Protein AF-0000000077051814 (afdb_homodimer)

InterPro domains:
  IPR003000 Sirtuin family [PF02146] (54-232)
  IPR026590 Sirtuin family, catalytic core domain [PS50305] (28-279)
  IPR026591 Sirtuin, catalytic core small domain superfamily [G3DSA:3.30.1600.10] (60-204)
  IPR029035 DHS-like NAD/FAD-binding domain superfamily [SSF52467] (36-259)
  IPR050134 NAD-dependent sirtuin protein deacylases [PTHR11085] (36-276)

Structure (mmCIF, N/CA/C/O backbone):
data_AF-0000000077051814-model_v1
#
loop_
_entity.id
_entity.type
_entity.pdbx_description
1 polymer 'Deacetylase sirtuin-type domain-containing protein'
#
loop_
_atom_site.group_PDB
_atom_site.id
_atom_site.type_symbol
_atom_site.label_atom_id
_atom_site.label_alt_id
_atom_site.label_comp_id
_atom_site.label_asym_id
_atom_site.label_entity_id
_atom_site.label_seq_id
_atom_site.pdbx_PDB_ins_code
_atom_site.Cartn_x
_atom_site.Cartn_y
_atom_site.Cartn_z
_atom_site.occupancy
_atom_site.B_iso_or_equiv
_atom_site.auth_seq_id
_atom_site.auth_comp_id
_atom_site.auth_asym_id
_atom_site.auth_atom_id
_atom_site.pdbx_PDB_model_num
ATOM 1 N N . MET A 1 1 ? 1.234 -22.312 17.578 1 19.22 1 MET A N 1
ATOM 2 C CA . MET A 1 1 ? 2.191 -23.297 17.062 1 19.22 1 MET A CA 1
ATOM 3 C C . MET A 1 1 ? 3.002 -22.703 15.906 1 19.22 1 MET A C 1
ATOM 5 O O . MET A 1 1 ? 2.445 -22.375 14.859 1 19.22 1 MET A O 1
ATOM 9 N N . LYS A 1 2 ? 4.176 -22.156 16.172 1 27.3 2 LYS A N 1
ATOM 10 C CA . LYS A 1 2 ? 5.203 -21.328 15.531 1 27.3 2 LYS A CA 1
ATOM 11 C C . LYS A 1 2 ? 5.801 -22.047 14.32 1 27.3 2 LYS A C 1
ATOM 13 O O . LYS A 1 2 ? 6.32 -23.156 14.445 1 27.3 2 LYS A O 1
ATOM 18 N N . ARG A 1 3 ? 5.125 -22.094 13.18 1 32.56 3 ARG A N 1
ATOM 19 C CA . ARG A 1 3 ? 5.773 -22.625 11.992 1 32.56 3 ARG A CA 1
ATOM 20 C C . ARG A 1 3 ? 7.281 -22.406 12.039 1 32.56 3 ARG A C 1
ATOM 22 O O . ARG A 1 3 ? 7.746 -21.281 12.219 1 32.56 3 ARG A O 1
ATOM 29 N N . GLU A 1 4 ? 7.969 -23.234 12.492 1 33.22 4 GLU A N 1
ATOM 30 C CA . GLU A 1 4 ? 9.43 -23.234 12.523 1 33.22 4 GLU A CA 1
ATOM 31 C C . GLU A 1 4 ? 10.016 -22.859 11.164 1 33.22 4 GLU A C 1
ATOM 33 O O . GLU A 1 4 ? 10.25 -23.734 10.328 1 33.22 4 GLU A O 1
ATOM 38 N N . ASP A 1 5 ? 9.516 -21.766 10.523 1 39.41 5 ASP A N 1
ATOM 39 C CA . ASP A 1 5 ? 9.688 -20.859 9.406 1 39.41 5 ASP A CA 1
ATOM 40 C C . ASP A 1 5 ? 11.141 -20.391 9.289 1 39.41 5 ASP A C 1
ATOM 42 O O . ASP A 1 5 ? 11.453 -19.484 8.508 1 39.41 5 ASP A O 1
ATOM 46 N N . GLY A 1 6 ? 12.062 -21 10.148 1 40.84 6 GLY A N 1
ATOM 47 C CA . GLY A 1 6 ? 13.445 -20.578 10.352 1 40.84 6 GLY A CA 1
ATOM 48 C C . GLY A 1 6 ? 14.367 -21.031 9.242 1 40.84 6 GLY A C 1
ATOM 49 O O . GLY A 1 6 ? 15.391 -20.391 8.984 1 40.84 6 GLY A O 1
ATOM 50 N N . GLY A 1 7 ? 14.07 -22.156 8.695 1 42 7 GLY A N 1
ATOM 51 C CA . GLY A 1 7 ? 15.141 -22.734 7.906 1 42 7 GLY A CA 1
ATOM 52 C C . GLY A 1 7 ? 15.352 -22.031 6.578 1 42 7 GLY A C 1
ATOM 53 O O . GLY A 1 7 ? 16.484 -21.75 6.191 1 42 7 GLY A O 1
ATOM 54 N N . ASP A 1 8 ? 14.305 -21.875 5.883 1 46.94 8 ASP A N 1
ATOM 55 C CA . ASP A 1 8 ? 14.461 -21.297 4.551 1 46.94 8 ASP A CA 1
ATOM 56 C C . ASP A 1 8 ? 14.844 -19.812 4.641 1 46.94 8 ASP A C 1
ATOM 58 O O . ASP A 1 8 ? 15.453 -19.266 3.715 1 46.94 8 ASP A O 1
ATOM 62 N N . GLU A 1 9 ? 14.562 -19.188 5.688 1 48.38 9 GLU A N 1
ATOM 63 C CA . GLU A 1 9 ? 15.016 -17.812 5.91 1 48.38 9 GLU A CA 1
ATOM 64 C C . GLU A 1 9 ? 16.531 -17.734 5.969 1 48.38 9 GLU A C 1
ATOM 66 O O . GLU A 1 9 ? 17.141 -16.781 5.469 1 48.38 9 GLU A O 1
ATOM 71 N N . ASN A 1 10 ? 17.078 -18.797 6.512 1 47.78 10 ASN A N 1
ATOM 72 C CA . ASN A 1 10 ? 18.531 -18.828 6.688 1 47.78 10 ASN A CA 1
ATOM 73 C C . ASN A 1 10 ? 19.25 -18.875 5.348 1 47.78 10 ASN A C 1
ATOM 75 O O . ASN A 1 10 ? 20.281 -18.219 5.164 1 47.78 10 ASN A O 1
ATOM 79 N N . GLU A 1 11 ? 18.719 -19.641 4.523 1 46.56 11 GLU A N 1
ATOM 80 C CA . GLU A 1 11 ? 19.422 -19.766 3.252 1 46.56 11 GLU A CA 1
ATOM 81 C C . GLU A 1 11 ? 19.312 -18.484 2.428 1 46.56 11 GLU A C 1
ATOM 83 O O . GLU A 1 11 ? 20.281 -18.062 1.785 1 46.56 11 GLU A O 1
ATOM 88 N N . ILE A 1 12 ? 18.25 -17.875 2.428 1 47.84 12 ILE A N 1
ATOM 89 C CA . ILE A 1 12 ? 18.062 -16.625 1.687 1 47.84 12 ILE A CA 1
ATOM 90 C C . ILE A 1 12 ? 18.922 -15.531 2.299 1 47.84 12 ILE A C 1
ATOM 92 O O . ILE A 1 12 ? 19.547 -14.742 1.576 1 47.84 12 ILE A O 1
ATOM 96 N N . GLU A 1 13 ? 19.062 -15.461 3.539 1 45.59 13 GLU A N 1
ATOM 97 C CA . GLU A 1 13 ? 19.828 -14.422 4.207 1 45.59 13 GLU A CA 1
ATOM 98 C C . GLU A 1 13 ? 21.312 -14.5 3.818 1 45.59 13 GLU A C 1
ATOM 100 O O . GLU A 1 13 ? 21.953 -13.477 3.609 1 45.59 13 GLU A O 1
ATOM 105 N N . LYS A 1 14 ? 21.875 -15.641 3.717 1 44.94 14 LYS A N 1
ATOM 106 C CA . LYS A 1 14 ? 23.312 -15.805 3.443 1 44.94 14 LYS A CA 1
ATOM 107 C C . LYS A 1 14 ? 23.641 -15.414 2.008 1 44.94 14 LYS A C 1
ATOM 109 O O . LYS A 1 14 ? 24.766 -15.023 1.714 1 44.94 14 LYS A O 1
ATOM 114 N N . SER A 1 15 ? 22.734 -15.602 1.089 1 41.94 15 SER A N 1
ATOM 115 C CA . SER A 1 15 ? 23.047 -15.375 -0.319 1 41.94 15 SER A CA 1
ATOM 116 C C . SER A 1 15 ? 22.953 -13.898 -0.677 1 41.94 15 SER A C 1
ATOM 118 O O . SER A 1 15 ? 23.344 -13.5 -1.78 1 41.94 15 SER A O 1
ATOM 120 N N . LEU A 1 16 ? 22.438 -13.07 0.035 1 41 16 LEU A N 1
ATOM 121 C CA . LEU A 1 16 ? 22.188 -11.672 -0.307 1 41 16 LEU A CA 1
ATOM 122 C C . LEU A 1 16 ? 23.484 -10.875 -0.27 1 41 16 LEU A C 1
ATOM 124 O O . LEU A 1 16 ? 23.484 -9.656 -0.493 1 41 16 LEU A O 1
ATOM 128 N N . ILE A 1 17 ? 24.609 -11.453 -0.021 1 34.81 17 ILE A N 1
ATOM 129 C CA . ILE A 1 17 ? 25.828 -10.648 0.088 1 34.81 17 ILE A CA 1
ATOM 130 C C . ILE A 1 17 ? 26.391 -10.383 -1.303 1 34.81 17 ILE A C 1
ATOM 132 O O . ILE A 1 17 ? 27.469 -9.805 -1.438 1 34.81 17 ILE A O 1
ATOM 136 N N . SER A 1 18 ? 25.812 -10.953 -2.41 1 36.97 18 SER A N 1
ATOM 137 C CA . SER A 1 18 ? 26.641 -10.797 -3.602 1 36.97 18 SER A CA 1
ATOM 138 C C . SER A 1 18 ? 26.469 -9.414 -4.219 1 36.97 18 SER A C 1
ATOM 140 O O . SER A 1 18 ? 25.469 -8.742 -3.982 1 36.97 18 SER A O 1
ATOM 142 N N . LYS A 1 19 ? 27.453 -9.023 -5.258 1 41.56 19 LYS A N 1
ATOM 143 C CA . LYS A 1 19 ? 27.75 -7.77 -5.941 1 41.56 19 LYS A CA 1
ATOM 144 C C . LYS A 1 19 ? 26.562 -7.32 -6.797 1 41.56 19 LYS A C 1
ATOM 146 O O . LYS A 1 19 ? 26.078 -8.078 -7.641 1 41.56 19 LYS A O 1
ATOM 151 N N . LYS A 1 20 ? 26.047 -6.184 -6.609 1 43.53 20 LYS A N 1
ATOM 152 C CA . LYS A 1 20 ? 24.906 -5.512 -7.23 1 43.53 20 LYS A CA 1
ATOM 153 C C . LYS A 1 20 ? 25.188 -5.227 -8.703 1 43.53 20 LYS A C 1
ATOM 155 O O . LYS A 1 20 ? 26.156 -4.543 -9.039 1 43.53 20 LYS A O 1
ATOM 160 N N . PRO A 1 21 ? 24.609 -5.918 -9.719 1 38 21 PRO A N 1
ATOM 161 C CA . PRO A 1 21 ? 24.938 -5.586 -11.109 1 38 21 PRO A CA 1
ATOM 162 C C . PRO A 1 21 ? 24.594 -4.145 -11.469 1 38 21 PRO A C 1
ATOM 164 O O . PRO A 1 21 ? 23.641 -3.574 -10.914 1 38 21 PRO A O 1
ATOM 167 N N . LYS A 1 22 ? 25.406 -3.414 -12.289 1 40.12 22 LYS A N 1
ATOM 168 C CA . LYS A 1 22 ? 25.312 -2.051 -12.805 1 40.12 22 LYS A CA 1
ATOM 169 C C . LYS A 1 22 ? 24.188 -1.934 -13.836 1 40.12 22 LYS A C 1
ATOM 171 O O . LYS A 1 22 ? 24.391 -2.205 -15.016 1 40.12 22 LYS A O 1
ATOM 176 N N . LEU A 1 23 ? 22.938 -2.387 -13.641 1 46.12 23 LEU A N 1
ATOM 177 C CA . LEU A 1 23 ? 21.828 -2.146 -14.555 1 46.12 23 LEU A CA 1
ATOM 178 C C . LEU A 1 23 ? 21.781 -0.682 -14.977 1 46.12 23 LEU A C 1
ATOM 180 O O . LEU A 1 23 ? 22.156 0.203 -14.211 1 46.12 23 LEU A O 1
ATOM 184 N N . ASP A 1 24 ? 21.484 -0.407 -16.25 1 45.56 24 ASP A N 1
ATOM 185 C CA . ASP A 1 24 ? 21.422 0.958 -16.75 1 45.56 24 ASP A CA 1
ATOM 186 C C . ASP A 1 24 ? 20.438 1.798 -15.953 1 45.56 24 ASP A C 1
ATOM 188 O O . ASP A 1 24 ? 19.266 1.907 -16.328 1 45.56 24 ASP A O 1
ATOM 192 N N . LEU A 1 25 ? 20.719 2.023 -14.797 1 49.84 25 LEU A N 1
ATOM 193 C CA . LEU A 1 25 ? 20.094 2.77 -13.711 1 49.84 25 LEU A CA 1
ATOM 194 C C . LEU A 1 25 ? 19.562 4.109 -14.219 1 49.84 25 LEU A C 1
ATOM 196 O O . LEU A 1 25 ? 18.578 4.637 -13.68 1 49.84 25 LEU A O 1
ATOM 200 N N . SER A 1 26 ? 20.156 4.527 -15.43 1 51.25 26 SER A N 1
ATOM 201 C CA . SER A 1 26 ? 19.797 5.875 -15.867 1 51.25 26 SER A CA 1
ATOM 202 C C . SER A 1 26 ? 18.422 5.895 -16.516 1 51.25 26 SER A C 1
ATOM 204 O O . SER A 1 26 ? 17.609 6.781 -16.219 1 51.25 26 SER A O 1
ATOM 206 N N . THR A 1 27 ? 18.125 4.918 -17.359 1 53.41 27 THR A N 1
ATOM 207 C CA . THR A 1 27 ? 16.828 4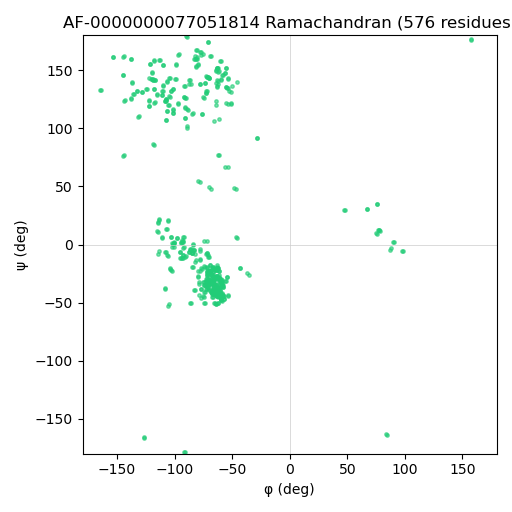.883 -18.047 1 53.41 27 THR A CA 1
ATOM 208 C C . THR A 1 27 ? 15.703 4.566 -17.078 1 53.41 27 THR A C 1
ATOM 210 O O . THR A 1 27 ? 14.617 5.145 -17.172 1 53.41 27 THR A O 1
ATOM 213 N N . ASN A 1 28 ? 16.031 3.762 -16.156 1 60.34 28 ASN A N 1
ATOM 214 C CA . ASN A 1 28 ? 15.031 3.377 -15.172 1 60.34 28 ASN A CA 1
ATOM 215 C C . ASN A 1 28 ? 14.656 4.551 -14.266 1 60.34 28 ASN A C 1
ATOM 217 O O . ASN A 1 28 ? 13.484 4.75 -13.961 1 60.34 28 ASN A O 1
ATOM 221 N N . SER A 1 29 ? 15.672 5.332 -14.109 1 65.31 29 SER A N 1
ATOM 222 C CA . SER A 1 29 ? 15.438 6.5 -13.266 1 65.31 29 SER A CA 1
ATOM 223 C C . SER A 1 29 ? 14.57 7.531 -13.984 1 65.31 29 SER A C 1
ATOM 225 O O . SER A 1 29 ? 13.688 8.133 -13.367 1 65.31 29 SER A O 1
ATOM 227 N N . ARG A 1 30 ? 14.75 7.531 -15.359 1 67.75 30 ARG A N 1
ATOM 228 C CA . ARG A 1 30 ? 13.961 8.484 -16.125 1 67.75 30 ARG A CA 1
ATOM 229 C C . ARG A 1 30 ? 12.5 8.062 -16.188 1 67.75 30 ARG A C 1
ATOM 231 O O . ARG A 1 30 ? 11.602 8.898 -16.031 1 67.75 30 ARG A O 1
ATOM 238 N N . GLN A 1 31 ? 12.289 6.852 -16.312 1 70.12 31 GLN A N 1
ATOM 239 C CA . GLN A 1 31 ? 10.93 6.348 -16.406 1 70.12 31 GLN A CA 1
ATOM 240 C C . GLN A 1 31 ? 10.195 6.465 -15.078 1 70.12 31 GLN A C 1
ATOM 242 O O . GLN A 1 31 ? 9.008 6.801 -15.039 1 70.12 31 GLN A O 1
ATOM 247 N N . SER A 1 32 ? 10.953 6.297 -14.047 1 72.62 32 SER A N 1
ATOM 248 C CA . SER A 1 32 ? 10.359 6.441 -12.719 1 72.62 32 SER A CA 1
ATOM 249 C C . SER A 1 32 ? 9.938 7.883 -12.461 1 72.62 32 SER A C 1
ATOM 251 O O . SER A 1 32 ? 8.875 8.125 -11.875 1 72.62 32 SER A O 1
ATOM 253 N N . LYS A 1 33 ? 10.719 8.734 -13.023 1 74.5 33 LYS A N 1
ATOM 254 C CA . LYS A 1 33 ? 10.398 10.148 -12.883 1 74.5 33 LYS A CA 1
ATOM 255 C C . LYS A 1 33 ? 9.156 10.516 -13.695 1 74.5 33 LYS A C 1
ATOM 257 O O . LYS A 1 33 ? 8.344 11.328 -13.258 1 74.5 33 LYS A O 1
ATOM 262 N N . LEU A 1 34 ? 8.984 9.805 -14.75 1 75.19 34 LEU A N 1
ATOM 263 C CA . LEU A 1 34 ? 7.855 10.094 -15.625 1 75.19 34 LEU A CA 1
ATOM 264 C C . LEU A 1 34 ? 6.547 9.609 -15 1 75.19 34 LEU A C 1
ATOM 266 O O . LEU A 1 34 ? 5.52 10.281 -15.102 1 75.19 34 LEU A O 1
ATOM 270 N N . ILE A 1 35 ? 6.551 8.562 -14.32 1 80.88 35 ILE A N 1
ATOM 271 C CA . ILE A 1 35 ? 5.336 8.039 -13.711 1 80.88 35 ILE A CA 1
ATOM 272 C C . ILE A 1 35 ? 4.914 8.93 -12.547 1 80.88 35 ILE A C 1
ATOM 274 O O . ILE A 1 35 ? 3.723 9.188 -12.352 1 80.88 35 ILE A O 1
ATOM 278 N N . HIS A 1 36 ? 5.902 9.461 -11.82 1 84.12 36 HIS A N 1
ATOM 279 C CA . HIS A 1 36 ? 5.59 10.422 -10.766 1 84.12 36 HIS A CA 1
ATOM 280 C C . HIS A 1 36 ? 4.91 11.664 -11.336 1 84.12 36 HIS A C 1
ATOM 282 O O . HIS A 1 36 ? 3.885 12.109 -10.82 1 84.12 36 HIS A O 1
ATOM 288 N N . LYS A 1 37 ? 5.453 12.078 -12.406 1 82.31 37 LYS A N 1
ATOM 289 C CA . LYS A 1 37 ? 4.91 13.258 -13.062 1 82.31 37 LYS A CA 1
ATOM 290 C C . LYS A 1 37 ? 3.473 13.023 -13.523 1 82.31 37 LYS A C 1
ATOM 292 O O . LYS A 1 37 ? 2.605 13.875 -13.336 1 82.31 37 LYS A O 1
ATOM 297 N N . VAL A 1 38 ? 3.201 11.898 -14.055 1 82.44 38 VAL A N 1
ATOM 298 C CA . VAL A 1 38 ? 1.879 11.562 -14.57 1 82.44 38 VAL A CA 1
ATOM 299 C C . VAL A 1 38 ? 0.879 11.477 -13.422 1 82.44 38 VAL A C 1
ATOM 301 O O . VAL A 1 38 ? -0.247 11.969 -13.531 1 82.44 38 VAL A O 1
ATOM 304 N N . ILE A 1 39 ? 1.286 10.945 -12.383 1 86.5 39 ILE A N 1
ATOM 305 C CA . ILE A 1 39 ? 0.398 10.789 -11.234 1 86.5 39 ILE A CA 1
ATOM 306 C C . ILE A 1 39 ? 0.085 12.164 -10.641 1 86.5 39 ILE A C 1
ATOM 308 O O . ILE A 1 39 ? -1.064 12.453 -10.297 1 86.5 39 ILE A O 1
ATOM 312 N N . LEU A 1 40 ? 1.104 13.023 -10.562 1 86.19 40 LEU A N 1
ATOM 313 C CA . LEU A 1 40 ? 0.889 14.367 -10.055 1 86.19 40 LEU A CA 1
ATOM 314 C C . LEU A 1 40 ? -0.043 15.156 -10.977 1 86.19 40 LEU A C 1
ATOM 316 O O . LEU A 1 40 ? -0.89 15.914 -10.5 1 86.19 40 LEU A O 1
ATOM 320 N N . LYS A 1 41 ? 0.088 14.953 -12.25 1 81.19 41 LYS A N 1
ATOM 321 C CA . LYS A 1 41 ? -0.812 15.586 -13.211 1 81.19 41 LYS A CA 1
ATOM 322 C C . LYS A 1 41 ? -2.234 15.055 -13.07 1 81.19 41 LYS A C 1
ATOM 324 O O . LYS A 1 41 ? -3.201 15.805 -13.195 1 81.19 41 LYS A O 1
ATOM 329 N N . PHE A 1 42 ? -2.322 13.805 -12.852 1 83.75 42 PHE A N 1
ATOM 330 C CA . PHE A 1 42 ? -3.621 13.195 -12.594 1 83.75 42 PHE A CA 1
ATOM 331 C C . PHE A 1 42 ? -4.297 13.852 -11.391 1 83.75 42 PHE A C 1
ATOM 333 O O . PHE A 1 42 ? -5.473 14.211 -11.453 1 83.75 42 PHE A O 1
ATOM 340 N N . ILE A 1 43 ? -3.578 14.039 -10.297 1 89.25 43 ILE A N 1
ATOM 341 C CA . ILE A 1 43 ? -4.113 14.664 -9.094 1 89.25 43 ILE A CA 1
ATOM 342 C C . ILE A 1 43 ? -4.613 16.078 -9.422 1 89.25 43 ILE A C 1
ATOM 344 O O . ILE A 1 43 ? -5.723 16.453 -9.039 1 89.25 43 ILE A O 1
ATOM 348 N N . ARG A 1 44 ? -3.875 16.75 -10.18 1 84 44 ARG A N 1
ATOM 349 C CA . ARG A 1 44 ? -4.18 18.141 -10.516 1 84 44 ARG A CA 1
ATOM 350 C C . ARG A 1 44 ? -5.418 18.219 -11.398 1 84 44 ARG A C 1
ATOM 352 O O . ARG A 1 44 ? -6.062 19.281 -11.469 1 84 44 ARG A O 1
ATOM 359 N N . SER A 1 45 ? -5.762 17.172 -12.094 1 80.56 45 SER A N 1
ATOM 360 C CA . SER A 1 45 ? -6.887 17.172 -13.023 1 80.56 45 SER A CA 1
ATOM 361 C C . SER A 1 45 ? -8.219 17.062 -12.289 1 80.56 45 SER A C 1
ATOM 363 O O . SER A 1 45 ? -9.273 17.312 -12.875 1 80.56 45 SER A O 1
ATOM 365 N N . LYS A 1 46 ? -8.172 16.719 -11.031 1 86.56 46 LYS A N 1
ATOM 366 C CA . LYS A 1 46 ? -9.398 16.594 -10.242 1 86.56 46 LYS A CA 1
ATOM 367 C C . LYS A 1 46 ? -9.891 17.953 -9.758 1 86.56 46 LYS A C 1
ATOM 369 O O . LYS A 1 46 ? -9.133 18.922 -9.727 1 86.56 46 LYS A O 1
ATOM 374 N N . LYS A 1 47 ? -11.188 18.047 -9.352 1 87.62 47 LYS A N 1
ATOM 375 C CA . LYS A 1 47 ? -11.789 19.344 -9.086 1 87.62 47 LYS A CA 1
ATOM 376 C C . LYS A 1 47 ? -12 19.562 -7.59 1 87.62 47 LYS A C 1
ATOM 378 O O . LYS A 1 47 ? -11.906 20.688 -7.098 1 87.62 47 LYS A O 1
ATOM 383 N N . HIS A 1 48 ? -12.367 18.578 -6.855 1 93.56 48 HIS A N 1
ATOM 384 C CA . HIS A 1 48 ? -12.641 18.656 -5.422 1 93.56 48 HIS A CA 1
ATOM 385 C C . HIS A 1 48 ? -11.695 17.766 -4.629 1 93.56 48 HIS A C 1
ATOM 387 O O . HIS A 1 48 ? -12.07 16.672 -4.219 1 93.56 48 HIS A O 1
ATOM 393 N N . ILE A 1 49 ? -10.523 18.391 -4.332 1 95.75 49 ILE A N 1
ATOM 394 C CA . ILE A 1 49 ? -9.445 17.609 -3.736 1 95.75 49 ILE A CA 1
ATOM 395 C C . ILE A 1 49 ? -9.344 17.922 -2.246 1 95.75 49 ILE A C 1
ATOM 397 O O . ILE A 1 49 ? -9.344 19.094 -1.854 1 95.75 49 ILE A O 1
ATOM 401 N N . ILE A 1 50 ? -9.367 16.922 -1.457 1 96.94 50 ILE A N 1
ATOM 402 C CA . ILE A 1 50 ? -9.039 17.062 -0.044 1 96.94 50 ILE A CA 1
ATOM 403 C C . ILE A 1 50 ? -7.707 16.375 0.25 1 96.94 50 ILE A C 1
ATOM 405 O O . ILE A 1 50 ? -7.465 15.258 -0.221 1 96.94 50 ILE A O 1
ATOM 409 N N . VAL A 1 51 ? -6.82 17.031 0.94 1 96.56 51 VAL A N 1
ATOM 410 C CA . VAL A 1 51 ? -5.496 16.516 1.252 1 96.56 51 VAL A CA 1
ATOM 411 C C . VAL A 1 51 ? -5.355 16.328 2.76 1 96.56 51 VAL A C 1
ATOM 413 O O . VAL A 1 51 ? -5.695 17.219 3.539 1 96.56 51 VAL A O 1
ATOM 416 N N . ILE A 1 52 ? -4.93 15.172 3.156 1 95.38 52 ILE A N 1
ATOM 417 C CA . ILE A 1 52 ? -4.566 14.914 4.543 1 95.38 52 ILE A CA 1
ATOM 418 C C . ILE A 1 52 ? -3.047 14.797 4.664 1 95.38 52 ILE A C 1
ATOM 420 O O . ILE A 1 52 ? -2.42 14 3.963 1 95.38 52 ILE A O 1
ATOM 424 N N . ILE A 1 53 ? -2.52 15.625 5.566 1 95.19 53 ILE A N 1
ATOM 425 C CA . ILE A 1 53 ? -1.072 15.734 5.703 1 95.19 53 ILE A CA 1
ATOM 426 C C . ILE A 1 53 ? -0.648 15.273 7.094 1 95.19 53 ILE A C 1
ATOM 428 O O . ILE A 1 53 ? -1.338 15.539 8.078 1 95.19 53 ILE A O 1
ATOM 432 N N . GLY A 1 54 ? 0.509 14.57 7.133 1 93.62 54 GLY A N 1
ATOM 433 C CA . GLY A 1 54 ? 1.12 14.211 8.406 1 93.62 54 GLY A CA 1
ATOM 434 C C . GLY A 1 54 ? 2.572 14.633 8.508 1 93.62 54 GLY A C 1
ATOM 435 O O . GLY A 1 54 ? 3.055 15.422 7.691 1 93.62 54 GLY A O 1
ATOM 436 N N . ALA A 1 55 ? 3.234 14.086 9.516 1 92.5 55 ALA A N 1
ATOM 437 C CA . ALA A 1 55 ? 4.559 14.555 9.914 1 92.5 55 ALA A CA 1
ATOM 438 C C . ALA A 1 55 ? 5.594 14.266 8.828 1 92.5 55 ALA A C 1
ATOM 440 O O . ALA A 1 55 ? 6.617 14.945 8.742 1 92.5 55 ALA A O 1
ATOM 441 N N . GLY A 1 56 ? 5.285 13.352 7.973 1 90.94 56 GLY A N 1
ATOM 442 C CA . GLY A 1 56 ? 6.234 13.016 6.918 1 90.94 56 GLY A CA 1
ATOM 443 C C . GLY A 1 56 ? 6.504 14.18 5.977 1 90.94 56 GLY A C 1
ATOM 444 O O . GLY A 1 56 ? 7.594 14.281 5.414 1 90.94 56 GLY A O 1
ATOM 445 N N . VAL A 1 57 ? 5.613 15 5.855 1 93.31 57 VAL A N 1
ATOM 446 C CA . VAL A 1 57 ? 5.715 16.141 4.938 1 93.31 57 VAL A CA 1
ATOM 447 C C . VAL A 1 57 ? 6.707 17.156 5.488 1 93.31 57 VAL A C 1
ATOM 449 O O . VAL A 1 57 ? 7.348 17.875 4.723 1 93.31 57 VAL A O 1
ATOM 452 N N . SER A 1 58 ? 6.891 17.188 6.785 1 92.94 58 SER A N 1
ATOM 453 C CA . SER A 1 58 ? 7.707 18.219 7.418 1 92.94 58 SER A CA 1
ATOM 454 C C . SER A 1 58 ? 9.141 17.734 7.625 1 92.94 58 SER A C 1
ATOM 456 O O . SER A 1 58 ? 10.008 18.516 8.016 1 92.94 58 SER A O 1
ATOM 458 N N . VAL A 1 59 ? 9.438 16.469 7.348 1 88.62 59 VAL A N 1
ATOM 459 C CA . VAL A 1 59 ? 10.75 15.898 7.629 1 88.62 59 VAL A CA 1
ATOM 460 C C . VAL A 1 59 ? 11.812 16.609 6.805 1 88.62 59 VAL A C 1
ATOM 462 O O . VAL A 1 59 ? 12.891 16.922 7.312 1 88.62 59 VAL A O 1
ATOM 465 N N . ASP A 1 60 ? 11.477 16.938 5.574 1 88.62 60 ASP A N 1
ATOM 466 C CA . ASP A 1 60 ? 12.438 17.594 4.695 1 88.62 60 ASP A CA 1
ATOM 467 C C . ASP A 1 60 ? 12.695 19.031 5.148 1 88.62 60 ASP A C 1
ATOM 469 O O . ASP A 1 60 ? 13.648 19.656 4.688 1 88.62 60 ASP A O 1
ATOM 473 N N . ALA A 1 61 ? 11.922 19.5 6.043 1 90.94 61 ALA A N 1
ATOM 474 C CA . ALA A 1 61 ? 12.133 20.844 6.602 1 90.94 61 ALA A CA 1
ATOM 475 C C . ALA A 1 61 ? 12.992 20.781 7.855 1 90.94 61 ALA A C 1
ATOM 477 O O . ALA A 1 61 ? 13.195 21.797 8.531 1 90.94 61 ALA A O 1
ATOM 478 N N . GLY A 1 62 ? 13.445 19.562 8.195 1 88.25 62 GLY A N 1
ATOM 479 C CA . GLY A 1 62 ? 14.273 19.391 9.375 1 88.25 62 GLY A CA 1
ATOM 480 C C . GLY A 1 62 ? 13.477 19.125 10.633 1 88.25 62 GLY A C 1
ATOM 481 O O . GLY A 1 62 ? 14.023 19.156 11.742 1 88.25 62 GLY A O 1
ATOM 482 N N . ILE A 1 63 ? 12.266 19.031 10.547 1 88.25 63 ILE A N 1
ATOM 483 C CA . ILE A 1 63 ? 11.406 18.703 11.68 1 88.25 63 ILE A CA 1
ATOM 484 C C . ILE A 1 63 ? 11.219 17.188 11.75 1 88.25 63 ILE A C 1
ATOM 486 O O . ILE A 1 63 ? 10.57 16.594 10.883 1 88.25 63 ILE A O 1
ATOM 490 N N . PRO A 1 64 ? 11.805 16.578 12.703 1 82.25 64 PRO A N 1
ATOM 491 C CA . PRO A 1 64 ? 11.625 15.125 12.805 1 82.25 64 PRO A CA 1
ATOM 492 C C . PRO A 1 64 ? 10.18 14.719 13.055 1 82.25 64 PRO A C 1
ATOM 494 O O . PRO A 1 64 ? 9.391 15.516 13.586 1 82.25 64 PRO A O 1
ATOM 497 N N . ASP A 1 65 ? 9.867 13.531 12.594 1 78.38 65 ASP A N 1
ATOM 498 C CA . ASP A 1 65 ? 8.547 13.031 12.969 1 78.38 65 ASP A CA 1
ATOM 499 C C . ASP A 1 65 ? 8.492 12.672 14.453 1 78.38 65 ASP A C 1
ATOM 501 O O . ASP A 1 65 ? 9.461 12.875 15.18 1 78.38 65 ASP A O 1
ATOM 505 N N . PHE A 1 66 ? 7.301 12.312 14.93 1 75 66 PHE A N 1
ATOM 506 C CA . PHE A 1 66 ? 7.113 12.125 16.359 1 75 66 PHE A CA 1
ATOM 507 C C . PHE A 1 66 ? 7.488 10.711 16.781 1 75 66 PHE A C 1
ATOM 509 O O . PHE A 1 66 ? 8.383 10.516 17.609 1 75 66 PHE A O 1
ATOM 516 N N . ARG A 1 67 ? 6.906 9.734 16.031 1 67.94 67 ARG A N 1
ATOM 517 C CA . ARG A 1 67 ? 6.871 8.398 16.625 1 67.94 67 ARG A CA 1
ATOM 518 C C . ARG A 1 67 ? 7.883 7.477 15.961 1 67.94 67 ARG A C 1
ATOM 520 O O . ARG A 1 67 ? 8.156 6.379 16.453 1 67.94 67 ARG A O 1
ATOM 527 N N . SER A 1 68 ? 8.445 7.945 14.891 1 70.5 68 SER A N 1
ATOM 528 C CA . SER A 1 68 ? 9.414 7.07 14.234 1 70.5 68 SER A CA 1
ATOM 529 C C . SER A 1 68 ? 10.672 6.902 15.094 1 70.5 68 SER A C 1
ATOM 531 O O . SER A 1 68 ? 10.898 7.672 16.031 1 70.5 68 SER A O 1
ATOM 533 N N . PRO A 1 69 ? 11.477 5.852 14.797 1 69.88 69 PRO A N 1
ATOM 534 C CA . PRO A 1 69 ? 12.688 5.602 15.578 1 69.88 69 PRO A CA 1
ATOM 535 C C . PRO A 1 69 ? 13.617 6.816 15.641 1 69.88 69 PRO A C 1
ATOM 537 O O . PRO A 1 69 ? 14.383 6.961 16.594 1 69.88 69 PRO A O 1
ATOM 540 N N . LYS A 1 70 ? 13.625 7.676 14.688 1 69.88 70 LYS A N 1
ATOM 541 C CA . LYS A 1 70 ? 14.469 8.867 14.664 1 69.88 70 LYS A CA 1
ATOM 542 C C . LYS A 1 70 ? 13.641 10.125 14.945 1 69.88 70 LYS A C 1
ATOM 544 O O . LYS A 1 70 ? 14.102 11.242 14.695 1 69.88 70 LYS A O 1
ATOM 549 N N . GLY A 1 71 ? 12.469 9.805 15.57 1 75.62 71 GLY A N 1
ATOM 550 C CA . GLY A 1 71 ? 11.539 10.914 15.766 1 75.62 71 GLY A CA 1
ATOM 551 C C . GLY A 1 71 ? 11.758 11.648 17.078 1 75.62 71 GLY A C 1
ATOM 552 O O . GLY A 1 71 ? 12.711 11.375 17.797 1 75.62 71 GLY A O 1
ATOM 553 N N . LEU A 1 72 ? 11 12.664 17.344 1 75.81 72 LEU A N 1
ATOM 554 C CA . LEU A 1 72 ? 11.07 13.555 18.484 1 75.81 72 LEU A CA 1
ATOM 555 C C . LEU A 1 72 ? 10.93 12.773 19.797 1 75.81 72 LEU A C 1
ATOM 557 O O . LEU A 1 72 ? 11.594 13.086 20.781 1 75.81 72 LEU A O 1
ATOM 561 N N . PHE A 1 73 ? 10.102 11.75 19.812 1 75.44 73 PHE A N 1
ATOM 562 C CA . PHE A 1 73 ? 9.867 10.953 21.016 1 75.44 73 PHE A CA 1
ATOM 563 C C . PHE A 1 73 ? 11.148 10.25 21.453 1 75.44 73 PHE A C 1
ATOM 565 O O . PHE A 1 73 ? 11.445 10.18 22.641 1 75.44 73 PHE A O 1
ATOM 572 N N . ALA A 1 74 ? 11.867 9.789 20.438 1 74.81 74 ALA A N 1
ATOM 573 C CA . ALA A 1 74 ? 13.125 9.109 20.75 1 74.81 74 ALA A CA 1
ATOM 574 C C . ALA A 1 74 ? 14.125 10.062 21.391 1 74.81 74 ALA A C 1
ATOM 576 O O . ALA A 1 74 ? 14.82 9.695 22.344 1 74.81 74 ALA A O 1
ATOM 577 N N . SER A 1 75 ? 14.219 11.242 20.938 1 75 75 SER A N 1
ATOM 578 C CA . SER A 1 75 ? 15.156 12.242 21.438 1 75 75 SER A CA 1
ATOM 579 C C . SER A 1 75 ? 14.758 12.719 22.828 1 75 75 SER A C 1
ATOM 581 O O . SER A 1 75 ? 15.617 12.969 23.688 1 75 75 SER A O 1
ATOM 583 N N . MET A 1 76 ? 13.477 12.789 23.109 1 77.25 76 MET A N 1
ATOM 584 C CA . MET A 1 76 ? 12.977 13.328 24.375 1 77.25 76 MET A CA 1
ATOM 585 C C . MET A 1 76 ? 13.086 12.297 25.484 1 77.25 76 MET A C 1
ATOM 587 O O . MET A 1 76 ? 13.188 12.656 26.672 1 77.25 76 MET A O 1
ATOM 591 N N . LYS A 1 77 ? 13.047 11.039 25.062 1 76.56 77 LYS A N 1
ATOM 592 C CA . LYS A 1 77 ? 13.047 9.953 26.047 1 76.56 77 LYS A CA 1
ATOM 593 C C . LYS A 1 77 ? 14.281 10.008 26.938 1 76.56 77 LYS A C 1
ATOM 595 O O . LYS A 1 77 ? 14.203 9.766 28.141 1 76.56 77 LYS A O 1
ATOM 600 N N . SER A 1 78 ? 15.375 10.414 26.344 1 74.31 78 SER A N 1
ATOM 601 C CA . SER A 1 78 ? 16.641 10.398 27.078 1 74.31 78 SER A CA 1
ATOM 602 C C . SER A 1 78 ? 16.672 11.484 28.156 1 74.31 78 SER A C 1
ATOM 604 O O . SER A 1 78 ? 17.359 11.344 29.156 1 74.31 78 SER A O 1
ATOM 606 N N . SER A 1 79 ? 15.953 12.531 28.047 1 74.75 79 SER A N 1
ATOM 607 C CA . SER A 1 79 ? 16.016 13.664 28.953 1 74.75 79 SER A CA 1
ATOM 608 C C . SER A 1 79 ? 14.867 13.633 29.953 1 74.75 79 SER A C 1
ATOM 610 O O . SER A 1 79 ? 14.758 14.508 30.812 1 74.75 79 SER A O 1
ATOM 612 N N . LEU A 1 80 ? 14.055 12.617 29.828 1 80.56 80 LEU A N 1
ATOM 613 C CA . LEU A 1 80 ? 12.859 12.57 30.656 1 80.56 80 LEU A CA 1
ATOM 614 C C . LEU A 1 80 ? 13.164 11.906 32 1 80.56 80 LEU A C 1
ATOM 616 O O . LEU A 1 80 ? 13.938 10.953 32.062 1 80.56 80 LEU A O 1
ATOM 620 N N . PRO A 1 81 ? 12.602 12.516 33 1 79.81 81 PRO A N 1
ATOM 621 C CA . PRO A 1 81 ? 12.695 11.82 34.312 1 79.81 81 PRO A CA 1
ATOM 622 C C . PRO A 1 81 ? 12.141 10.398 34.25 1 79.81 81 PRO A C 1
ATOM 624 O O . PRO A 1 81 ? 11.258 10.102 33.438 1 79.81 81 PRO A O 1
ATOM 627 N N . SER A 1 82 ? 12.625 9.516 35.062 1 78.12 82 SER A N 1
ATOM 628 C CA . SER A 1 82 ? 12.383 8.07 35 1 78.12 82 SER A CA 1
ATOM 629 C C . SER A 1 82 ? 10.906 7.75 35.188 1 78.12 82 SER A C 1
ATOM 631 O O . SER A 1 82 ? 10.43 6.719 34.719 1 78.12 82 SER A O 1
ATOM 633 N N . ASN A 1 83 ? 10.242 8.672 35.75 1 83.94 83 ASN A N 1
ATOM 634 C CA . ASN A 1 83 ? 8.859 8.336 36.094 1 83.94 83 ASN A CA 1
ATOM 635 C C . ASN A 1 83 ? 7.898 8.766 35 1 83.94 83 ASN A C 1
ATOM 637 O O . ASN A 1 83 ? 6.684 8.602 35.125 1 83.94 83 ASN A O 1
ATOM 641 N N . TYR A 1 84 ? 8.477 9.297 34 1 86.88 84 TYR A N 1
ATOM 642 C CA . TYR A 1 84 ? 7.609 9.766 32.906 1 86.88 84 TYR A CA 1
ATOM 643 C C . TYR A 1 84 ? 7.949 9.07 31.594 1 86.88 84 TYR A C 1
ATOM 645 O O . TYR A 1 84 ? 9.117 8.758 31.344 1 86.88 84 TYR A O 1
ATOM 653 N N . SER A 1 85 ? 6.867 8.812 30.875 1 86.25 85 SER A N 1
ATOM 654 C CA . SER A 1 85 ? 7.027 8.391 29.484 1 86.25 85 SER A CA 1
ATOM 655 C C . SER A 1 85 ? 6.891 9.57 28.531 1 86.25 85 SER A C 1
ATOM 657 O O . SER A 1 85 ? 6.449 10.648 28.922 1 86.25 85 SER A O 1
ATOM 659 N N . VAL A 1 86 ? 7.309 9.438 27.328 1 83.81 86 VAL A N 1
ATOM 660 C CA . VAL A 1 86 ? 7.234 10.492 26.328 1 83.81 86 VAL A CA 1
ATOM 661 C C . VAL A 1 86 ? 5.777 10.883 26.094 1 83.81 86 VAL A C 1
ATOM 663 O O . VAL A 1 86 ? 5.469 12.055 25.859 1 83.81 86 VAL A O 1
ATOM 666 N N . GLU A 1 87 ? 4.961 9.898 26.234 1 85.81 87 GLU A N 1
ATOM 667 C CA . GLU A 1 87 ? 3.535 10.164 26.062 1 85.81 87 GLU A CA 1
ATOM 668 C C . GLU A 1 87 ? 3.012 11.094 27.141 1 85.81 87 GLU A C 1
ATOM 670 O O . GLU A 1 87 ? 2.074 11.859 26.922 1 85.81 87 GLU A O 1
ATOM 675 N N . ASP A 1 88 ? 3.65 11.07 28.266 1 90.75 88 ASP A N 1
ATOM 676 C CA . ASP A 1 88 ? 3.232 11.906 29.391 1 90.75 88 ASP A CA 1
ATOM 677 C C . ASP A 1 88 ? 3.469 13.383 29.078 1 90.75 88 ASP A C 1
ATOM 679 O O . ASP A 1 88 ? 2.754 14.25 29.594 1 90.75 88 ASP A O 1
ATOM 683 N N . ILE A 1 89 ? 4.41 13.617 28.312 1 90.5 89 ILE A N 1
ATOM 684 C CA . ILE A 1 89 ? 4.738 14.984 27.938 1 90.5 89 ILE A CA 1
ATOM 685 C C . ILE A 1 89 ? 3.543 15.633 27.25 1 90.5 89 ILE A C 1
ATOM 687 O O . ILE A 1 89 ? 3.291 16.828 27.406 1 90.5 89 ILE A O 1
ATOM 691 N N . PHE A 1 90 ? 2.809 14.75 26.609 1 92.06 90 PHE A N 1
ATOM 692 C CA . PHE A 1 90 ? 1.706 15.266 25.797 1 92.06 90 PHE A CA 1
ATOM 693 C C . PHE A 1 90 ? 0.366 14.836 26.375 1 92.06 90 PHE A C 1
ATOM 695 O O . PHE A 1 90 ? -0.644 14.805 25.672 1 92.06 90 PHE A O 1
ATOM 702 N N . ASP A 1 91 ? 0.345 14.508 27.562 1 94.12 91 ASP A N 1
ATOM 703 C CA . ASP A 1 91 ? -0.897 14.148 28.25 1 94.12 91 ASP A CA 1
ATOM 704 C C . ASP A 1 91 ? -1.531 15.375 28.906 1 94.12 91 ASP A C 1
ATOM 706 O O . ASP A 1 91 ? -0.857 16.125 29.625 1 94.12 91 ASP A O 1
ATOM 710 N N . LEU A 1 92 ? -2.824 15.492 28.75 1 96.06 92 LEU A N 1
ATOM 711 C CA . LEU A 1 92 ? -3.504 16.703 29.219 1 96.06 92 LEU A CA 1
ATOM 712 C C . LEU A 1 92 ? -3.416 16.812 30.734 1 96.06 92 LEU A C 1
ATOM 714 O O . LEU A 1 92 ? -3.031 17.859 31.266 1 96.06 92 LEU A O 1
ATOM 718 N N . GLN A 1 93 ? -3.762 15.773 31.422 1 96.44 93 GLN A N 1
ATOM 719 C CA . GLN A 1 93 ? -3.758 15.82 32.875 1 96.44 93 GLN A CA 1
ATOM 720 C C . GLN A 1 93 ? -2.354 16.078 33.438 1 96.44 93 GLN A C 1
ATOM 722 O O . GLN A 1 93 ? -2.174 16.844 34.375 1 96.44 93 GLN A O 1
ATOM 727 N N . THR A 1 94 ? -1.39 15.43 32.812 1 95.88 94 THR A N 1
ATOM 728 C CA . THR A 1 94 ? -0.005 15.656 33.219 1 95.88 94 THR A CA 1
ATOM 729 C C . THR A 1 94 ? 0.384 17.125 33.031 1 95.88 94 THR A C 1
ATOM 731 O O . THR A 1 94 ? 1.059 17.703 33.875 1 95.88 94 THR A O 1
ATOM 734 N N . PHE A 1 95 ? -0.055 17.672 31.953 1 96.94 95 PHE A N 1
ATOM 735 C CA . PHE A 1 95 ? 0.256 19.078 31.688 1 96.94 95 PHE A CA 1
ATOM 736 C C . PHE A 1 95 ? -0.367 19.984 32.75 1 96.94 95 PHE A C 1
ATOM 738 O O . PHE A 1 95 ? 0.284 20.906 33.219 1 96.94 95 PHE A O 1
ATOM 745 N N . LEU A 1 96 ? -1.558 19.719 33.062 1 96.12 96 LEU A N 1
ATOM 746 C CA . LEU A 1 96 ? -2.26 20.562 34.031 1 96.12 96 LEU A CA 1
ATOM 747 C C . LEU A 1 96 ? -1.628 20.422 35.406 1 96.12 96 LEU A C 1
ATOM 749 O O . LEU A 1 96 ? -1.562 21.406 36.156 1 96.12 96 LEU A O 1
ATOM 753 N N . ASP A 1 97 ? -1.115 19.234 35.688 1 96.06 97 ASP A N 1
ATOM 754 C CA . ASP A 1 97 ? -0.507 18.984 36.969 1 96.06 97 ASP A CA 1
ATOM 755 C C . ASP A 1 97 ? 0.931 19.484 37.031 1 96.06 97 ASP A C 1
ATOM 757 O O . ASP A 1 97 ? 1.377 20.016 38.062 1 96.06 97 ASP A O 1
ATOM 761 N N . ASN A 1 98 ? 1.616 19.297 35.938 1 95.69 98 ASN A N 1
ATOM 762 C CA . ASN A 1 98 ? 3.031 19.641 35.875 1 95.69 98 ASN A CA 1
ATOM 763 C C . ASN A 1 98 ? 3.404 20.172 34.5 1 95.69 98 ASN A C 1
ATOM 765 O O . ASN A 1 98 ? 4.109 19.5 33.719 1 95.69 98 ASN A O 1
ATOM 769 N N . PRO A 1 99 ? 3.031 21.438 34.219 1 97 99 PRO A N 1
ATOM 770 C CA . PRO A 1 99 ? 3.295 22.016 32.906 1 97 99 PRO A CA 1
ATOM 771 C C . PRO A 1 99 ? 4.785 22.125 32.594 1 97 99 PRO A C 1
ATOM 773 O O . PRO A 1 99 ? 5.172 22.266 31.438 1 97 99 PRO A O 1
ATOM 776 N N . ALA A 1 100 ? 5.645 22.047 33.594 1 94.81 100 ALA A N 1
ATOM 777 C CA . ALA A 1 100 ? 7.086 22.188 33.406 1 94.81 100 ALA A CA 1
ATOM 778 C C . ALA A 1 100 ? 7.641 21.016 32.594 1 94.81 100 ALA A C 1
ATOM 780 O O . ALA A 1 100 ? 8.602 21.188 31.844 1 94.81 100 ALA A O 1
ATOM 781 N N . LEU A 1 101 ? 7.008 19.906 32.75 1 93.44 101 LEU A N 1
ATOM 782 C CA . LEU A 1 101 ? 7.445 18.734 32 1 93.44 101 LEU A CA 1
ATOM 783 C C . LEU A 1 101 ? 7.367 18.984 30.5 1 93.44 101 LEU A C 1
ATOM 785 O O . LEU A 1 101 ? 8.32 18.734 29.766 1 93.44 101 LEU A O 1
ATOM 789 N N . PHE A 1 102 ? 6.309 19.484 30.047 1 94.31 102 PHE A N 1
ATOM 790 C CA . PHE A 1 102 ? 6.121 19.812 28.641 1 94.31 102 PHE A CA 1
ATOM 791 C C . PHE A 1 102 ? 7.082 20.906 28.188 1 94.31 102 PHE A C 1
ATOM 793 O O . PHE A 1 102 ? 7.781 20.766 27.188 1 94.31 102 PHE A O 1
ATOM 800 N N . TYR A 1 103 ? 7.094 21.938 28.906 1 94.81 103 TYR A N 1
ATOM 801 C CA . TYR A 1 103 ? 7.855 23.109 28.484 1 94.81 103 TYR A CA 1
ATOM 802 C C . TYR A 1 103 ? 9.352 22.812 28.469 1 94.81 103 TYR A C 1
ATOM 804 O O . TYR A 1 103 ? 10.094 23.328 27.641 1 94.81 103 TYR A O 1
ATOM 812 N N . SER A 1 104 ? 9.812 21.984 29.391 1 91.38 104 SER A N 1
ATOM 813 C CA . SER A 1 104 ? 11.211 21.578 29.375 1 91.38 104 SER A CA 1
ATOM 814 C C . SER A 1 104 ? 11.539 20.797 28.094 1 91.38 104 SER A C 1
ATOM 816 O O . SER A 1 104 ? 12.602 21 27.5 1 91.38 104 SER A O 1
ATOM 818 N N . ALA A 1 105 ? 10.586 20 27.719 1 88.38 105 ALA A N 1
ATOM 819 C CA . ALA A 1 105 ? 10.766 19.203 26.5 1 88.38 105 ALA A CA 1
ATOM 820 C C . ALA A 1 105 ? 10.555 20.047 25.25 1 88.38 105 ALA A C 1
ATOM 822 O O . ALA A 1 105 ? 11.055 19.719 24.188 1 88.38 105 ALA A O 1
ATOM 823 N N . ALA A 1 106 ? 9.883 21.125 25.422 1 88.19 106 ALA A N 1
ATOM 824 C CA . ALA A 1 106 ? 9.453 21.953 24.297 1 88.19 106 ALA A CA 1
ATOM 825 C C . ALA A 1 106 ? 10.641 22.703 23.688 1 88.19 106 ALA A C 1
ATOM 827 O O . ALA A 1 106 ? 10.523 23.281 22.609 1 88.19 106 ALA A O 1
ATOM 828 N N . ARG A 1 107 ? 11.789 22.641 24.312 1 86.56 107 ARG A N 1
ATOM 829 C CA . ARG A 1 107 ? 13.016 23.188 23.734 1 86.56 107 ARG A CA 1
ATOM 830 C C . ARG A 1 107 ? 13.281 22.578 22.359 1 86.56 107 ARG A C 1
ATOM 832 O O . ARG A 1 107 ? 13.789 23.266 21.469 1 86.56 107 ARG A O 1
ATOM 839 N N . SER A 1 108 ? 12.867 21.375 22.234 1 83.56 108 SER A N 1
ATOM 840 C CA . SER A 1 108 ? 13.07 20.641 20.984 1 83.56 108 SER A CA 1
ATOM 841 C C . SER A 1 108 ? 12.219 21.219 19.859 1 83.56 108 SER A C 1
ATOM 843 O O . SER A 1 108 ? 12.484 20.984 18.688 1 83.56 108 SER A O 1
ATOM 845 N N . PHE A 1 109 ? 11.195 22.016 20.234 1 85.62 109 PHE A N 1
ATOM 846 C CA . PHE A 1 109 ? 10.289 22.578 19.25 1 85.62 109 PHE A CA 1
ATOM 847 C C . PHE A 1 109 ? 10.789 23.953 18.781 1 85.62 109 PHE A C 1
ATOM 849 O O . PHE A 1 109 ? 10.297 24.484 17.781 1 85.62 109 PHE A O 1
ATOM 856 N N . ALA A 1 110 ? 11.766 24.469 19.453 1 86.31 110 ALA A N 1
ATOM 857 C CA . ALA A 1 110 ? 12.203 25.828 19.172 1 86.31 110 ALA A CA 1
ATOM 858 C C . ALA A 1 110 ? 12.703 25.938 17.734 1 86.31 110 ALA A C 1
ATOM 860 O O . ALA A 1 110 ? 12.5 26.969 17.078 1 86.31 110 ALA A O 1
ATOM 861 N N . SER A 1 111 ? 13.219 24.891 17.234 1 85.69 111 SER A N 1
ATOM 862 C CA . SER A 1 111 ? 13.781 24.906 15.883 1 85.69 111 SER A CA 1
ATOM 863 C C . SER A 1 111 ? 12.68 24.984 14.828 1 85.69 111 SER A C 1
ATOM 865 O O . SER A 1 111 ? 12.93 25.359 13.68 1 85.69 111 SER A O 1
ATOM 867 N N . ILE A 1 112 ? 11.5 24.625 15.219 1 89.5 112 ILE A N 1
ATOM 868 C CA . ILE A 1 112 ? 10.352 24.625 14.312 1 89.5 112 ILE A CA 1
ATOM 869 C C . ILE A 1 112 ? 10.055 26.062 13.852 1 89.5 112 ILE A C 1
ATOM 871 O O . ILE A 1 112 ? 9.57 26.281 12.742 1 89.5 112 ILE A O 1
ATOM 875 N N . GLU A 1 113 ? 10.391 26.984 14.703 1 88.81 113 GLU A N 1
ATOM 876 C CA . GLU A 1 113 ? 10.117 28.391 14.406 1 88.81 113 GLU A CA 1
ATOM 877 C C . GLU A 1 113 ? 10.805 28.828 13.117 1 88.81 113 GLU A C 1
ATOM 879 O O . GLU A 1 113 ? 10.281 29.656 12.375 1 88.81 113 GLU A O 1
ATOM 884 N N . LYS A 1 114 ? 11.93 28.25 12.844 1 89.19 114 LYS A N 1
ATOM 885 C CA . LYS A 1 114 ? 12.75 28.672 11.711 1 89.19 114 LYS A CA 1
ATOM 886 C C . LYS A 1 114 ? 12.57 27.734 10.523 1 89.19 114 LYS A C 1
ATOM 888 O O . LYS A 1 114 ? 13.172 27.953 9.461 1 89.19 114 LYS A O 1
ATOM 893 N N . ALA A 1 115 ? 11.766 26.781 10.648 1 91.38 115 ALA A N 1
ATOM 894 C CA . ALA A 1 115 ? 11.578 25.797 9.57 1 91.38 115 ALA A CA 1
ATOM 895 C C . ALA A 1 115 ? 10.852 26.438 8.383 1 91.38 115 ALA A C 1
ATOM 897 O O . ALA A 1 115 ? 9.969 27.281 8.562 1 91.38 115 ALA A O 1
ATOM 898 N N . LYS A 1 116 ? 11.258 26.016 7.172 1 91.62 116 LYS A N 1
ATOM 899 C CA . LYS A 1 116 ? 10.672 26.531 5.938 1 91.62 116 LYS A CA 1
ATOM 900 C C . LYS A 1 116 ? 9.836 25.469 5.234 1 91.62 116 LYS A C 1
ATOM 902 O O . LYS A 1 116 ? 10.086 24.281 5.387 1 91.62 116 LYS A O 1
ATOM 907 N N . PRO A 1 117 ? 8.875 25.953 4.453 1 92.19 117 PRO A N 1
ATOM 908 C CA . PRO A 1 117 ? 8.039 25.016 3.715 1 92.19 117 PRO A CA 1
ATOM 909 C C . PRO A 1 117 ? 8.852 24.094 2.795 1 92.19 117 PRO A C 1
ATOM 911 O O . PRO A 1 117 ? 9.867 24.516 2.238 1 92.19 117 PRO A O 1
ATOM 914 N N . THR A 1 118 ? 8.398 22.875 2.652 1 91.5 118 THR A N 1
ATOM 915 C CA . THR A 1 118 ? 9.047 21.875 1.816 1 91.5 118 THR A CA 1
ATOM 916 C C . THR A 1 118 ? 8.477 21.891 0.401 1 91.5 118 THR A C 1
ATOM 918 O O . THR A 1 118 ? 7.633 22.734 0.08 1 91.5 118 THR A O 1
ATOM 921 N N . ALA A 1 119 ? 9.008 20.938 -0.506 1 87.94 119 ALA A N 1
ATOM 922 C CA . ALA A 1 119 ? 8.508 20.797 -1.874 1 87.94 119 ALA A CA 1
ATOM 923 C C . ALA A 1 119 ? 7.02 20.469 -1.888 1 87.94 119 ALA A C 1
ATOM 925 O O . ALA A 1 119 ? 6.289 20.906 -2.785 1 87.94 119 ALA A O 1
ATOM 926 N N . VAL A 1 120 ? 6.555 19.766 -0.862 1 91.56 120 VAL A N 1
ATOM 927 C CA . VAL A 1 120 ? 5.148 19.391 -0.771 1 91.56 120 VAL A CA 1
ATOM 928 C C . VAL A 1 120 ? 4.293 20.641 -0.556 1 91.56 120 VAL A C 1
ATOM 930 O O . VAL A 1 120 ? 3.27 20.828 -1.221 1 91.56 120 VAL A O 1
ATOM 933 N N . HIS A 1 121 ? 4.73 21.531 0.299 1 91.62 121 HIS A N 1
ATOM 934 C CA . HIS A 1 121 ? 4 22.766 0.578 1 91.62 121 HIS A CA 1
ATOM 935 C C . HIS A 1 121 ? 3.922 23.641 -0.661 1 91.62 121 HIS A C 1
ATOM 937 O O . HIS A 1 121 ? 2.865 24.203 -0.963 1 91.62 121 HIS A O 1
ATOM 943 N N . ARG A 1 122 ? 4.992 23.719 -1.354 1 88.19 122 ARG A N 1
ATOM 944 C CA . ARG A 1 122 ? 5.02 24.5 -2.586 1 88.19 122 ARG A CA 1
ATOM 945 C C . ARG A 1 122 ? 4.07 23.922 -3.627 1 88.19 122 ARG A C 1
ATOM 947 O O . ARG A 1 122 ? 3.361 24.656 -4.312 1 88.19 122 ARG A O 1
ATOM 954 N N . TRP A 1 123 ? 4.094 22.609 -3.727 1 88.69 123 TRP A N 1
ATOM 955 C CA . TRP A 1 123 ? 3.199 21.938 -4.664 1 88.69 123 TRP A CA 1
ATOM 956 C C . TRP A 1 123 ? 1.739 22.188 -4.297 1 88.69 123 TRP A C 1
ATOM 958 O O . TRP A 1 123 ? 0.909 22.438 -5.172 1 88.69 123 TRP A O 1
ATOM 968 N N . LEU A 1 124 ? 1.402 22.156 -3.041 1 91.38 124 LEU A N 1
ATOM 969 C CA . LEU A 1 124 ? 0.045 22.422 -2.576 1 91.38 124 LEU A CA 1
ATOM 970 C C . LEU A 1 124 ? -0.38 23.844 -2.926 1 91.38 124 LEU A C 1
ATOM 972 O O . LEU A 1 124 ? -1.543 24.094 -3.26 1 91.38 124 LEU A O 1
ATOM 976 N N . GLN A 1 125 ? 0.566 24.734 -2.824 1 88.25 125 GLN A N 1
ATOM 977 C CA . GLN A 1 125 ? 0.268 26.125 -3.184 1 88.25 125 GLN A CA 1
ATOM 978 C C . GLN A 1 125 ? -0.14 26.234 -4.648 1 88.25 125 GLN A C 1
ATOM 980 O O . GLN A 1 125 ? -1.042 27 -4.992 1 88.25 125 GLN A O 1
ATOM 985 N N . LEU A 1 126 ? 0.488 25.438 -5.508 1 82.94 126 LEU A N 1
ATOM 986 C CA . LEU A 1 126 ? 0.2 25.453 -6.938 1 82.94 126 LEU A CA 1
ATOM 987 C C . LEU A 1 126 ? -1.168 24.844 -7.223 1 82.94 126 LEU A C 1
ATOM 989 O O . LEU A 1 126 ? -1.831 25.219 -8.188 1 82.94 126 LEU A O 1
ATOM 993 N N . MET A 1 127 ? -1.679 23.984 -6.297 1 85.88 127 MET A N 1
ATOM 994 C CA . MET A 1 127 ? -2.914 23.234 -6.496 1 85.88 127 MET A CA 1
ATOM 995 C C . MET A 1 127 ? -4.105 23.984 -5.902 1 85.88 127 MET A C 1
ATOM 997 O O . MET A 1 127 ? -5.246 23.516 -6.004 1 85.88 127 MET A O 1
ATOM 1001 N N . GLN A 1 128 ? -3.961 25.078 -5.422 1 80.94 128 GLN A N 1
ATOM 1002 C CA . GLN A 1 128 ? -4.93 25.734 -4.551 1 80.94 128 GLN A CA 1
ATOM 1003 C C . GLN A 1 128 ? -6.266 25.922 -5.258 1 80.94 128 GLN A C 1
ATOM 1005 O O . GLN A 1 128 ? -7.324 25.703 -4.664 1 80.94 128 GLN A O 1
ATOM 1010 N N . PRO A 1 129 ? -6.328 26.156 -6.598 1 80.56 129 PRO A N 1
ATOM 1011 C CA . PRO A 1 129 ? -7.648 26.328 -7.211 1 80.56 129 PRO A CA 1
ATOM 1012 C C . PRO A 1 129 ? -8.5 25.062 -7.141 1 80.56 129 PRO A C 1
ATOM 1014 O O . PRO A 1 129 ? -9.734 25.141 -7.105 1 80.56 129 PRO A O 1
ATOM 1017 N N . SER A 1 130 ? -7.906 23.922 -6.984 1 85.94 130 SER A N 1
ATOM 1018 C CA . SER A 1 130 ? -8.625 22.641 -6.969 1 85.94 130 SER A CA 1
ATOM 1019 C C . SER A 1 130 ? -8.664 22.047 -5.562 1 85.94 130 SER A C 1
ATOM 1021 O O . SER A 1 130 ? -9.359 21.062 -5.32 1 85.94 130 SER A O 1
ATOM 1023 N N . LEU A 1 131 ? -7.965 22.672 -4.605 1 92.44 131 LEU A N 1
ATOM 1024 C CA . LEU A 1 131 ? -7.926 22.172 -3.232 1 92.44 131 LEU A CA 1
ATOM 1025 C C . LEU A 1 131 ? -9.133 22.672 -2.441 1 92.44 131 LEU A C 1
ATOM 1027 O O . LEU A 1 131 ? -9.234 23.859 -2.137 1 92.44 131 LEU A O 1
ATOM 1031 N N . GLN A 1 132 ? -9.953 21.781 -2.115 1 94.62 132 GLN A N 1
ATOM 1032 C CA . GLN A 1 132 ? -11.141 22.094 -1.332 1 94.62 132 GLN A CA 1
ATOM 1033 C C . GLN A 1 132 ? -10.797 22.297 0.141 1 94.62 132 GLN A C 1
ATOM 1035 O O . GLN A 1 132 ? -11.383 23.141 0.815 1 94.62 132 GLN A O 1
ATOM 1040 N N . LEU A 1 133 ? -9.914 21.5 0.578 1 96.69 133 LEU A N 1
ATOM 1041 C CA . LEU A 1 133 ? -9.57 21.5 1.996 1 96.69 133 LEU A CA 1
ATOM 1042 C C . LEU A 1 133 ? -8.258 20.766 2.238 1 96.69 133 LEU A C 1
ATOM 1044 O O . LEU A 1 133 ? -8.016 19.703 1.661 1 96.69 133 LEU A O 1
ATOM 1048 N N . VAL A 1 134 ? -7.402 21.344 2.986 1 96.88 134 VAL A N 1
ATOM 1049 C CA . VAL A 1 134 ? -6.227 20.656 3.506 1 96.88 134 VAL A CA 1
ATOM 1050 C C . VAL A 1 134 ? -6.387 20.422 5.004 1 96.88 134 VAL A C 1
ATOM 1052 O O . VAL A 1 134 ? -6.699 21.344 5.758 1 96.88 134 VAL A O 1
ATOM 1055 N N . ILE A 1 135 ? -6.285 19.172 5.395 1 95.94 135 ILE A N 1
ATOM 1056 C CA . ILE A 1 135 ? -6.32 18.766 6.797 1 95.94 135 ILE A CA 1
ATOM 1057 C C . ILE A 1 135 ? -4.918 18.359 7.246 1 95.94 135 ILE A C 1
ATOM 1059 O O . ILE A 1 135 ? -4.371 17.359 6.758 1 95.94 135 ILE A O 1
ATOM 1063 N N . THR A 1 136 ? -4.371 19.109 8.164 1 95.81 136 THR A N 1
ATOM 1064 C CA . THR A 1 136 ? -3.041 18.734 8.633 1 95.81 136 THR A CA 1
ATOM 1065 C C . THR A 1 136 ? -3.098 18.219 10.07 1 95.81 136 THR A C 1
ATOM 1067 O O . THR A 1 136 ? -3.83 18.766 10.898 1 95.81 136 THR A O 1
ATOM 1070 N N . GLN A 1 137 ? -2.348 17.156 10.242 1 93.25 137 GLN A N 1
ATOM 1071 C CA . GLN A 1 137 ? -2.15 16.625 11.586 1 93.25 137 GLN A CA 1
ATOM 1072 C C . GLN A 1 137 ? -0.967 17.297 12.273 1 93.25 137 GLN A C 1
ATOM 1074 O O . GLN A 1 137 ? -0.723 17.078 13.461 1 93.25 137 GLN A O 1
ATOM 1079 N N . ASN A 1 138 ? -0.288 18.094 11.523 1 93.31 138 ASN A N 1
ATOM 1080 C CA . ASN A 1 138 ? 0.928 18.719 12.039 1 93.31 138 ASN A CA 1
ATOM 1081 C C . ASN A 1 138 ? 0.613 19.953 12.891 1 93.31 138 ASN A C 1
ATOM 1083 O O . ASN A 1 138 ? -0.399 20.609 12.672 1 93.31 138 ASN A O 1
ATOM 1087 N N . ILE A 1 139 ? 1.55 20.172 13.781 1 93.5 139 ILE A N 1
ATOM 1088 C CA . ILE A 1 139 ? 1.344 21.297 14.688 1 93.5 139 ILE A CA 1
ATOM 1089 C C . ILE A 1 139 ? 2.41 22.359 14.43 1 93.5 139 ILE A C 1
ATOM 1091 O O . ILE A 1 139 ? 2.521 23.328 15.188 1 93.5 139 ILE A O 1
ATOM 1095 N N . ASP A 1 140 ? 3.205 22.297 13.359 1 93.06 140 ASP A N 1
ATOM 1096 C CA . ASP A 1 140 ? 4.391 23.109 13.125 1 93.06 140 ASP A CA 1
ATOM 1097 C C . ASP A 1 140 ? 4.043 24.359 12.32 1 93.06 140 ASP A C 1
ATOM 1099 O O . ASP A 1 140 ? 4.895 25.234 12.117 1 93.06 140 ASP A O 1
ATOM 1103 N N . SER A 1 141 ? 2.879 24.5 11.789 1 92.94 141 SER A N 1
ATOM 1104 C CA . SER A 1 141 ? 2.342 25.688 11.148 1 92.94 141 SER A CA 1
ATOM 1105 C C . SER A 1 141 ? 2.902 25.875 9.742 1 92.94 141 SER A C 1
ATOM 1107 O O . SER A 1 141 ? 2.725 26.922 9.125 1 92.94 141 SER A O 1
ATOM 1109 N N . LEU A 1 142 ? 3.564 24.859 9.188 1 94.12 142 LEU A N 1
ATOM 1110 C CA . LEU A 1 142 ? 4.164 25.031 7.867 1 94.12 142 LEU A CA 1
ATOM 1111 C C . LEU A 1 142 ? 3.092 25.203 6.801 1 94.12 142 LEU A C 1
ATOM 1113 O O . LEU A 1 142 ? 3.342 25.812 5.754 1 94.12 142 LEU A O 1
ATOM 1117 N N . GLU A 1 143 ? 1.898 24.719 7.059 1 95.12 143 GLU A N 1
ATOM 1118 C CA . GLU A 1 143 ? 0.803 24.797 6.098 1 95.12 143 GLU A CA 1
ATOM 1119 C C . GLU A 1 143 ? 0.097 26.156 6.184 1 95.12 143 GLU A C 1
ATOM 1121 O O . GLU A 1 143 ? -0.809 26.438 5.398 1 95.12 143 GLU A O 1
ATOM 1126 N N . SER A 1 144 ? 0.529 27.062 7.078 1 92.12 144 SER A N 1
ATOM 1127 C CA . SER A 1 144 ? -0.175 28.312 7.367 1 92.12 144 SER A CA 1
ATOM 1128 C C . SER A 1 144 ? -0.196 29.234 6.152 1 92.12 144 SER A C 1
ATOM 1130 O O . SER A 1 144 ? -1.074 30.078 6.027 1 92.12 144 SER A O 1
ATOM 1132 N N . GLU A 1 145 ? 0.694 29.047 5.234 1 86.19 145 GLU A N 1
ATOM 1133 C CA . GLU A 1 145 ? 0.787 29.953 4.094 1 86.19 145 GLU A CA 1
ATOM 1134 C C . GLU A 1 145 ? -0.154 29.531 2.971 1 86.19 145 GLU A C 1
ATOM 1136 O O . GLU A 1 145 ? -0.274 30.219 1.956 1 86.19 145 GLU A O 1
ATOM 1141 N N . LEU A 1 146 ? -0.8 28.391 3.162 1 90.25 146 LEU A N 1
ATOM 1142 C CA . LEU A 1 146 ? -1.744 27.938 2.145 1 90.25 146 LEU A CA 1
ATOM 1143 C C . LEU A 1 146 ? -2.984 28.828 2.125 1 90.25 146 LEU A C 1
ATOM 1145 O O . LEU A 1 146 ? -3.424 29.312 3.17 1 90.25 146 LEU A O 1
ATOM 1149 N N . SER A 1 147 ? -3.543 29.078 0.892 1 88.62 147 SER A N 1
ATOM 1150 C CA . SER A 1 147 ? -4.695 29.969 0.739 1 88.62 147 SER A CA 1
ATOM 1151 C C . SER A 1 147 ? -6 29.172 0.745 1 88.62 147 SER A C 1
ATOM 1153 O O . SER A 1 147 ? -7.082 29.766 0.872 1 88.62 147 SER A O 1
ATOM 1155 N N . CYS A 1 148 ? -5.949 27.938 0.658 1 90.88 148 CYS A N 1
ATOM 1156 C CA . CYS A 1 148 ? -7.141 27.094 0.699 1 90.88 148 CYS A CA 1
ATOM 1157 C C . CYS A 1 148 ? -7.598 26.859 2.135 1 90.88 148 CYS A C 1
ATOM 1159 O O . CYS A 1 148 ? -6.867 27.172 3.078 1 90.88 148 CYS A O 1
ATOM 1161 N N . PRO A 1 149 ? -8.867 26.469 2.309 1 94.69 149 PRO A N 1
ATOM 1162 C CA . PRO A 1 149 ? -9.289 26.141 3.668 1 94.69 149 PRO A CA 1
ATOM 1163 C C . PRO A 1 149 ? -8.367 25.109 4.336 1 94.69 149 PRO A C 1
ATOM 1165 O O . PRO A 1 149 ? -7.969 24.125 3.705 1 94.69 149 PRO A O 1
ATOM 1168 N N . LEU A 1 150 ? -8.023 25.469 5.52 1 96.19 150 LEU A N 1
ATOM 1169 C CA . LEU A 1 150 ? -7.043 24.672 6.254 1 96.19 150 LEU A CA 1
ATOM 1170 C C . LEU A 1 150 ? -7.57 24.312 7.637 1 96.19 150 LEU A C 1
ATOM 1172 O O . LEU A 1 150 ? -8.117 25.156 8.344 1 96.19 150 LEU A O 1
ATOM 1176 N N . ILE A 1 151 ? -7.465 23.031 7.977 1 96.19 151 ILE A N 1
ATOM 1177 C CA . ILE A 1 151 ? -7.824 22.562 9.305 1 96.19 151 ILE A CA 1
ATOM 1178 C C . ILE A 1 151 ? -6.598 21.984 10 1 96.19 151 ILE A C 1
ATOM 1180 O O . ILE A 1 151 ? -5.945 21.078 9.469 1 96.19 151 ILE A O 1
ATOM 1184 N N . TYR A 1 152 ? -6.297 22.531 11.125 1 96.12 152 TYR A N 1
ATOM 1185 C CA . TYR A 1 152 ? -5.297 21.969 12.016 1 96.12 152 TYR A CA 1
ATOM 1186 C C . TYR A 1 152 ? -5.93 20.969 12.984 1 96.12 152 TYR A C 1
ATOM 1188 O O . TYR A 1 152 ? -6.449 21.375 14.031 1 96.12 152 TYR A O 1
ATOM 1196 N N . LEU A 1 153 ? -5.797 19.75 12.703 1 93.44 153 LEU A N 1
ATOM 1197 C CA . LEU A 1 153 ? -6.512 18.719 13.461 1 93.44 153 LEU A CA 1
ATOM 1198 C C . LEU A 1 153 ? -5.992 18.641 14.891 1 93.44 153 LEU A C 1
ATOM 1200 O O . LEU A 1 153 ? -6.77 18.453 15.828 1 93.44 153 LEU A O 1
ATOM 1204 N N . HIS A 1 154 ? -4.66 18.766 15.023 1 92.62 154 HIS A N 1
ATOM 1205 C CA . HIS A 1 154 ? -4.051 18.641 16.344 1 92.62 154 HIS A CA 1
ATOM 1206 C C . HIS A 1 154 ? -3.607 20 16.875 1 92.62 154 HIS A C 1
ATOM 1208 O O . HIS A 1 154 ? -2.807 20.078 17.812 1 92.62 154 HIS A O 1
ATOM 1214 N N . GLY A 1 155 ? -4.039 21.031 16.266 1 94.56 155 GLY A N 1
ATOM 1215 C CA . GLY A 1 155 ? -3.76 22.375 16.75 1 94.56 155 GLY A CA 1
ATOM 1216 C C . GLY A 1 155 ? -2.416 22.906 16.281 1 94.56 155 GLY A C 1
ATOM 1217 O O . GLY A 1 155 ? -1.863 22.438 15.289 1 94.56 155 GLY A O 1
ATOM 1218 N N . LEU A 1 156 ? -1.956 24.031 17.016 1 94.88 156 LEU A N 1
ATOM 1219 C CA . LEU A 1 156 ? -0.747 24.734 16.609 1 94.88 156 LEU A CA 1
ATOM 1220 C C . LEU A 1 156 ? 0.116 25.078 17.828 1 94.88 156 LEU A C 1
ATOM 1222 O O . LEU A 1 156 ? -0.401 25.484 18.859 1 94.88 156 LEU A O 1
ATOM 1226 N N . LEU A 1 157 ? 1.404 24.906 17.578 1 94.69 157 LEU A N 1
ATOM 1227 C CA . LEU A 1 157 ? 2.361 25.297 18.609 1 94.69 157 LEU A CA 1
ATOM 1228 C C . LEU A 1 157 ? 2.496 26.812 18.672 1 94.69 157 LEU A C 1
ATOM 1230 O O . LEU A 1 157 ? 2.926 27.359 19.688 1 94.69 157 LEU A O 1
ATOM 1234 N N . ALA A 1 158 ? 2.098 27.469 17.656 1 95.25 158 ALA A N 1
ATOM 1235 C CA . ALA A 1 158 ? 2.363 28.906 17.469 1 95.25 158 ALA A CA 1
ATOM 1236 C C . ALA A 1 158 ? 1.416 29.75 18.328 1 95.25 158 ALA A C 1
ATOM 1238 O O . ALA A 1 158 ? 1.572 30.969 18.422 1 95.25 158 ALA A O 1
ATOM 1239 N N . SER A 1 159 ? 0.488 29.109 18.984 1 96.69 159 SER A N 1
ATOM 1240 C CA . SER A 1 159 ? -0.436 29.828 19.859 1 96.69 159 SER A CA 1
ATOM 1241 C C . SER A 1 159 ? -0.665 29.078 21.172 1 96.69 159 SER A C 1
ATOM 1243 O O . SER A 1 159 ? -0.351 27.891 21.266 1 96.69 159 SER A O 1
ATOM 1245 N N . GLY A 1 160 ? -1.112 29.812 22.141 1 98 160 GLY A N 1
ATOM 1246 C CA . GLY A 1 160 ? -1.454 29.266 23.438 1 98 160 GLY A CA 1
ATOM 1247 C C . GLY A 1 160 ? -2.633 29.953 24.094 1 98 160 GLY A C 1
ATOM 1248 O O . GLY A 1 160 ? -3.033 31.047 23.672 1 98 160 GLY A O 1
ATOM 1249 N N . THR A 1 161 ? -3.186 29.281 25.031 1 98.38 161 THR A N 1
ATOM 1250 C CA . THR A 1 161 ? -4.348 29.812 25.734 1 98.38 161 THR A CA 1
ATOM 1251 C C . THR A 1 161 ? -4.203 29.609 27.25 1 98.38 161 THR A C 1
ATOM 1253 O O . THR A 1 161 ? -3.855 28.516 27.703 1 98.38 161 THR A O 1
ATOM 1256 N N . CYS A 1 162 ? -4.422 30.703 27.906 1 98.56 162 CYS A N 1
ATOM 1257 C CA . CYS A 1 162 ? -4.391 30.625 29.375 1 98.56 162 CYS A CA 1
ATOM 1258 C C .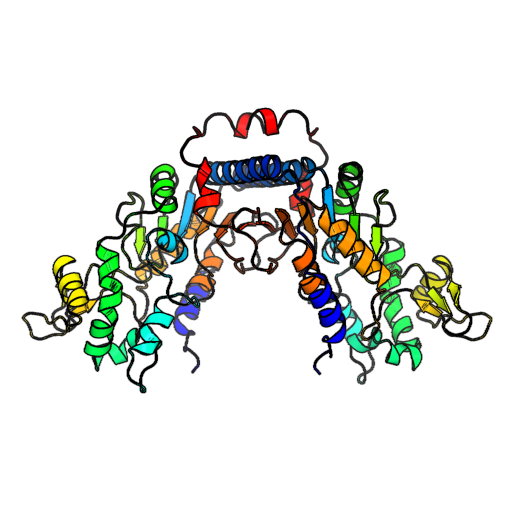 CYS A 1 162 ? -5.492 29.703 29.891 1 98.56 162 CYS A C 1
ATOM 1260 O O . CYS A 1 162 ? -6.645 29.812 29.453 1 98.56 162 CYS A O 1
ATOM 1262 N N . GLN A 1 163 ? -5.168 28.859 30.812 1 97.44 163 GLN A N 1
ATOM 1263 C CA . GLN A 1 163 ? -6.113 27.859 31.297 1 97.44 163 GLN A CA 1
ATOM 1264 C C . GLN A 1 163 ? -7.008 28.438 32.375 1 97.44 163 GLN A C 1
ATOM 1266 O O . GLN A 1 163 ? -7.977 27.797 32.812 1 97.44 163 GLN A O 1
ATOM 1271 N N . ASN A 1 164 ? -6.758 29.672 32.781 1 96.88 164 ASN A N 1
ATOM 1272 C CA . ASN A 1 164 ? -7.555 30.344 33.812 1 96.88 164 ASN A CA 1
ATOM 1273 C C . ASN A 1 164 ? -8.484 31.391 33.219 1 96.88 164 ASN A C 1
ATOM 1275 O O . ASN A 1 164 ? -9.695 31.344 33.406 1 96.88 164 ASN A O 1
ATOM 1279 N N . CYS A 1 165 ? -7.938 32.312 32.375 1 97.94 165 CYS A N 1
ATOM 1280 C CA . CYS A 1 165 ? -8.742 33.438 31.906 1 97.94 165 CYS A CA 1
ATOM 1281 C C . CYS A 1 165 ? -8.977 33.344 30.406 1 97.94 165 CYS A C 1
ATOM 1283 O O . CYS A 1 165 ? -9.617 34.219 29.828 1 97.94 165 CYS A O 1
ATOM 1285 N N . SER A 1 166 ? -8.344 32.438 29.688 1 97.62 166 SER A N 1
ATOM 1286 C CA . SER A 1 166 ? -8.562 32.125 28.266 1 97.62 166 SER A CA 1
ATOM 1287 C C . SER A 1 166 ? -7.895 33.156 27.375 1 97.62 166 SER A C 1
ATOM 1289 O O . SER A 1 166 ? -8.172 33.219 26.172 1 97.62 166 SER A O 1
ATOM 1291 N N . GLN A 1 167 ? -7.094 33.938 28.016 1 97.56 167 GLN A N 1
ATOM 1292 C CA . GLN A 1 167 ? -6.344 34.875 27.188 1 97.56 167 GLN A CA 1
ATOM 1293 C C . GLN A 1 167 ? -5.414 34.125 26.219 1 97.56 167 GLN A C 1
ATOM 1295 O O . GLN A 1 167 ? -4.789 33.156 26.594 1 97.56 167 GLN A O 1
ATOM 1300 N N . LYS A 1 168 ? -5.352 34.688 25.062 1 98.06 168 LYS A N 1
ATOM 1301 C CA . LYS A 1 168 ? -4.516 34.062 24.031 1 98.06 168 LYS A CA 1
ATOM 1302 C C . LYS A 1 168 ? -3.074 34.562 24.141 1 98.06 168 LYS A C 1
ATOM 1304 O O . LYS A 1 168 ? -2.832 35.719 24.469 1 98.06 168 LYS A O 1
ATOM 1309 N N . ALA A 1 169 ? -2.16 33.656 23.922 1 97.75 169 ALA A N 1
ATOM 1310 C CA . ALA A 1 169 ? -0.744 34 23.844 1 97.75 169 ALA A CA 1
ATOM 1311 C C . ALA A 1 169 ? -0.255 34 22.406 1 97.75 169 ALA A C 1
ATOM 1313 O O . ALA A 1 169 ? -0.655 33.156 21.609 1 97.75 169 ALA A O 1
ATOM 1314 N N . SER A 1 170 ? 0.656 34.938 22.062 1 96.44 170 SER A N 1
ATOM 1315 C CA . SER A 1 170 ? 1.172 35.094 20.703 1 96.44 170 SER A CA 1
ATOM 1316 C C . SER A 1 170 ? 2.223 34.031 20.375 1 96.44 170 SER A C 1
ATOM 1318 O O . SER A 1 170 ? 2.73 33.375 21.281 1 96.44 170 SER A O 1
ATOM 1320 N N . LYS A 1 171 ? 2.473 33.969 19.078 1 95.94 171 LYS A N 1
ATOM 1321 C CA . LYS A 1 171 ? 3.527 33.062 18.609 1 95.94 171 LYS A CA 1
ATOM 1322 C C . LYS A 1 171 ? 4.863 33.406 19.266 1 95.94 171 LYS A C 1
ATOM 1324 O O . LYS A 1 171 ? 5.574 32.5 19.719 1 95.94 171 LYS A O 1
ATOM 1329 N N . GLN A 1 172 ? 5.152 34.656 19.328 1 95.75 172 GLN A N 1
ATOM 1330 C CA . GLN A 1 172 ? 6.41 35.094 19.922 1 95.75 172 GLN A CA 1
ATOM 1331 C C . GLN A 1 172 ? 6.516 34.656 21.375 1 95.75 172 GLN A C 1
ATOM 1333 O O . GLN A 1 172 ? 7.547 34.125 21.797 1 95.75 172 GLN A O 1
ATOM 1338 N N . THR A 1 173 ? 5.414 34.875 22.078 1 96.56 173 THR A N 1
ATOM 1339 C CA . THR A 1 173 ? 5.395 34.469 23.484 1 96.56 173 THR A CA 1
ATOM 1340 C C . THR A 1 173 ? 5.637 32.969 23.641 1 96.56 173 THR A C 1
ATOM 1342 O O . THR A 1 173 ? 6.469 32.562 24.438 1 96.56 173 THR A O 1
ATOM 1345 N N . MET A 1 174 ? 4.973 32.25 22.875 1 97.19 174 MET A N 1
ATOM 1346 C CA . MET A 1 174 ? 5.07 30.781 22.984 1 97.19 174 MET A CA 1
ATOM 1347 C C . MET A 1 174 ? 6.492 30.312 22.703 1 97.19 174 MET A C 1
ATOM 1349 O O . MET A 1 174 ? 7.094 29.609 23.516 1 97.19 174 MET A O 1
ATOM 1353 N N . PHE A 1 175 ? 7.094 30.75 21.609 1 96.12 175 PHE A N 1
ATOM 1354 C CA . PHE A 1 175 ? 8.398 30.234 21.203 1 96.12 175 PHE A CA 1
ATOM 1355 C C . PHE A 1 175 ? 9.5 30.766 22.125 1 96.12 175 PHE A C 1
ATOM 1357 O O . PHE A 1 175 ? 10.516 30.094 22.328 1 96.12 175 PHE A O 1
ATOM 1364 N N . ASP A 1 176 ? 9.312 31.938 22.672 1 96.75 176 ASP A N 1
ATOM 1365 C CA . ASP A 1 176 ? 10.242 32.406 23.688 1 96.75 176 ASP A CA 1
ATOM 1366 C C . ASP A 1 176 ? 10.312 31.422 24.859 1 96.75 176 ASP A C 1
ATOM 1368 O O . ASP A 1 176 ? 11.398 31.094 25.344 1 96.75 176 ASP A O 1
ATOM 1372 N N . HIS A 1 177 ? 9.133 30.984 25.266 1 96.88 177 HIS A N 1
ATOM 1373 C CA . HIS A 1 177 ? 9.078 30.062 26.391 1 96.88 177 HIS A CA 1
ATOM 1374 C C . HIS A 1 177 ? 9.57 28.672 26 1 96.88 177 HIS A C 1
ATOM 1376 O O . HIS A 1 177 ? 10.18 27.969 26.797 1 96.88 177 HIS A O 1
ATOM 1382 N N . TYR A 1 178 ? 9.258 28.281 24.75 1 93.94 178 TYR A N 1
ATOM 1383 C CA . TYR A 1 178 ? 9.82 27.016 24.281 1 93.94 178 TYR A CA 1
ATOM 1384 C C . TYR A 1 178 ? 11.344 27.047 24.328 1 93.94 178 TYR A C 1
ATOM 1386 O O . TYR A 1 178 ? 11.969 26.109 24.828 1 93.94 178 TYR A O 1
ATOM 1394 N N . ARG A 1 179 ? 11.977 28.094 23.797 1 94.5 179 ARG A N 1
ATOM 1395 C CA . ARG A 1 179 ? 13.43 28.234 23.734 1 94.5 179 ARG A CA 1
ATOM 1396 C C . ARG A 1 179 ? 14.047 28.188 25.141 1 94.5 179 ARG A C 1
ATOM 1398 O O . ARG A 1 179 ? 15.102 27.578 25.328 1 94.5 179 ARG A O 1
ATOM 1405 N N . LYS A 1 180 ? 13.359 28.734 26.078 1 95.31 180 LYS A N 1
ATOM 1406 C CA . LYS A 1 180 ? 13.867 28.812 27.438 1 95.31 180 LYS A CA 1
ATOM 1407 C C . LYS A 1 180 ? 13.578 27.531 28.203 1 95.31 180 LYS A C 1
ATOM 1409 O O . LYS A 1 180 ? 14.195 27.266 29.234 1 95.31 180 LYS A O 1
ATOM 1414 N N . GLY A 1 181 ? 12.633 26.781 27.703 1 93.44 181 GLY A N 1
ATOM 1415 C CA . GLY A 1 181 ? 12.211 25.578 28.406 1 93.44 181 GLY A CA 1
ATOM 1416 C C . GLY A 1 181 ? 11.516 25.875 29.719 1 93.44 181 GLY A C 1
ATOM 1417 O O . GLY A 1 181 ? 11.672 25.141 30.688 1 93.44 181 GLY A O 1
ATOM 1418 N N . LYS A 1 182 ? 10.844 27.016 29.781 1 96.12 182 LYS A N 1
ATOM 1419 C CA . LYS A 1 182 ? 10.188 27.453 31 1 96.12 182 LYS A CA 1
ATOM 1420 C C . LYS A 1 182 ? 8.688 27.609 30.797 1 96.12 182 LYS A C 1
ATOM 1422 O O . LYS A 1 182 ? 8.242 28.047 29.734 1 96.12 182 LYS A O 1
ATOM 1427 N N . VAL A 1 183 ? 8.031 27.359 31.797 1 97.81 183 VAL A N 1
ATOM 1428 C CA . VAL A 1 183 ? 6.574 27.406 31.75 1 97.81 183 VAL A CA 1
ATOM 1429 C C . VAL A 1 183 ? 6.117 28.828 31.422 1 97.81 183 VAL A C 1
ATOM 1431 O O . VAL A 1 183 ? 6.656 29.797 31.953 1 97.81 183 VAL A O 1
ATOM 1434 N N . ALA A 1 184 ? 5.145 28.953 30.594 1 97.75 184 ALA A N 1
ATOM 1435 C CA . ALA A 1 184 ? 4.516 30.234 30.281 1 97.75 184 ALA A CA 1
ATOM 1436 C C . ALA A 1 184 ? 3.32 30.484 31.203 1 97.75 184 ALA A C 1
ATOM 1438 O O . ALA A 1 184 ? 2.395 29.672 31.266 1 97.75 184 ALA A O 1
ATOM 1439 N N . TYR A 1 185 ? 3.348 31.641 31.828 1 97.69 185 TYR A N 1
ATOM 1440 C CA . TYR A 1 185 ? 2.236 32.031 32.688 1 97.69 185 TYR A CA 1
ATOM 1441 C C . TYR A 1 185 ? 1.587 33.312 32.188 1 97.69 185 TYR A C 1
ATOM 1443 O O . TYR A 1 185 ? 2.275 34.219 31.719 1 97.69 185 TYR A O 1
ATOM 1451 N N . CYS A 1 186 ? 0.348 33.344 32.312 1 97.62 186 CYS A N 1
ATOM 1452 C CA . CYS A 1 186 ? -0.441 34.531 32 1 97.62 186 CYS A CA 1
ATOM 1453 C C . CYS A 1 186 ? -0.317 35.562 33.125 1 97.62 186 CYS A C 1
ATOM 1455 O O . CYS A 1 186 ? 0.11 35.25 34.219 1 97.62 186 CYS A O 1
ATOM 1457 N N . GLN A 1 187 ? -0.695 36.781 32.812 1 96.5 187 GLN A N 1
ATOM 1458 C CA . GLN A 1 187 ? -0.691 37.812 33.812 1 96.5 187 GLN A CA 1
ATOM 1459 C C . GLN A 1 187 ? -1.629 37.5 34.969 1 96.5 187 GLN A C 1
ATOM 1461 O O . GLN A 1 187 ? -1.387 37.906 36.094 1 96.5 187 GLN A O 1
ATOM 1466 N N . CYS A 1 188 ? -2.557 36.688 34.719 1 97.69 188 CYS A N 1
ATOM 1467 C CA . CYS A 1 188 ? -3.539 36.312 35.719 1 97.69 188 CYS A CA 1
ATOM 1468 C C . CYS A 1 188 ? -3.006 35.219 36.625 1 97.69 188 CYS A C 1
ATOM 1470 O O . CYS A 1 188 ? -3.65 34.844 37.625 1 97.69 188 CYS A O 1
ATOM 1472 N N . GLY A 1 189 ? -1.95 34.719 36.312 1 96.69 189 GLY A N 1
ATOM 1473 C CA . GLY A 1 189 ? -1.331 33.656 37.094 1 96.69 189 GLY A CA 1
ATOM 1474 C C . GLY A 1 189 ? -1.604 32.25 36.562 1 96.69 189 GLY A C 1
ATOM 1475 O O . GLY A 1 189 ? -1.027 31.281 37.062 1 96.69 189 GLY A O 1
ATOM 1476 N N . GLY A 1 190 ? -2.41 32.156 35.594 1 97.62 190 GLY A N 1
ATOM 1477 C CA . GLY A 1 190 ? -2.73 30.875 35 1 97.62 190 GLY A CA 1
ATOM 1478 C C . GLY A 1 190 ? -1.665 30.375 34.031 1 97.62 190 GLY A C 1
ATOM 1479 O O . GLY A 1 190 ? -0.945 31.172 33.438 1 97.62 190 GLY A O 1
ATOM 1480 N N . VAL A 1 191 ? -1.606 29.062 33.875 1 98.19 191 VAL A N 1
ATOM 1481 C CA . VAL A 1 191 ? -0.656 28.453 32.969 1 98.19 191 VAL A CA 1
ATOM 1482 C C . VAL A 1 191 ? -1.173 28.594 31.531 1 98.19 191 VAL A C 1
ATOM 1484 O O . VAL A 1 191 ? -2.371 28.438 31.266 1 98.19 191 VAL A O 1
ATOM 1487 N N . ILE A 1 192 ? -0.243 28.922 30.625 1 98.38 192 ILE A N 1
ATOM 1488 C CA . ILE A 1 192 ? -0.593 28.984 29.203 1 98.38 192 ILE A CA 1
ATOM 1489 C C . ILE A 1 192 ? -0.35 27.625 28.562 1 98.38 192 ILE A C 1
ATOM 1491 O O . ILE A 1 192 ? 0.775 27.109 28.562 1 98.38 192 ILE A O 1
ATOM 1495 N N . LYS A 1 193 ? -1.429 27.031 28.062 1 98.25 193 LYS A N 1
ATOM 1496 C CA . LYS A 1 193 ? -1.335 25.781 27.312 1 98.25 193 LYS A CA 1
ATOM 1497 C C . LYS A 1 193 ? -1.161 26.031 25.812 1 98.25 193 LYS A C 1
ATOM 1499 O O . LYS A 1 193 ? -1.91 26.812 25.234 1 98.25 193 LYS A O 1
ATOM 1504 N N . PRO A 1 194 ? -0.097 25.422 25.234 1 97.5 194 PRO A N 1
ATOM 1505 C CA . PRO A 1 194 ? -0.089 25.484 23.781 1 97.5 194 PRO A CA 1
ATOM 1506 C C . PRO A 1 194 ? -1.381 24.969 23.156 1 97.5 194 PRO A C 1
ATOM 1508 O O . PRO A 1 194 ? -1.984 24.031 23.672 1 97.5 194 PRO A O 1
ATOM 1511 N N . ASP A 1 195 ? -1.793 25.625 22.078 1 97 195 ASP A N 1
ATOM 1512 C CA . ASP A 1 195 ? -3.055 25.234 21.453 1 97 195 ASP A CA 1
ATOM 1513 C C . ASP A 1 195 ? -2.881 24 20.578 1 97 195 ASP A C 1
ATOM 1515 O O . ASP A 1 195 ? -3.219 24 19.406 1 97 195 ASP A O 1
ATOM 1519 N N . ILE A 1 196 ? -2.369 22.984 21.156 1 95.75 196 ILE A N 1
ATOM 1520 C CA . ILE A 1 196 ? -2.301 21.656 20.547 1 95.75 196 ILE A CA 1
ATOM 1521 C C . ILE A 1 196 ? -3.203 20.688 21.312 1 95.75 196 ILE A C 1
ATOM 1523 O O . ILE A 1 196 ? -3.598 20.969 22.438 1 95.75 196 ILE A O 1
ATOM 1527 N N . VAL A 1 197 ? -3.551 19.672 20.656 1 94.31 197 VAL A N 1
ATOM 1528 C CA . VAL A 1 197 ? -4.395 18.656 21.281 1 94.31 197 VAL A CA 1
ATOM 1529 C C . VAL A 1 197 ? -3.518 17.625 21.984 1 94.31 197 VAL A C 1
ATOM 1531 O O . VAL A 1 197 ? -2.746 16.922 21.344 1 94.31 197 VAL A O 1
ATOM 1534 N N . PHE A 1 198 ? -3.641 17.547 23.281 1 93.88 198 PHE A N 1
ATOM 1535 C CA . PHE A 1 198 ? -2.902 16.578 24.078 1 93.88 198 PHE A CA 1
ATOM 1536 C C . PHE A 1 198 ? -3.602 15.227 24.078 1 93.88 198 PHE A C 1
ATOM 1538 O O . PHE A 1 198 ? -4.75 15.117 23.641 1 93.88 198 PHE A O 1
ATOM 1545 N N . TYR A 1 199 ? -2.771 14.234 24.406 1 88.75 199 TYR A N 1
ATOM 1546 C CA . TYR A 1 199 ? -3.412 12.945 24.656 1 88.75 199 TYR A CA 1
ATOM 1547 C C . TYR A 1 199 ? -4.496 13.07 25.719 1 88.75 199 TYR A C 1
ATOM 1549 O O . TYR A 1 199 ? -4.316 13.773 26.719 1 88.75 199 TYR A O 1
ATOM 1557 N N . ASN A 1 200 ? -5.68 12.398 25.391 1 89.56 200 ASN A N 1
ATOM 1558 C CA . ASN A 1 200 ? -6.836 12.406 26.266 1 89.56 200 ASN A CA 1
ATOM 1559 C C . ASN A 1 200 ? -7.578 13.742 26.219 1 89.56 200 ASN A C 1
ATOM 1561 O O . ASN A 1 200 ? -8.32 14.086 27.141 1 89.56 200 ASN A O 1
ATOM 1565 N N . GLU A 1 201 ? -7.215 14.508 25.344 1 91.12 201 GLU A N 1
ATOM 1566 C CA . GLU A 1 201 ? -7.969 15.719 25.016 1 91.12 201 GLU A CA 1
ATOM 1567 C C . GLU A 1 201 ? -8.812 15.531 23.766 1 91.12 201 GLU A C 1
ATOM 1569 O O . GLU A 1 201 ? -8.336 15 22.766 1 91.12 201 GLU A O 1
ATOM 1574 N N . SER A 1 202 ? -10.031 15.922 23.797 1 88.94 202 SER A N 1
ATOM 1575 C CA . SER A 1 202 ? -10.93 15.75 22.656 1 88.94 202 SER A CA 1
ATOM 1576 C C . SER A 1 202 ? -10.594 16.734 21.547 1 88.94 202 SER A C 1
ATOM 1578 O O . SER A 1 202 ? -10.281 17.906 21.812 1 88.94 202 SER A O 1
ATOM 1580 N N . ILE A 1 203 ? -10.648 16.234 20.359 1 88.75 203 ILE A N 1
ATOM 1581 C CA . ILE A 1 203 ? -10.547 17.109 19.203 1 88.75 203 ILE A CA 1
ATOM 1582 C C . ILE A 1 203 ? -11.828 17.938 19.078 1 88.75 203 ILE A C 1
ATOM 1584 O O . ILE A 1 203 ? -12.914 17.469 19.406 1 88.75 203 ILE A O 1
ATOM 1588 N N . ASN A 1 204 ? -11.672 19.141 18.656 1 89.94 204 ASN A N 1
ATOM 1589 C CA . ASN A 1 204 ? -12.812 20.016 18.453 1 89.94 204 ASN A CA 1
ATOM 1590 C C . ASN A 1 204 ? -13.844 19.391 17.516 1 89.94 204 ASN A C 1
ATOM 1592 O O . ASN A 1 204 ? -13.555 19.094 16.359 1 89.94 204 ASN A O 1
ATOM 1596 N N . SER A 1 205 ? -15.047 19.219 17.953 1 90.56 205 SER A N 1
ATOM 1597 C CA . SER A 1 205 ? -16.109 18.547 17.219 1 90.56 205 SER A CA 1
ATOM 1598 C C . SER A 1 205 ? -16.5 19.328 15.969 1 90.56 205 SER A C 1
ATOM 1600 O O . SER A 1 205 ? -16.891 18.734 14.961 1 90.56 205 SER A O 1
ATOM 1602 N N . ASP A 1 206 ? -16.344 20.625 16.062 1 93.31 206 ASP A N 1
ATOM 1603 C CA . ASP A 1 206 ? -16.688 21.453 14.906 1 93.31 206 ASP A CA 1
ATOM 1604 C C . ASP A 1 206 ? -15.75 21.188 13.734 1 93.31 206 ASP A C 1
ATOM 1606 O O . ASP A 1 206 ? -16.172 21.203 12.578 1 93.31 206 ASP A O 1
ATOM 1610 N N . LEU A 1 207 ? -14.531 20.969 14.109 1 93.12 207 LEU A N 1
ATOM 1611 C CA . LEU A 1 207 ? -13.555 20.641 13.07 1 93.12 207 LEU A CA 1
ATOM 1612 C C . LEU A 1 207 ? -13.891 19.312 12.406 1 93.12 207 LEU A C 1
ATOM 1614 O O . LEU A 1 207 ? -13.867 19.203 11.172 1 93.12 207 LEU A O 1
ATOM 1618 N N . ILE A 1 208 ? -14.273 18.375 13.18 1 91.75 208 ILE A N 1
ATOM 1619 C CA . ILE A 1 208 ? -14.633 17.047 12.688 1 91.75 208 ILE A CA 1
ATOM 1620 C C . ILE A 1 208 ? -15.859 17.156 11.781 1 91.75 208 ILE A C 1
ATOM 1622 O O . ILE A 1 208 ? -15.898 16.562 10.703 1 91.75 208 ILE A O 1
ATOM 1626 N N . GLN A 1 209 ? -16.797 17.938 12.242 1 93.62 209 GLN A N 1
ATOM 1627 C CA . GLN A 1 209 ? -18.016 18.125 11.453 1 93.62 209 GLN A CA 1
ATOM 1628 C C . GLN A 1 209 ? -17.703 18.797 10.125 1 93.62 209 GLN A C 1
ATOM 1630 O O . GLN A 1 209 ? -18.281 18.453 9.094 1 93.62 209 GLN A O 1
ATOM 1635 N N . SER A 1 210 ? -16.828 19.734 10.156 1 95.31 210 SER A N 1
ATOM 1636 C CA . SER A 1 210 ? -16.422 20.422 8.938 1 95.31 210 SER A CA 1
ATOM 1637 C C . SER A 1 210 ? -15.773 19.453 7.949 1 95.31 210 SER A C 1
ATOM 1639 O O . SER A 1 210 ? -16.016 19.531 6.742 1 95.31 210 SER A O 1
ATOM 1641 N N . ILE A 1 211 ? -15.023 18.547 8.414 1 95.06 211 ILE A N 1
ATOM 1642 C CA . ILE A 1 211 ? -14.359 17.547 7.582 1 95.06 211 ILE A CA 1
ATOM 1643 C C . ILE A 1 211 ? -15.398 16.609 6.969 1 95.06 211 ILE A C 1
ATOM 1645 O O . ILE A 1 211 ? -15.352 16.312 5.77 1 95.06 211 ILE A O 1
ATOM 1649 N N . GLN A 1 212 ? -16.297 16.203 7.797 1 94.12 212 GLN A N 1
ATOM 1650 C CA . GLN A 1 212 ? -17.359 15.328 7.316 1 94.12 212 GLN A CA 1
ATOM 1651 C C . GLN A 1 212 ? -18.156 15.992 6.199 1 94.12 212 GLN A C 1
ATOM 1653 O O . GLN A 1 212 ? -18.438 15.375 5.168 1 94.12 212 GLN A O 1
ATOM 1658 N N . THR A 1 213 ? -18.469 17.234 6.469 1 95.75 213 THR A N 1
ATOM 1659 C CA . THR A 1 213 ? -19.234 17.969 5.48 1 95.75 213 THR A CA 1
ATOM 1660 C C . THR A 1 213 ? -18.453 18.125 4.18 1 95.75 213 THR A C 1
ATOM 1662 O O . THR A 1 213 ? -18.984 17.875 3.098 1 95.75 213 THR A O 1
ATOM 1665 N N . ALA A 1 214 ? -17.219 18.453 4.273 1 95.81 214 ALA A N 1
ATOM 1666 C CA . ALA A 1 214 ? -16.375 18.641 3.098 1 95.81 214 ALA A CA 1
ATOM 1667 C C . ALA A 1 214 ? -16.203 17.328 2.34 1 95.81 214 ALA A C 1
ATOM 1669 O O . ALA A 1 214 ? -16.109 17.328 1.109 1 95.81 214 ALA A O 1
ATOM 1670 N N . SER A 1 215 ? -16.141 16.188 3.066 1 95.44 215 SER A N 1
ATOM 1671 C CA . SER A 1 215 ? -15.875 14.883 2.475 1 95.44 215 SER A CA 1
ATOM 1672 C C . SER A 1 215 ? -16.969 14.484 1.501 1 95.44 215 SER A C 1
ATOM 1674 O O . SER A 1 215 ? -16.734 13.719 0.565 1 95.44 215 SER A O 1
ATOM 1676 N N . LYS A 1 216 ? -18.141 15.055 1.64 1 94.25 216 LYS A N 1
ATOM 1677 C CA . LYS A 1 216 ? -19.297 14.656 0.857 1 94.25 216 LYS A CA 1
ATOM 1678 C C . LYS A 1 216 ? -19.125 15.031 -0.613 1 94.25 216 LYS A C 1
ATOM 1680 O O . LYS A 1 216 ? -19.672 14.367 -1.495 1 94.25 216 LYS A O 1
ATOM 1685 N N . THR A 1 217 ? -18.359 16.016 -0.874 1 93.81 217 THR A N 1
ATOM 1686 C CA . THR A 1 217 ? -18.219 16.484 -2.248 1 93.81 217 THR A CA 1
ATOM 1687 C C . THR A 1 217 ? -16.828 16.172 -2.789 1 93.81 217 THR A C 1
ATOM 1689 O O . THR A 1 217 ? -16.484 16.562 -3.912 1 93.81 217 THR A O 1
ATOM 1692 N N . CYS A 1 218 ? -16.062 15.461 -2.006 1 94.44 218 CYS A N 1
ATOM 1693 C CA . CYS A 1 218 ? -14.688 15.172 -2.383 1 94.44 218 CYS A CA 1
ATOM 1694 C C . CYS A 1 218 ? -14.633 14.148 -3.514 1 94.44 218 CYS A C 1
ATOM 1696 O O . CYS A 1 218 ? -15.281 13.102 -3.445 1 94.44 218 CYS A O 1
ATOM 1698 N N . ASP A 1 219 ? -13.836 14.492 -4.57 1 91.62 219 ASP A N 1
ATOM 1699 C CA . ASP A 1 219 ? -13.695 13.523 -5.652 1 91.62 219 ASP A CA 1
ATOM 1700 C C . ASP A 1 219 ? -12.344 12.82 -5.582 1 91.62 219 ASP A C 1
ATOM 1702 O O . ASP A 1 219 ? -12.18 11.727 -6.137 1 91.62 219 ASP A O 1
ATOM 1706 N N . LEU A 1 220 ? -11.398 13.422 -4.902 1 94.25 220 LEU A N 1
ATOM 1707 C CA . LEU A 1 220 ? -10.086 12.797 -4.715 1 94.25 220 LEU A CA 1
ATOM 1708 C C . LEU A 1 220 ? -9.531 13.109 -3.328 1 94.25 220 LEU A C 1
ATOM 1710 O O . LEU A 1 220 ? -9.422 14.281 -2.947 1 94.25 220 LEU A O 1
ATOM 1714 N N . LEU A 1 221 ? -9.242 12.062 -2.625 1 95.19 221 LEU A N 1
ATOM 1715 C CA . LEU A 1 221 ? -8.5 12.188 -1.372 1 95.19 221 LEU A CA 1
ATOM 1716 C C . LEU A 1 221 ? -7.016 11.93 -1.591 1 95.19 221 LEU A C 1
ATOM 1718 O O . LEU A 1 221 ? -6.637 10.906 -2.168 1 95.19 221 LEU A O 1
ATOM 1722 N N . VAL A 1 222 ? -6.188 12.891 -1.261 1 95.94 222 VAL A N 1
ATOM 1723 C CA . VAL A 1 222 ? -4.742 12.711 -1.307 1 95.94 222 VAL A CA 1
ATOM 1724 C C . VAL A 1 222 ? -4.188 12.617 0.113 1 95.94 222 VAL A C 1
ATOM 1726 O O . VAL A 1 222 ? -4.461 13.484 0.952 1 95.94 222 VAL A O 1
ATOM 1729 N N . VAL A 1 223 ? -3.498 11.594 0.425 1 94.88 223 VAL A N 1
ATOM 1730 C CA . VAL A 1 223 ? -2.881 11.375 1.729 1 94.88 223 VAL A CA 1
ATOM 1731 C C . VAL A 1 223 ? -1.361 11.461 1.604 1 94.88 223 VAL A C 1
ATOM 1733 O O . VAL A 1 223 ? -0.764 10.773 0.772 1 94.88 223 VAL A O 1
ATOM 1736 N N . MET A 1 224 ? -0.734 12.297 2.469 1 95.31 224 MET A N 1
ATOM 1737 C CA . MET A 1 224 ? 0.701 12.523 2.32 1 95.31 224 MET A CA 1
ATOM 1738 C C . MET A 1 224 ? 1.395 12.523 3.678 1 95.31 224 MET A C 1
ATOM 1740 O O . MET A 1 224 ? 1.017 13.281 4.57 1 95.31 224 MET A O 1
ATOM 1744 N N . GLY A 1 225 ? 2.402 11.672 3.811 1 91.94 225 GLY A N 1
ATOM 1745 C CA . GLY A 1 225 ? 3.344 11.789 4.914 1 91.94 225 GLY A CA 1
ATOM 1746 C C . GLY A 1 225 ? 2.777 11.297 6.23 1 91.94 225 GLY A C 1
ATOM 1747 O O . GLY A 1 225 ? 3.037 11.883 7.285 1 91.94 225 GLY A O 1
ATOM 1748 N N . THR A 1 226 ? 1.973 10.305 6.176 1 89.81 226 THR A N 1
ATOM 1749 C CA . THR A 1 226 ? 1.378 9.789 7.402 1 89.81 226 THR A CA 1
ATOM 1750 C C . THR A 1 226 ? 1.22 8.273 7.328 1 89.81 226 THR A C 1
ATOM 1752 O O . THR A 1 226 ? 0.949 7.723 6.258 1 89.81 226 THR A O 1
ATOM 1755 N N . SER A 1 227 ? 1.373 7.633 8.43 1 79.19 227 SER A N 1
ATOM 1756 C CA . SER A 1 227 ? 1.126 6.199 8.5 1 79.19 227 SER A CA 1
ATOM 1757 C C . SER A 1 227 ? -0.351 5.902 8.742 1 79.19 227 SER A C 1
ATOM 1759 O O . SER A 1 227 ? -0.797 4.766 8.578 1 79.19 227 SER A O 1
ATOM 1761 N N . PHE A 1 228 ? -1.11 6.844 8.977 1 76.44 228 PHE A N 1
ATOM 1762 C CA . PHE A 1 228 ? -2.537 6.727 9.258 1 76.44 228 PHE A CA 1
ATOM 1763 C C . PHE A 1 228 ? -2.797 5.641 10.297 1 76.44 228 PHE A C 1
ATOM 1765 O O . PHE A 1 228 ? -3.818 4.953 10.234 1 76.44 228 PHE A O 1
ATOM 1772 N N . SER A 1 229 ? -1.913 5.414 11.141 1 69.38 229 SER A N 1
ATOM 1773 C CA . SER A 1 229 ? -2.014 4.309 12.094 1 69.38 229 SER A CA 1
ATOM 1774 C C . SER A 1 229 ? -2.658 4.758 13.398 1 69.38 229 SER A C 1
ATOM 1776 O O . SER A 1 229 ? -2.945 3.936 14.273 1 69.38 229 SER A O 1
ATOM 1778 N N . THR A 1 230 ? -2.953 6.035 13.484 1 68.44 230 THR A N 1
ATOM 1779 C CA . THR A 1 230 ? -3.455 6.535 14.758 1 68.44 230 THR A CA 1
ATOM 1780 C C . THR A 1 230 ? -4.863 7.102 14.602 1 68.44 230 THR A C 1
ATOM 1782 O O . THR A 1 230 ? -5.223 7.598 13.531 1 68.44 230 THR A O 1
ATOM 1785 N N . GLN A 1 231 ? -5.688 6.82 15.664 1 70.12 231 GLN A N 1
ATOM 1786 C CA . GLN A 1 231 ? -6.957 7.535 15.703 1 70.12 231 GLN A CA 1
ATOM 1787 C C . GLN A 1 231 ? -6.742 9.039 15.797 1 70.12 231 GLN A C 1
ATOM 1789 O O . GLN A 1 231 ? -5.723 9.5 16.328 1 70.12 231 GLN A O 1
ATOM 1794 N N . PRO A 1 232 ? -7.672 9.773 15.227 1 72.31 232 PRO A N 1
ATOM 1795 C CA . PRO A 1 232 ? -8.945 9.453 14.578 1 72.31 232 PRO A CA 1
ATOM 1796 C C . PRO A 1 232 ? -8.805 9.25 13.07 1 72.31 232 PRO A C 1
ATOM 1798 O O . PRO A 1 232 ? -9.805 9.07 12.367 1 72.31 232 PRO A O 1
ATOM 1801 N N . MET A 1 233 ? -7.613 9.258 12.633 1 75.94 233 MET A N 1
ATOM 1802 C CA . MET A 1 233 ? -7.41 9.297 11.188 1 75.94 233 MET A CA 1
ATOM 1803 C C . MET A 1 233 ? -7.977 8.047 10.523 1 75.94 233 MET A C 1
ATOM 1805 O O . MET A 1 233 ? -8.602 8.133 9.461 1 75.94 233 MET A O 1
ATOM 1809 N N . THR A 1 234 ? -7.809 6.949 11.133 1 75.44 234 THR A N 1
ATOM 1810 C CA . THR A 1 234 ? -8.312 5.707 10.555 1 75.44 234 THR A CA 1
ATOM 1811 C C . THR A 1 234 ? -9.82 5.77 10.359 1 75.44 234 THR A C 1
ATOM 1813 O O . THR A 1 234 ? -10.344 5.254 9.375 1 75.44 234 THR A O 1
ATOM 1816 N N . GLY A 1 235 ? -10.5 6.465 11.32 1 77.44 235 GLY A N 1
ATOM 1817 C CA . GLY A 1 235 ? -11.938 6.621 11.227 1 77.44 235 GLY A CA 1
ATOM 1818 C C . GLY A 1 235 ? -12.359 7.633 10.172 1 77.44 235 GLY A C 1
ATOM 1819 O O . GLY A 1 235 ? -13.367 7.438 9.492 1 77.44 235 GLY A O 1
ATOM 1820 N N . LEU A 1 236 ? -11.547 8.625 9.984 1 83.75 236 LEU A N 1
ATOM 1821 C CA . LEU A 1 236 ? -11.852 9.703 9.047 1 83.75 236 LEU A CA 1
ATOM 1822 C C . LEU A 1 236 ? -11.852 9.188 7.613 1 83.75 236 LEU A C 1
ATOM 1824 O O . LEU A 1 236 ? -12.609 9.664 6.773 1 83.75 236 LEU A O 1
ATOM 1828 N N . LEU A 1 237 ? -11.125 8.172 7.332 1 83.62 237 LEU A N 1
ATOM 1829 C CA . LEU A 1 237 ? -10.969 7.66 5.977 1 83.62 237 LEU A CA 1
ATOM 1830 C C . LEU A 1 237 ? -12.266 7.047 5.469 1 83.62 237 LEU A C 1
ATOM 1832 O O . LEU A 1 237 ? -12.5 6.977 4.258 1 83.62 237 LEU A O 1
ATOM 1836 N N . ARG A 1 238 ? -13.078 6.637 6.383 1 84 238 ARG A N 1
ATOM 1837 C CA . ARG A 1 238 ? -14.344 6 6.008 1 84 238 ARG A CA 1
ATOM 1838 C C . ARG A 1 238 ? -15.266 6.988 5.301 1 84 238 ARG A C 1
ATOM 1840 O O . ARG A 1 238 ? -16.109 6.59 4.504 1 84 238 ARG A O 1
ATOM 1847 N N . TRP A 1 239 ? -15.109 8.281 5.629 1 90.06 239 TRP A N 1
ATOM 1848 C CA . TRP A 1 239 ? -15.945 9.312 5.012 1 90.06 239 TRP A CA 1
ATOM 1849 C C . TRP A 1 239 ? -15.555 9.523 3.551 1 90.06 239 TRP A C 1
ATOM 1851 O O . TRP A 1 239 ? -16.266 10.195 2.805 1 90.06 239 TRP A O 1
ATOM 1861 N N . PHE A 1 240 ? -14.469 8.875 3.162 1 90.56 240 PHE A N 1
ATOM 1862 C CA . PHE A 1 240 ? -13.945 9.117 1.822 1 90.56 240 PHE A CA 1
ATOM 1863 C C . PHE A 1 240 ? -14.055 7.855 0.968 1 90.56 240 PHE A C 1
ATOM 1865 O O . PHE A 1 240 ? -13.32 7.699 -0.012 1 90.56 240 PHE A O 1
ATOM 1872 N N . ASP A 1 241 ? -14.859 6.941 1.31 1 84.75 241 ASP A N 1
ATOM 1873 C CA . ASP A 1 241 ? -14.992 5.656 0.628 1 84.75 241 ASP A CA 1
ATOM 1874 C C . ASP A 1 241 ? -15.477 5.844 -0.809 1 84.75 241 ASP A C 1
ATOM 1876 O O . ASP A 1 241 ? -15.227 5 -1.669 1 84.75 241 ASP A O 1
ATOM 1880 N N . HIS A 1 242 ? -16.047 6.93 -1.087 1 86.31 242 HIS A N 1
ATOM 1881 C CA . HIS A 1 242 ? -16.656 7.152 -2.395 1 86.31 242 HIS A CA 1
ATOM 1882 C C . HIS A 1 242 ? -15.68 7.836 -3.346 1 86.31 242 HIS A C 1
ATOM 1884 O O . HIS A 1 242 ? -15.953 7.957 -4.543 1 86.31 242 HIS A O 1
ATOM 1890 N N . CYS A 1 243 ? -14.562 8.328 -2.795 1 88.44 243 CYS A N 1
ATOM 1891 C CA . CYS A 1 243 ? -13.609 9.102 -3.588 1 88.44 243 CYS A CA 1
ATOM 1892 C C . CYS A 1 243 ? -12.445 8.234 -4.039 1 88.44 243 CYS A C 1
ATOM 1894 O O . CYS A 1 243 ? -12.188 7.184 -3.449 1 88.44 243 CYS A O 1
ATOM 1896 N N . ASP A 1 244 ? -11.828 8.68 -5.168 1 90.06 244 ASP A N 1
ATOM 1897 C CA . ASP A 1 244 ? -10.508 8.141 -5.457 1 90.06 244 ASP A CA 1
ATOM 1898 C C . ASP A 1 244 ? -9.5 8.531 -4.375 1 90.06 244 ASP A C 1
ATOM 1900 O O . ASP A 1 244 ? -9.688 9.531 -3.684 1 90.06 244 ASP A O 1
ATOM 1904 N N . VAL A 1 245 ? -8.523 7.676 -4.215 1 92.62 245 VAL A N 1
ATOM 1905 C CA . VAL A 1 245 ? -7.523 7.992 -3.201 1 92.62 245 VAL A CA 1
ATOM 1906 C C . VAL A 1 245 ? -6.125 7.801 -3.777 1 92.62 245 VAL A C 1
ATOM 1908 O O . VAL A 1 245 ? -5.867 6.828 -4.496 1 92.62 245 VAL A O 1
ATOM 1911 N N . VAL A 1 246 ? -5.277 8.75 -3.576 1 94.12 246 VAL A N 1
ATOM 1912 C CA . VAL A 1 246 ? -3.854 8.648 -3.887 1 94.12 246 VAL A CA 1
ATOM 1913 C C . VAL A 1 246 ? -3.031 8.898 -2.625 1 94.12 246 VAL A C 1
ATOM 1915 O O . VAL A 1 246 ? -3.201 9.914 -1.953 1 94.12 246 VAL A O 1
ATOM 1918 N N . VAL A 1 247 ? -2.201 7.914 -2.332 1 93.56 247 VAL A N 1
ATOM 1919 C CA . VAL A 1 247 ? -1.302 8.031 -1.188 1 93.56 247 VAL A CA 1
ATOM 1920 C C . VAL A 1 247 ? 0.121 8.297 -1.674 1 93.56 247 VAL A C 1
ATOM 1922 O O . VAL A 1 247 ? 0.644 7.566 -2.516 1 93.56 247 VAL A O 1
ATOM 1925 N N . LEU A 1 248 ? 0.682 9.398 -1.271 1 93.5 248 LEU A N 1
ATOM 1926 C CA . LEU A 1 248 ? 2.102 9.695 -1.438 1 93.5 248 LEU A CA 1
ATOM 1927 C C . LEU A 1 248 ? 2.836 9.602 -0.106 1 93.5 248 LEU A C 1
ATOM 1929 O O . LEU A 1 248 ? 2.637 10.438 0.776 1 93.5 248 LEU A O 1
ATOM 1933 N N . ASN A 1 249 ? 3.602 8.562 0.032 1 91.06 249 ASN A N 1
ATOM 1934 C CA . ASN A 1 249 ? 4.195 8.273 1.334 1 91.06 249 ASN A CA 1
ATOM 1935 C C . ASN A 1 249 ? 5.492 7.484 1.196 1 91.06 249 ASN A C 1
ATOM 1937 O O . ASN A 1 249 ? 5.75 6.879 0.154 1 91.06 249 ASN A O 1
ATOM 1941 N N . GLN A 1 250 ? 6.273 7.527 2.285 1 85.88 250 GLN A N 1
ATOM 1942 C CA . GLN A 1 250 ? 7.484 6.715 2.289 1 85.88 250 GLN A CA 1
ATOM 1943 C C . GLN A 1 250 ? 7.152 5.238 2.479 1 85.88 250 GLN A C 1
ATOM 1945 O O . GLN A 1 250 ? 7.766 4.375 1.846 1 85.88 250 GLN A O 1
ATOM 1950 N N . THR A 1 251 ? 6.238 4.941 3.334 1 82.25 251 THR A N 1
ATOM 1951 C CA . THR A 1 251 ? 5.832 3.57 3.611 1 82.25 251 THR A CA 1
ATOM 1952 C C . THR A 1 251 ? 4.367 3.354 3.244 1 82.25 251 THR A C 1
ATOM 1954 O O . THR A 1 251 ? 3.598 4.312 3.154 1 82.25 251 THR A O 1
ATOM 1957 N N . SER A 1 252 ? 4.035 2.111 3.033 1 83.62 252 SER A N 1
ATOM 1958 C CA . SER A 1 252 ? 2.66 1.787 2.67 1 83.62 252 SER A CA 1
ATOM 1959 C C . SER A 1 252 ? 1.695 2.129 3.801 1 83.62 252 SER A C 1
ATOM 1961 O O . SER A 1 252 ? 2.084 2.146 4.973 1 83.62 252 SER A O 1
ATOM 1963 N N . VAL A 1 253 ? 0.516 2.463 3.375 1 83.12 253 VAL A N 1
ATOM 1964 C CA . VAL A 1 253 ? -0.551 2.764 4.324 1 83.12 253 VAL A CA 1
ATOM 1965 C C . VAL A 1 253 ? -1.696 1.769 4.145 1 83.12 253 VAL A C 1
ATOM 1967 O O . VAL A 1 253 ? -2.051 1.416 3.02 1 83.12 253 VAL A O 1
ATOM 1970 N N . ASN A 1 254 ? -2.131 1.288 5.254 1 79.19 254 ASN A N 1
ATOM 1971 C CA . ASN A 1 254 ? -3.295 0.411 5.191 1 79.19 254 ASN A CA 1
ATOM 1972 C C . ASN A 1 254 ? -4.582 1.203 4.988 1 79.19 254 ASN A C 1
ATOM 1974 O O . ASN A 1 254 ? -4.977 1.988 5.855 1 79.19 254 ASN A O 1
ATOM 1978 N N . LEU A 1 255 ? -5.145 1.052 3.889 1 78.38 255 LEU A N 1
ATOM 1979 C CA . LEU A 1 255 ? -6.41 1.718 3.596 1 78.38 255 LEU A CA 1
ATOM 1980 C C . LEU A 1 255 ? -7.586 0.766 3.793 1 78.38 255 LEU A C 1
ATOM 1982 O O . LEU A 1 255 ? -7.461 -0.438 3.559 1 78.38 255 LEU A O 1
ATOM 1986 N N . PRO A 1 256 ? -8.664 1.363 4.316 1 74.12 256 PRO A N 1
ATOM 1987 C CA . PRO A 1 256 ? -9.859 0.518 4.375 1 74.12 256 PRO A CA 1
ATOM 1988 C C . PRO A 1 256 ? -10.305 0.034 2.998 1 74.12 256 PRO A C 1
ATOM 1990 O O . PRO A 1 256 ? -9.891 0.591 1.979 1 74.12 256 PRO A O 1
ATOM 1993 N N . SER A 1 257 ? -11.062 -1.076 3.037 1 72.44 257 SER A N 1
ATOM 1994 C CA . SER A 1 257 ? -11.625 -1.595 1.795 1 72.44 257 SER A CA 1
ATOM 1995 C C . SER A 1 257 ? -12.422 -0.521 1.056 1 72.44 257 SER A C 1
ATOM 1997 O O . SER A 1 257 ? -13.148 0.259 1.675 1 72.44 257 SER A O 1
ATOM 1999 N N . ARG A 1 258 ? -12.195 -0.463 -0.171 1 77.44 258 ARG A N 1
ATOM 2000 C CA . ARG A 1 258 ? -12.836 0.543 -1.013 1 77.44 258 ARG A CA 1
ATOM 2001 C C . ARG A 1 258 ? -13.641 -0.109 -2.131 1 77.44 258 ARG A C 1
ATOM 2003 O O . ARG A 1 258 ? -13.398 -1.265 -2.484 1 77.44 258 ARG A O 1
ATOM 2010 N N . PRO A 1 259 ? -14.641 0.691 -2.572 1 74.25 259 PRO A N 1
ATOM 2011 C CA . PRO A 1 259 ? -15.375 0.16 -3.721 1 74.25 259 PRO A CA 1
ATOM 2012 C C . PRO A 1 259 ? -14.469 -0.163 -4.906 1 74.25 259 PRO A C 1
ATOM 2014 O O . PRO A 1 259 ? -13.477 0.528 -5.133 1 74.25 259 PRO A O 1
ATOM 2017 N N . ILE A 1 260 ? -14.844 -1.175 -5.652 1 66.06 260 ILE A N 1
ATOM 2018 C CA . ILE A 1 260 ? -14.039 -1.751 -6.719 1 66.06 260 ILE A CA 1
ATOM 2019 C C . ILE A 1 260 ? -13.891 -0.74 -7.855 1 66.06 260 ILE A C 1
ATOM 2021 O O . ILE A 1 260 ? -12.93 -0.805 -8.633 1 66.06 260 ILE A O 1
ATOM 2025 N N . ASP A 1 261 ? -14.766 0.228 -7.887 1 70.88 261 ASP A N 1
ATOM 2026 C CA . ASP A 1 261 ? -14.75 1.147 -9.023 1 70.88 261 ASP A CA 1
ATOM 2027 C C . ASP A 1 261 ? -13.992 2.428 -8.688 1 70.88 261 ASP A C 1
ATOM 2029 O O . ASP A 1 261 ? -13.945 3.359 -9.492 1 70.88 261 ASP A O 1
ATOM 2033 N N . ARG A 1 262 ? -13.398 2.426 -7.5 1 81.38 262 ARG A N 1
ATOM 2034 C CA . ARG A 1 262 ? -12.633 3.605 -7.109 1 81.38 262 ARG A CA 1
ATOM 2035 C C . ARG A 1 262 ? -11.133 3.324 -7.168 1 81.38 262 ARG A C 1
ATOM 2037 O O . ARG A 1 262 ? -10.68 2.24 -6.793 1 81.38 262 ARG A O 1
ATOM 2044 N N . LEU A 1 263 ? -10.484 4.371 -7.668 1 84.88 263 LEU A N 1
ATOM 2045 C CA . LEU A 1 263 ? -9.031 4.273 -7.762 1 84.88 263 LEU A CA 1
ATOM 2046 C C . LEU A 1 263 ? -8.383 4.355 -6.383 1 84.88 263 LEU A C 1
ATOM 2048 O O . LEU A 1 263 ? -8.789 5.176 -5.555 1 84.88 263 LEU A O 1
ATOM 2052 N N . SER A 1 264 ? -7.512 3.475 -6.133 1 89.12 264 SER A N 1
ATOM 2053 C CA . SER A 1 264 ? -6.637 3.518 -4.969 1 89.12 264 SER A CA 1
ATOM 2054 C C . SER A 1 264 ? -5.184 3.287 -5.363 1 89.12 264 SER A C 1
ATOM 2056 O O . SER A 1 264 ? -4.816 2.193 -5.801 1 89.12 264 SER A O 1
ATOM 2058 N N . LEU A 1 265 ? -4.43 4.391 -5.234 1 92.06 265 LEU A N 1
ATOM 2059 C CA . LEU A 1 265 ? -3.039 4.375 -5.672 1 92.06 265 LEU A CA 1
ATOM 2060 C C . LEU A 1 265 ? -2.107 4.789 -4.539 1 92.06 265 LEU A C 1
ATOM 2062 O O . LEU A 1 265 ? -2.387 5.754 -3.82 1 92.06 265 LEU A O 1
ATOM 2066 N N . GLN A 1 266 ? -1.054 4.023 -4.387 1 92.06 266 GLN A N 1
ATOM 2067 C CA . GLN A 1 266 ? -0.018 4.426 -3.438 1 92.06 266 GLN A CA 1
ATOM 2068 C C . GLN A 1 266 ? 1.335 4.562 -4.129 1 92.06 266 GLN A C 1
ATOM 2070 O O . GLN A 1 266 ? 1.809 3.623 -4.773 1 92.06 266 GLN A O 1
ATOM 2075 N N . VAL A 1 267 ? 1.85 5.727 -4.074 1 91.31 267 VAL A N 1
ATOM 2076 C CA . VAL A 1 267 ? 3.191 6.027 -4.562 1 91.31 267 VAL A CA 1
ATOM 2077 C C . VAL A 1 267 ? 4.164 6.102 -3.389 1 91.31 267 VAL A C 1
ATOM 2079 O O . VAL A 1 267 ? 4.078 7.008 -2.559 1 91.31 267 VAL A O 1
ATOM 2082 N N . LEU A 1 268 ? 5.055 5.168 -3.355 1 88.56 268 LEU A N 1
ATOM 2083 C CA . LEU A 1 268 ? 5.973 5.086 -2.225 1 88.56 268 LEU A CA 1
ATOM 2084 C C . LEU A 1 268 ? 7.352 5.621 -2.602 1 88.56 268 LEU A C 1
ATOM 2086 O O . LEU A 1 268 ? 7.895 5.262 -3.648 1 88.56 268 LEU A O 1
ATOM 2090 N N . GLY A 1 269 ? 7.902 6.484 -1.742 1 85.19 269 GLY A N 1
ATOM 2091 C CA . GLY A 1 269 ? 9.195 7.117 -1.961 1 85.19 269 GLY A CA 1
ATOM 2092 C C . GLY A 1 269 ? 9.367 8.406 -1.184 1 85.19 269 GLY A C 1
ATOM 2093 O O . GLY A 1 269 ? 8.445 8.852 -0.497 1 85.19 269 GLY A O 1
ATOM 2094 N N . SER A 1 270 ? 10.539 8.953 -1.318 1 85.12 270 SER A N 1
ATOM 2095 C CA . SER A 1 270 ? 10.766 10.25 -0.691 1 85.12 270 SER A CA 1
ATOM 2096 C C . SER A 1 270 ? 10.047 11.359 -1.44 1 85.12 270 SER A C 1
ATOM 2098 O O . SER A 1 270 ? 9.898 11.297 -2.662 1 85.12 270 SER A O 1
ATOM 2100 N N . PHE A 1 271 ? 9.555 12.367 -0.623 1 89.12 271 PHE A N 1
ATOM 2101 C CA . PHE A 1 271 ? 8.875 13.492 -1.256 1 89.12 271 PHE A CA 1
ATOM 2102 C C . PHE A 1 271 ? 9.812 14.242 -2.188 1 89.12 271 PHE A C 1
ATOM 2104 O O . PHE A 1 271 ? 9.391 14.781 -3.209 1 89.12 271 PHE A O 1
ATOM 2111 N N . ARG A 1 272 ? 11.102 14.203 -1.883 1 83.12 272 ARG A N 1
ATOM 2112 C CA . ARG A 1 272 ? 12.086 14.812 -2.771 1 83.12 272 ARG A CA 1
ATOM 2113 C C . ARG A 1 272 ? 12.055 14.156 -4.148 1 83.12 272 ARG A C 1
ATOM 2115 O O . ARG A 1 272 ? 12.07 14.852 -5.168 1 83.12 272 ARG A O 1
ATOM 2122 N N . THR A 1 273 ? 11.938 12.852 -4.18 1 82.31 273 THR A N 1
ATOM 2123 C CA . THR A 1 273 ? 11.938 12.102 -5.43 1 82.31 273 THR A CA 1
ATOM 2124 C C . THR A 1 273 ? 10.602 12.258 -6.156 1 82.31 273 THR A C 1
ATOM 2126 O O . THR A 1 273 ? 10.57 12.508 -7.363 1 82.31 273 THR A O 1
ATOM 2129 N N . ILE A 1 274 ? 9.516 12.164 -5.453 1 87.06 274 ILE A N 1
ATOM 2130 C CA . ILE A 1 274 ? 8.18 12.188 -6.035 1 87.06 274 ILE A CA 1
ATOM 2131 C C . ILE A 1 274 ? 7.906 13.555 -6.648 1 87.06 274 ILE A C 1
ATOM 2133 O O . ILE A 1 274 ? 7.293 13.656 -7.715 1 87.06 274 ILE A O 1
ATOM 2137 N N . PHE A 1 275 ? 8.398 14.633 -5.988 1 86.56 275 PHE A N 1
ATOM 2138 C CA . PHE A 1 275 ? 8.039 15.969 -6.434 1 86.56 275 PHE A CA 1
ATOM 2139 C C . PHE A 1 275 ? 9.195 16.609 -7.199 1 86.56 275 PHE A C 1
ATOM 2141 O O . PHE A 1 275 ? 9.18 17.828 -7.453 1 86.56 275 PHE A O 1
ATOM 2148 N N . GLU A 1 276 ? 10.234 15.859 -7.453 1 74.56 276 GLU A N 1
ATOM 2149 C CA . GLU A 1 276 ? 11.422 16.375 -8.133 1 74.56 276 GLU A CA 1
ATOM 2150 C C . GLU A 1 276 ? 11.047 17.047 -9.453 1 74.56 276 GLU A C 1
ATOM 2152 O O . GLU A 1 276 ? 11.57 18.109 -9.781 1 74.56 276 GLU A O 1
ATOM 2157 N N . GLU A 1 277 ? 10.141 16.406 -10.242 1 63.69 277 GLU A N 1
ATOM 2158 C CA . GLU A 1 277 ? 9.82 16.938 -11.562 1 63.69 277 GLU A CA 1
ATOM 2159 C C . GLU A 1 277 ? 8.5 17.703 -11.547 1 63.69 277 GLU A C 1
ATOM 2161 O O . GLU A 1 277 ? 7.949 18.016 -12.602 1 63.69 277 GLU A O 1
ATOM 2166 N N . ALA A 1 278 ? 7.824 17.844 -10.477 1 62.91 278 ALA A N 1
ATOM 2167 C CA . ALA A 1 278 ? 6.512 18.469 -10.406 1 62.91 278 ALA A CA 1
ATOM 2168 C C . ALA A 1 278 ? 6.598 19.953 -10.75 1 62.91 278 ALA A C 1
ATOM 2170 O O . ALA A 1 278 ? 5.637 20.547 -11.25 1 62.91 278 ALA A O 1
ATOM 2171 N N . GLU A 1 279 ? 7.59 20.734 -10.477 1 58.44 279 GLU A N 1
ATOM 2172 C CA . GLU A 1 279 ? 7.617 22.203 -10.547 1 58.44 279 GLU A CA 1
ATOM 2173 C C . GLU A 1 279 ? 7.609 22.688 -12 1 58.44 279 GLU A C 1
ATOM 2175 O O . GLU A 1 279 ? 7.125 23.781 -12.289 1 58.44 279 GLU A O 1
ATOM 2180 N N . GLY A 1 280 ? 8.016 21.953 -12.969 1 52.31 280 GLY A N 1
ATOM 2181 C CA . GLY A 1 280 ? 8.258 22.625 -14.234 1 52.31 280 GLY A CA 1
ATOM 2182 C C . GLY A 1 280 ? 7.145 22.422 -15.25 1 52.31 280 GLY A C 1
ATOM 2183 O O . GLY A 1 280 ? 7.141 23.047 -16.312 1 52.31 280 GLY A O 1
ATOM 2184 N N . ASP A 1 281 ? 6.305 21.406 -15.211 1 51.62 281 ASP A N 1
ATOM 2185 C CA . ASP A 1 281 ? 5.582 21.156 -16.453 1 51.62 281 ASP A CA 1
ATOM 2186 C C . ASP A 1 281 ? 4.16 21.703 -16.375 1 51.62 281 ASP A C 1
ATOM 2188 O O . ASP A 1 281 ? 3.488 21.562 -15.359 1 51.62 281 ASP A O 1
ATOM 2192 N N . SER A 1 282 ? 3.908 22.672 -17.219 1 46.31 282 SER A N 1
ATOM 2193 C CA . SER A 1 282 ? 2.584 23.219 -17.516 1 46.31 282 SER A CA 1
ATOM 2194 C C . SER A 1 282 ? 1.595 22.109 -17.859 1 46.31 282 SER A C 1
ATOM 2196 O O . SER A 1 282 ? 1.982 21.062 -18.391 1 46.31 282 SER A O 1
ATOM 2198 N N . GLU A 1 283 ? 0.418 21.938 -17.109 1 48.84 283 GLU A N 1
ATOM 2199 C CA . GLU A 1 283 ? -0.743 21.062 -17.203 1 48.84 283 GLU A CA 1
ATOM 2200 C C . GLU A 1 283 ? -1.116 20.797 -18.656 1 48.84 283 GLU A C 1
ATOM 2202 O O . GLU A 1 283 ? -1.709 19.766 -18.969 1 48.84 283 GLU A O 1
ATOM 2207 N N . GLU A 1 284 ? -0.835 21.625 -19.594 1 45.41 284 GLU A N 1
ATOM 2208 C CA . GLU A 1 284 ? -1.61 21.688 -20.828 1 45.41 284 GLU A CA 1
ATOM 2209 C C . GLU A 1 284 ? -1.289 20.516 -21.75 1 45.41 284 GLU A C 1
ATOM 2211 O O . GLU A 1 284 ? -0.119 20.219 -22 1 45.41 284 GLU A O 1
ATOM 2216 N N . GLY A 1 285 ? -2.344 19.766 -22.203 1 46.81 285 GLY A N 1
ATOM 2217 C CA . GLY A 1 285 ? -2.439 18.844 -23.328 1 46.81 285 GLY A CA 1
ATOM 2218 C C . GLY A 1 285 ? -2.02 17.422 -22.969 1 46.81 285 GLY A C 1
ATOM 2219 O O . GLY A 1 285 ? -1.994 16.547 -23.828 1 46.81 285 GLY A O 1
ATOM 2220 N N . PHE A 1 286 ? -1.566 17.25 -21.797 1 47.66 286 PHE A N 1
ATOM 2221 C CA . PHE A 1 286 ? -0.999 15.953 -21.469 1 47.66 286 PHE A CA 1
ATOM 2222 C C . PHE A 1 286 ? -2.051 14.852 -21.578 1 47.66 286 PHE A C 1
ATOM 2224 O O . PHE A 1 286 ? -1.8 13.805 -22.172 1 47.66 286 PHE A O 1
ATOM 2231 N N . TRP A 1 287 ? -3.252 15.023 -21.094 1 48.16 287 TRP A N 1
ATOM 2232 C CA . TRP A 1 287 ? -4.273 13.984 -21.078 1 48.16 287 TRP A CA 1
ATOM 2233 C C . TRP A 1 287 ? -4.902 13.82 -22.453 1 48.16 287 TRP A C 1
ATOM 2235 O O . TRP A 1 287 ? -5.582 12.82 -22.719 1 48.16 287 TRP A O 1
ATOM 2245 N N . ASP A 1 288 ? -4.809 14.906 -23.281 1 49.19 288 ASP A N 1
ATOM 2246 C CA . ASP A 1 288 ? -5.379 14.836 -24.625 1 49.19 288 ASP A CA 1
ATOM 2247 C C . ASP A 1 288 ? -4.707 13.742 -25.453 1 49.19 288 ASP A C 1
ATOM 2249 O O . ASP A 1 288 ? -5.336 13.148 -26.328 1 49.19 288 ASP A O 1
ATOM 2253 N N . GLY A 1 289 ? -3.477 13.375 -25.172 1 41.75 289 GLY A N 1
ATOM 2254 C CA . GLY A 1 289 ? -2.75 12.406 -25.984 1 41.75 289 GLY A CA 1
ATOM 2255 C C . GLY A 1 289 ? -2.703 11.023 -25.359 1 41.75 289 GLY A C 1
ATOM 2256 O O . GLY A 1 289 ? -2.012 10.141 -25.875 1 41.75 289 GLY A O 1
ATOM 2257 N N . VAL A 1 290 ? -3.254 10.969 -24.25 1 46.5 290 VAL A N 1
ATOM 2258 C CA . VAL A 1 290 ? -3.227 9.648 -23.641 1 46.5 290 VAL A CA 1
ATOM 2259 C C . VAL A 1 290 ? -4.48 8.867 -24.031 1 46.5 290 VAL A C 1
ATOM 2261 O O . VAL A 1 290 ? -5.59 9.398 -23.969 1 46.5 290 VAL A O 1
ATOM 2264 N N . MET B 1 1 ? -1.907 -0.268 28.547 1 18.7 1 MET B N 1
ATOM 2265 C CA . MET B 1 1 ? -2.861 0.762 28.953 1 18.7 1 MET B CA 1
ATOM 2266 C C . MET B 1 1 ? -3.621 1.299 27.75 1 18.7 1 MET B C 1
ATOM 2268 O O . MET B 1 1 ? -3.023 1.879 26.844 1 18.7 1 MET B O 1
ATOM 2272 N N . LYS B 1 2 ? -4.805 0.773 27.453 1 26.97 2 LYS B N 1
ATOM 2273 C CA . LYS B 1 2 ? -5.785 0.774 26.375 1 26.97 2 LYS B CA 1
ATOM 2274 C C . LYS B 1 2 ? -6.332 2.178 26.125 1 26.97 2 LYS B C 1
ATOM 2276 O O . LYS B 1 2 ? -6.887 2.799 27.031 1 26.97 2 LYS B O 1
ATOM 2281 N N . ARG B 1 3 ? -5.602 3.062 25.469 1 31.97 3 ARG B N 1
ATOM 2282 C CA . ARG B 1 3 ? -6.203 4.34 25.094 1 31.97 3 ARG B CA 1
ATOM 2283 C C . ARG B 1 3 ? -7.707 4.191 24.891 1 31.97 3 ARG B C 1
ATOM 2285 O O . ARG B 1 3 ? -8.148 3.352 24.094 1 31.97 3 ARG B O 1
ATOM 2292 N N . GLU B 1 4 ? -8.438 4.379 25.781 1 32.97 4 GLU B N 1
ATOM 2293 C CA . GLU B 1 4 ? -9.891 4.383 25.734 1 32.97 4 GLU B CA 1
ATOM 2294 C C . GLU B 1 4 ? -10.398 5.242 24.578 1 32.97 4 GLU B C 1
ATOM 2296 O O . GLU B 1 4 ? -10.609 6.445 24.734 1 32.97 4 GLU B O 1
ATOM 2301 N N . ASP B 1 5 ? -9.859 5.059 23.344 1 39 5 ASP B N 1
ATOM 2302 C CA . ASP B 1 5 ? -9.977 5.375 21.922 1 39 5 ASP B CA 1
ATOM 2303 C C . ASP B 1 5 ? -11.414 5.219 21.438 1 39 5 ASP B C 1
ATOM 2305 O O . ASP B 1 5 ? -11.68 5.273 20.234 1 39 5 ASP B O 1
ATOM 2309 N N . GLY B 1 6 ? -12.375 4.938 22.422 1 40.41 6 GLY B N 1
ATOM 2310 C CA . GLY B 1 6 ? -13.758 4.551 22.172 1 40.41 6 GLY B CA 1
ATOM 2311 C C . GLY B 1 6 ? -14.648 5.723 21.812 1 40.41 6 GLY B C 1
ATOM 2312 O O . GLY B 1 6 ? -15.672 5.551 21.141 1 40.41 6 GLY B O 1
ATOM 2313 N N . GLY B 1 7 ? -14.352 6.84 22.391 1 41.31 7 GLY B N 1
ATOM 2314 C CA . GLY B 1 7 ? -15.406 7.84 22.312 1 41.31 7 GLY B CA 1
ATOM 2315 C C . GLY B 1 7 ? -15.555 8.461 20.938 1 41.31 7 GLY B C 1
ATOM 2316 O O . GLY B 1 7 ? -16.672 8.617 20.438 1 41.31 7 GLY B O 1
ATOM 2317 N N . ASP B 1 8 ? -14.477 8.898 20.422 1 46.53 8 ASP B N 1
ATOM 2318 C CA . ASP B 1 8 ? -14.578 9.602 19.156 1 46.53 8 ASP B CA 1
ATOM 2319 C C . ASP B 1 8 ? -14.945 8.641 18.016 1 46.53 8 ASP B C 1
ATOM 2321 O O . ASP B 1 8 ? -15.492 9.055 17 1 46.53 8 ASP B O 1
ATOM 2325 N N . GLU B 1 9 ? -14.688 7.406 18.172 1 47.69 9 GLU B N 1
ATOM 2326 C CA . GLU B 1 9 ? -15.125 6.406 17.203 1 47.69 9 GLU B CA 1
ATOM 2327 C C . GLU B 1 9 ? -16.656 6.352 17.125 1 47.69 9 GLU B C 1
ATOM 2329 O O . GLU B 1 9 ? -17.219 6.191 16.031 1 47.69 9 GLU B O 1
ATOM 2334 N N . ASN B 1 10 ? -17.219 6.57 18.266 1 47.34 10 ASN B N 1
ATOM 2335 C CA . ASN B 1 10 ? -18.672 6.477 18.344 1 47.34 10 ASN B CA 1
ATOM 2336 C C . ASN B 1 10 ? -19.344 7.582 17.547 1 47.34 10 ASN B C 1
ATOM 2338 O O . ASN B 1 10 ? -20.344 7.34 16.859 1 47.34 10 ASN B O 1
ATOM 2342 N N . GLU B 1 11 ? -18.797 8.695 17.672 1 45.78 11 GLU B N 1
ATOM 2343 C CA . GLU B 1 11 ? -19.469 9.797 16.969 1 45.78 11 GLU B CA 1
ATOM 2344 C C . GLU B 1 11 ? -19.297 9.672 15.461 1 45.78 11 GLU B C 1
ATOM 2346 O O . GLU B 1 11 ? -20.234 9.945 14.711 1 45.78 11 GLU B O 1
ATOM 2351 N N . ILE B 1 12 ? -18.25 9.281 15.016 1 46.84 12 ILE B N 1
ATOM 2352 C CA . ILE B 1 12 ? -18 9.117 13.586 1 46.84 12 ILE B CA 1
ATOM 2353 C C . ILE B 1 12 ? -18.875 7.98 13.047 1 46.84 12 ILE B C 1
ATOM 2355 O O . ILE B 1 12 ? -19.453 8.094 11.969 1 46.84 12 ILE B O 1
ATOM 2359 N N . GLU B 1 13 ? -19.031 6.953 13.734 1 44.53 13 GLU B N 1
ATOM 2360 C CA . GLU B 1 13 ? -19.828 5.809 13.281 1 44.53 13 GLU B CA 1
ATOM 2361 C C . GLU B 1 13 ? -21.281 6.191 13.047 1 44.53 13 GLU B C 1
ATOM 2363 O O . GLU B 1 13 ? -21.906 5.746 12.078 1 44.53 13 GLU B O 1
ATOM 2368 N N . LYS B 1 14 ? -21.844 6.969 13.906 1 44.19 14 LYS B N 1
ATOM 2369 C CA . LYS B 1 14 ? -23.266 7.301 13.812 1 44.19 14 LYS B CA 1
ATOM 2370 C C . LYS B 1 14 ? -23.547 8.211 12.625 1 44.19 14 LYS B C 1
ATOM 2372 O O . LYS B 1 14 ? -24.672 8.266 12.125 1 44.19 14 LYS B O 1
ATOM 2377 N N . SER B 1 15 ? -22.609 9.039 12.234 1 41.03 15 SER B N 1
ATOM 2378 C CA . SER B 1 15 ? -22.875 10.039 11.203 1 41.03 15 SER B CA 1
ATOM 2379 C C . SER B 1 15 ? -22.75 9.43 9.805 1 41.03 15 SER B C 1
ATOM 2381 O O . SER B 1 15 ? -23.078 10.078 8.812 1 41.03 15 SER B O 1
ATOM 2383 N N . LEU B 1 16 ? -22.219 8.367 9.586 1 40.84 16 LEU B N 1
ATOM 2384 C CA . LEU B 1 16 ? -21.953 7.789 8.273 1 40.84 16 LEU B CA 1
ATOM 2385 C C . LEU B 1 16 ? -23.234 7.32 7.602 1 40.84 16 LEU B C 1
ATOM 2387 O O . LEU B 1 16 ? -23.203 6.766 6.5 1 40.84 16 LEU B O 1
ATOM 2391 N N . ILE B 1 17 ? -24.391 7.527 8.195 1 34.53 17 ILE B N 1
ATOM 2392 C CA . ILE B 1 17 ? -25.594 6.988 7.566 1 34.53 17 ILE B CA 1
ATOM 2393 C C . ILE B 1 17 ? -26.078 7.953 6.488 1 34.53 17 ILE B C 1
ATOM 2395 O O . ILE B 1 17 ? -27.141 7.742 5.898 1 34.53 17 ILE B O 1
ATOM 2399 N N . SER B 1 18 ? -25.469 9.188 6.281 1 36.12 18 SER B N 1
ATOM 2400 C CA . SER B 1 18 ? -26.25 10.055 5.41 1 36.12 18 SER B CA 1
ATOM 2401 C C . SER B 1 18 ? -26.031 9.711 3.939 1 36.12 18 SER B C 1
ATOM 2403 O O . SER B 1 18 ? -25.016 9.102 3.588 1 36.12 18 SER B O 1
ATOM 2405 N N . LYS B 1 19 ? -26.984 10.32 2.936 1 39.38 19 LYS B N 1
ATOM 2406 C CA . LYS B 1 19 ? -27.203 10.102 1.51 1 39.38 19 LYS B CA 1
ATOM 2407 C C . LYS B 1 19 ? -25.984 10.484 0.689 1 39.38 19 LYS B C 1
ATOM 2409 O O . LYS B 1 19 ? -25.469 11.602 0.809 1 39.38 19 LYS B O 1
ATOM 2414 N N . LYS B 1 20 ? -25.375 9.648 -0.05 1 45.03 20 LYS B N 1
ATOM 2415 C CA . LYS B 1 20 ? -24.188 9.727 -0.907 1 45.03 20 LYS B CA 1
ATOM 2416 C C . LYS B 1 20 ? -24.391 10.742 -2.023 1 45.03 20 LYS B C 1
ATOM 2418 O O . LYS B 1 20 ? -25.328 10.641 -2.811 1 45.03 20 LYS B O 1
ATOM 2423 N N . PRO B 1 21 ? -23.766 11.969 -2.066 1 42 21 PRO B N 1
ATOM 2424 C CA . PRO B 1 21 ? -24.016 12.914 -3.158 1 42 21 PRO B CA 1
ATOM 2425 C C . PRO B 1 21 ? -23.656 12.336 -4.527 1 42 21 PRO B C 1
ATOM 2427 O O . PRO B 1 21 ? -22.75 11.492 -4.629 1 42 21 PRO B O 1
ATOM 2430 N N . LYS B 1 22 ? -24.453 12.609 -5.625 1 40 22 LYS B N 1
ATOM 2431 C CA . LYS B 1 22 ? -24.359 12.219 -7.027 1 40 22 LYS B CA 1
ATOM 2432 C C . LYS B 1 22 ? -23.156 12.898 -7.699 1 40 22 LYS B C 1
ATOM 2434 O O . LYS B 1 22 ? -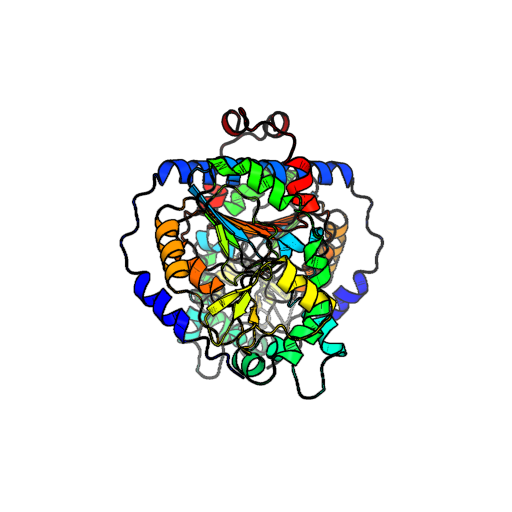23.297 13.992 -8.258 1 40 22 LYS B O 1
ATOM 2439 N N . LEU B 1 23 ? -21.906 12.922 -7.164 1 47.09 23 LEU B N 1
ATOM 2440 C CA . LEU B 1 23 ? -20.75 13.438 -7.891 1 47.09 23 LEU B CA 1
ATOM 2441 C C . LEU B 1 23 ? -20.672 12.82 -9.281 1 47.09 23 LEU B C 1
ATOM 2443 O O . LEU B 1 23 ? -21.062 11.672 -9.484 1 47.09 23 LEU B O 1
ATOM 2447 N N . ASP B 1 24 ? -20.391 13.602 -10.289 1 46.03 24 ASP B N 1
ATOM 2448 C CA . ASP B 1 24 ? -20.281 13.141 -11.672 1 46.03 24 ASP B CA 1
ATOM 2449 C C . ASP B 1 24 ? -19.297 11.969 -11.781 1 46.03 24 ASP B C 1
ATOM 2451 O O . ASP B 1 24 ? -18.109 12.172 -12.047 1 46.03 24 ASP B O 1
ATOM 2455 N N . LEU B 1 25 ? -19.625 10.961 -11.25 1 50.09 25 LEU B N 1
ATOM 2456 C CA . LEU B 1 25 ? -19 9.641 -11.164 1 50.09 25 LEU B CA 1
ATOM 2457 C C . LEU B 1 25 ? -18.438 9.219 -12.516 1 50.09 25 LEU B C 1
ATOM 2459 O O . LEU B 1 25 ? -17.469 8.453 -12.57 1 50.09 25 LEU B O 1
ATOM 2463 N N . SER B 1 26 ? -19 9.906 -13.578 1 51.09 26 SER B N 1
ATOM 2464 C CA . SER B 1 26 ? -18.609 9.43 -14.906 1 51.09 26 SER B CA 1
ATOM 2465 C C . SER B 1 26 ? -17.203 9.898 -15.266 1 51.09 26 SER B C 1
ATOM 2467 O O . SER B 1 26 ? -16.406 9.117 -15.773 1 51.09 26 SER B O 1
ATOM 2469 N N . THR B 1 27 ? -16.906 11.172 -15.031 1 53.53 27 THR B N 1
ATOM 2470 C CA . THR B 1 27 ? -15.594 11.711 -15.383 1 53.53 27 THR B CA 1
ATOM 2471 C C . THR B 1 27 ? -14.508 11.109 -14.5 1 53.53 27 THR B C 1
ATOM 2473 O O . THR B 1 27 ? -13.414 10.797 -14.977 1 53.53 27 THR B O 1
ATOM 2476 N N . ASN B 1 28 ? -14.891 10.852 -13.32 1 60.41 28 ASN B N 1
ATOM 2477 C CA . ASN B 1 28 ? -13.93 10.281 -12.383 1 60.41 28 ASN B CA 1
ATOM 2478 C C . ASN B 1 28 ? -13.562 8.852 -12.758 1 60.41 28 ASN B C 1
ATOM 2480 O O . ASN B 1 28 ? -12.398 8.461 -12.688 1 60.41 28 ASN B O 1
ATOM 2484 N N . SER B 1 29 ? -14.57 8.258 -13.32 1 65.5 29 SER B N 1
ATOM 2485 C CA . SER B 1 29 ? -14.344 6.879 -13.734 1 65.5 29 SER B CA 1
ATOM 2486 C C . SER B 1 29 ? -13.438 6.809 -14.953 1 65.5 29 SER B C 1
ATOM 2488 O O . SER B 1 29 ? -12.555 5.945 -15.031 1 65.5 29 SER B O 1
ATOM 2490 N N . ARG B 1 30 ? -13.57 7.891 -15.789 1 67.94 30 ARG B N 1
ATOM 2491 C CA . ARG B 1 30 ? -12.734 7.914 -16.984 1 67.94 30 ARG B CA 1
ATOM 2492 C C . ARG B 1 30 ? -11.273 8.188 -16.641 1 67.94 30 ARG B C 1
ATOM 2494 O O . ARG B 1 30 ? -10.367 7.555 -17.172 1 67.94 30 ARG B O 1
ATOM 2501 N N . GLN B 1 31 ? -11.086 9.016 -15.734 1 70.62 31 GLN B N 1
ATOM 2502 C CA . GLN B 1 31 ? -9.727 9.383 -15.344 1 70.62 31 GLN B CA 1
ATOM 2503 C C . GLN B 1 31 ? -9.039 8.234 -14.602 1 70.62 31 GLN B C 1
ATOM 2505 O O . GLN B 1 31 ? -7.852 7.988 -14.805 1 70.62 31 GLN B O 1
ATOM 2510 N N . SER B 1 32 ? -9.836 7.531 -13.875 1 72.81 32 SER B N 1
ATOM 2511 C CA . SER B 1 32 ? -9.281 6.379 -13.172 1 72.81 32 SER B CA 1
ATOM 2512 C C . SER B 1 32 ? -8.836 5.297 -14.148 1 72.81 32 SER B C 1
ATOM 2514 O O . SER B 1 32 ? -7.793 4.672 -13.961 1 72.81 32 SER B O 1
ATOM 2516 N N . LYS B 1 33 ? -9.602 5.246 -15.195 1 74.69 33 LYS B N 1
ATOM 2517 C CA . LYS B 1 33 ? -9.258 4.273 -16.219 1 74.69 33 LYS B CA 1
ATOM 2518 C C . LYS B 1 33 ? -7.984 4.68 -16.953 1 74.69 33 LYS B C 1
ATOM 2520 O O . LYS B 1 33 ? -7.168 3.828 -17.312 1 74.69 33 LYS B O 1
ATOM 2525 N N . LEU B 1 34 ? -7.793 5.941 -17.031 1 75.12 34 LEU B N 1
ATOM 2526 C CA . LEU B 1 34 ? -6.625 6.445 -17.75 1 75.12 34 LEU B CA 1
ATOM 2527 C C . LEU B 1 34 ? -5.352 6.219 -16.938 1 75.12 34 LEU B C 1
ATOM 2529 O O . LEU B 1 34 ? -4.309 5.875 -17.5 1 75.12 34 LEU B O 1
ATOM 2533 N N . ILE B 1 35 ? -5.398 6.312 -15.695 1 80.94 35 ILE B N 1
ATOM 2534 C CA . ILE B 1 35 ? -4.219 6.121 -14.859 1 80.94 35 ILE B CA 1
ATOM 2535 C C . ILE B 1 35 ? -3.82 4.645 -14.859 1 80.94 35 ILE B C 1
ATOM 2537 O O . ILE B 1 35 ? -2.633 4.316 -14.906 1 80.94 35 ILE B O 1
ATOM 2541 N N . HIS B 1 36 ? -4.832 3.762 -14.875 1 84.19 36 HIS B N 1
ATOM 2542 C CA . HIS B 1 36 ? -4.535 2.338 -14.992 1 84.19 36 HIS B CA 1
ATOM 2543 C C . HIS B 1 36 ? -3.812 2.033 -16.297 1 84.19 36 HIS B C 1
ATOM 2545 O O . HIS B 1 36 ? -2.799 1.333 -16.312 1 84.19 36 HIS B O 1
ATOM 2551 N N . LYS B 1 37 ? -4.312 2.639 -17.297 1 82.44 37 LYS B N 1
ATOM 2552 C CA . LYS B 1 37 ? -3.719 2.441 -18.609 1 82.44 37 LYS B CA 1
ATOM 2553 C C . LYS B 1 37 ? -2.271 2.924 -18.641 1 82.44 37 LYS B C 1
ATOM 2555 O O . LYS B 1 37 ? -1.396 2.242 -19.188 1 82.44 37 LYS B O 1
ATOM 2560 N N . VAL B 1 38 ? -1.999 4.023 -18.078 1 82.44 38 VAL B N 1
ATOM 2561 C CA . VAL B 1 38 ? -0.666 4.617 -18.062 1 82.44 38 VAL B CA 1
ATOM 2562 C C . VAL B 1 38 ? 0.29 3.732 -17.266 1 82.44 38 VAL B C 1
ATOM 2564 O O . VAL B 1 38 ? 1.428 3.502 -17.688 1 82.44 38 VAL B O 1
ATOM 2567 N N . ILE B 1 39 ? -0.17 3.236 -16.234 1 86.5 39 ILE B N 1
ATOM 2568 C CA . ILE B 1 39 ? 0.674 2.398 -15.383 1 86.5 39 ILE B CA 1
ATOM 2569 C C . ILE B 1 39 ? 0.993 1.091 -16.109 1 86.5 39 ILE B C 1
ATOM 2571 O O . ILE B 1 39 ? 2.135 0.625 -16.078 1 86.5 39 ILE B O 1
ATOM 2575 N N . LEU B 1 40 ? -0.006 0.531 -16.781 1 86.19 40 LEU B N 1
ATOM 2576 C CA . LEU B 1 40 ? 0.218 -0.694 -17.531 1 86.19 40 LEU B CA 1
ATOM 2577 C C . LEU B 1 40 ? 1.196 -0.451 -18.688 1 86.19 40 LEU B C 1
ATOM 2579 O O . LEU B 1 40 ? 2.039 -1.302 -18.969 1 86.19 40 LEU B O 1
ATOM 2583 N N . LYS B 1 41 ? 1.11 0.677 -19.312 1 81.19 41 LYS B N 1
ATOM 2584 C CA . LYS B 1 41 ? 2.055 1.046 -20.359 1 81.19 41 LYS B CA 1
ATOM 2585 C C . LYS B 1 41 ? 3.461 1.228 -19.797 1 81.19 41 LYS B C 1
ATOM 2587 O O . LYS B 1 41 ? 4.445 0.864 -20.438 1 81.19 41 LYS B O 1
ATOM 2592 N N . PHE B 1 42 ? 3.516 1.811 -18.672 1 83.69 42 PHE B N 1
ATOM 2593 C CA . PHE B 1 42 ? 4.797 1.95 -17.984 1 83.69 42 PHE B CA 1
ATOM 2594 C C . PHE B 1 42 ? 5.438 0.587 -17.75 1 83.69 42 PHE B C 1
ATOM 2596 O O . PHE B 1 42 ? 6.621 0.398 -18.047 1 83.69 42 PHE B O 1
ATOM 2603 N N . ILE B 1 43 ? 4.688 -0.369 -17.266 1 89.25 43 ILE B N 1
ATOM 2604 C CA . ILE B 1 43 ? 5.191 -1.716 -17.016 1 89.25 43 ILE B CA 1
ATOM 2605 C C . ILE B 1 43 ? 5.723 -2.312 -18.312 1 89.25 43 ILE B C 1
ATOM 2607 O O . ILE B 1 43 ? 6.824 -2.869 -18.344 1 89.25 43 ILE B O 1
ATOM 2611 N N . ARG B 1 44 ? 5.023 -2.119 -19.344 1 84.06 44 ARG B N 1
ATOM 2612 C CA . ARG B 1 44 ? 5.363 -2.701 -20.625 1 84.06 44 ARG B CA 1
ATOM 2613 C C . ARG B 1 44 ? 6.637 -2.078 -21.203 1 84.06 44 ARG B C 1
ATOM 2615 O O . ARG B 1 44 ? 7.293 -2.668 -22.047 1 84.06 44 ARG B O 1
ATOM 2622 N N . SER B 1 45 ? 6.992 -0.891 -20.766 1 80.56 45 SER B N 1
ATOM 2623 C CA . SER B 1 45 ? 8.148 -0.171 -21.281 1 80.56 45 SER B CA 1
ATOM 2624 C C . SER B 1 45 ? 9.453 -0.721 -20.703 1 80.56 45 SER B C 1
ATOM 2626 O O . SER B 1 45 ? 10.531 -0.427 -21.219 1 80.56 45 SER B O 1
ATOM 2628 N N . LYS B 1 46 ? 9.359 -1.526 -19.688 1 86.5 46 LYS B N 1
ATOM 2629 C CA . LYS B 1 46 ? 10.555 -2.092 -19.062 1 86.5 46 LYS B CA 1
ATOM 2630 C C . LYS B 1 46 ? 11.055 -3.312 -19.828 1 86.5 46 LYS B C 1
ATOM 2632 O O . LYS B 1 46 ? 10.305 -3.91 -20.594 1 86.5 46 LYS B O 1
ATOM 2637 N N . LYS B 1 47 ? 12.336 -3.717 -19.609 1 87.56 47 LYS B N 1
ATOM 2638 C CA . LYS B 1 47 ? 12.953 -4.734 -20.453 1 87.56 47 LYS B CA 1
ATOM 2639 C C . LYS B 1 47 ? 13.109 -6.055 -19.703 1 87.56 47 LYS B C 1
ATOM 2641 O O . LYS B 1 47 ? 13.016 -7.129 -20.297 1 87.56 47 LYS B O 1
ATOM 2646 N N . HIS B 1 48 ? 13.422 -6.043 -18.469 1 93.56 48 HIS B N 1
ATOM 2647 C CA . HIS B 1 48 ? 13.641 -7.238 -17.656 1 93.56 48 HIS B CA 1
ATOM 2648 C C . HIS B 1 48 ? 12.656 -7.305 -16.5 1 93.56 48 HIS B C 1
ATOM 2650 O O . HIS B 1 48 ? 12.992 -6.961 -15.367 1 93.56 48 HIS B O 1
ATOM 2656 N N . ILE B 1 49 ? 11.484 -7.902 -16.859 1 95.75 49 ILE B N 1
ATOM 2657 C CA . ILE B 1 49 ? 10.383 -7.879 -15.914 1 95.75 49 ILE B CA 1
ATOM 2658 C C . ILE B 1 49 ? 10.219 -9.25 -15.266 1 95.75 49 ILE B C 1
ATOM 2660 O O . ILE B 1 49 ? 10.227 -10.273 -15.953 1 95.75 49 ILE B O 1
ATOM 2664 N N . ILE B 1 50 ? 10.195 -9.273 -13.992 1 97 50 ILE B N 1
ATOM 2665 C CA . ILE B 1 50 ? 9.82 -10.477 -13.258 1 97 50 ILE B CA 1
ATOM 2666 C C . ILE B 1 50 ? 8.469 -10.266 -12.578 1 97 50 ILE B C 1
ATOM 2668 O O . ILE B 1 50 ? 8.219 -9.211 -11.992 1 97 50 ILE B O 1
ATOM 2672 N N . VAL B 1 51 ? 7.566 -11.195 -12.719 1 96.62 51 VAL B N 1
ATOM 2673 C CA . VAL B 1 51 ? 6.223 -11.102 -12.164 1 96.62 51 VAL B CA 1
ATOM 2674 C C . VAL B 1 51 ? 6.023 -12.18 -11.102 1 96.62 51 VAL B C 1
ATOM 2676 O O . VAL B 1 51 ? 6.352 -13.352 -11.328 1 96.62 51 VAL B O 1
ATOM 2679 N N . ILE B 1 52 ? 5.562 -11.789 -9.961 1 95.38 52 ILE B N 1
ATOM 2680 C CA . ILE B 1 52 ? 5.141 -12.727 -8.93 1 95.38 52 ILE B CA 1
ATOM 2681 C C . ILE B 1 52 ? 3.615 -12.727 -8.82 1 95.38 52 ILE B C 1
ATOM 2683 O O . ILE B 1 52 ? 3.002 -11.672 -8.641 1 95.38 52 ILE B O 1
ATOM 2687 N N . ILE B 1 53 ? 3.072 -13.938 -8.945 1 95.19 53 ILE B N 1
ATOM 2688 C CA . ILE B 1 53 ? 1.623 -14.086 -9.008 1 95.19 53 ILE B CA 1
ATOM 2689 C C . ILE B 1 53 ? 1.14 -14.906 -7.809 1 95.19 53 ILE B C 1
ATOM 2691 O O . ILE B 1 53 ? 1.797 -15.867 -7.398 1 95.19 53 ILE B O 1
ATOM 2695 N N . GLY B 1 54 ? -0.028 -14.484 -7.266 1 93.56 54 GLY B N 1
ATOM 2696 C CA . GLY B 1 54 ? -0.691 -15.266 -6.23 1 93.56 54 GLY B CA 1
ATOM 2697 C C . GLY B 1 54 ? -2.137 -15.586 -6.559 1 93.56 54 GLY B C 1
ATOM 2698 O O . GLY B 1 54 ? -2.574 -15.406 -7.699 1 93.56 54 GLY B O 1
ATOM 2699 N N . ALA B 1 55 ? -2.852 -16.031 -5.535 1 92.44 55 ALA B N 1
ATOM 2700 C CA . ALA B 1 55 ? -4.184 -16.609 -5.715 1 92.44 55 ALA B CA 1
ATOM 2701 C C . ALA B 1 55 ? -5.18 -15.555 -6.176 1 92.44 55 ALA B C 1
ATOM 2703 O O . ALA B 1 55 ? -6.191 -15.883 -6.805 1 92.44 55 ALA B O 1
ATOM 2704 N N . GLY B 1 56 ? -4.859 -14.328 -5.957 1 90.88 56 GLY B N 1
ATOM 2705 C CA . GLY B 1 56 ? -5.773 -13.273 -6.367 1 90.88 56 GLY B CA 1
ATOM 2706 C C . GLY B 1 56 ? -5.988 -13.219 -7.867 1 90.88 56 GLY B C 1
ATOM 2707 O O . GLY B 1 56 ? -7.059 -12.812 -8.328 1 90.88 56 GLY B O 1
ATOM 2708 N N . VAL B 1 57 ? -5.082 -13.633 -8.57 1 93.31 57 VAL B N 1
ATOM 2709 C CA . VAL B 1 57 ? -5.133 -13.586 -10.031 1 93.31 57 VAL B CA 1
ATOM 2710 C C . VAL B 1 57 ? -6.129 -14.625 -10.547 1 93.31 57 VAL B C 1
ATOM 2712 O O . VAL B 1 57 ? -6.73 -14.445 -11.602 1 93.31 57 VAL B O 1
ATOM 2715 N N . SER B 1 58 ? -6.352 -15.672 -9.789 1 92.88 58 SER B N 1
ATOM 2716 C CA . SER B 1 58 ? -7.168 -16.781 -10.258 1 92.88 58 SER B CA 1
ATOM 2717 C C . SER B 1 58 ? -8.617 -16.641 -9.797 1 92.88 58 SER B C 1
ATOM 2719 O O . SER B 1 58 ? -9.484 -17.406 -10.211 1 92.88 58 SER B O 1
ATOM 2721 N N . VAL B 1 59 ? -8.922 -15.648 -8.961 1 88.44 59 VAL B N 1
ATOM 2722 C CA . VAL B 1 59 ? -10.25 -15.492 -8.383 1 88.44 59 VAL B CA 1
ATOM 2723 C C . VAL B 1 59 ? -11.273 -15.25 -9.492 1 88.44 59 VAL B C 1
ATOM 2725 O O . VAL B 1 59 ? -12.367 -15.828 -9.469 1 88.44 59 VAL B O 1
ATOM 2728 N N . ASP B 1 60 ? -10.883 -14.469 -10.477 1 88.44 60 ASP B N 1
ATOM 2729 C CA . ASP B 1 60 ? -11.797 -14.148 -11.57 1 88.44 60 ASP B CA 1
ATOM 2730 C C . ASP B 1 60 ? -12.055 -15.375 -12.445 1 88.44 60 ASP B C 1
ATOM 2732 O O . ASP B 1 60 ? -12.977 -15.375 -13.258 1 88.44 60 ASP B O 1
ATOM 2736 N N . ALA B 1 61 ? -11.32 -16.391 -12.258 1 90.88 61 ALA B N 1
ATOM 2737 C CA . ALA B 1 61 ? -11.523 -17.641 -12.984 1 90.88 61 ALA B CA 1
ATOM 2738 C C . ALA B 1 61 ? -12.438 -18.594 -12.203 1 90.88 61 ALA B C 1
ATOM 2740 O O . ALA B 1 61 ? -12.648 -19.734 -12.617 1 90.88 61 ALA B O 1
ATOM 2741 N N . GLY B 1 62 ? -12.906 -18.125 -11.062 1 88.19 62 GLY B N 1
ATOM 2742 C CA . GLY B 1 62 ? -13.781 -18.938 -10.234 1 88.19 62 GLY B CA 1
ATOM 2743 C C . GLY B 1 62 ? -13.039 -19.781 -9.227 1 88.19 62 GLY B C 1
ATOM 2744 O O . GLY B 1 62 ? -13.625 -20.672 -8.602 1 88.19 62 GLY B O 1
ATOM 2745 N N . ILE B 1 63 ? -11.828 -19.688 -9.156 1 88.06 63 ILE B N 1
ATOM 2746 C CA . ILE B 1 63 ? -11.023 -20.406 -8.172 1 88.06 63 ILE B CA 1
ATOM 2747 C C . ILE B 1 63 ? -10.859 -19.547 -6.918 1 88.06 63 ILE B C 1
ATOM 2749 O O . ILE B 1 63 ? -10.195 -18.516 -6.945 1 88.06 63 ILE B O 1
ATOM 2753 N N . PRO B 1 64 ? -11.484 -19.922 -5.879 1 82.19 64 PRO B N 1
ATOM 2754 C CA . PRO B 1 64 ? -11.336 -19.125 -4.656 1 82.19 64 PRO B CA 1
ATOM 2755 C C . PRO B 1 64 ? -9.906 -19.094 -4.137 1 82.19 64 PRO B C 1
ATOM 2757 O O . PRO B 1 64 ? -9.125 -20.016 -4.418 1 82.19 64 PRO B O 1
ATOM 2760 N N . ASP B 1 65 ? -9.594 -18.031 -3.463 1 78.5 65 ASP B N 1
ATOM 2761 C CA . ASP B 1 65 ? -8.297 -18.047 -2.797 1 78.5 65 ASP B CA 1
ATOM 2762 C C . ASP B 1 65 ? -8.297 -19 -1.608 1 78.5 65 ASP B C 1
ATOM 2764 O O . ASP B 1 65 ? -9.289 -19.688 -1.364 1 78.5 65 ASP B O 1
ATOM 2768 N N . PHE B 1 66 ? -7.129 -19.188 -0.991 1 74.88 66 PHE B N 1
ATOM 2769 C CA . PHE B 1 66 ? -6.996 -20.203 0.034 1 74.88 66 PHE B CA 1
ATOM 2770 C C . PHE B 1 66 ? -7.406 -19.672 1.398 1 74.88 66 PHE B C 1
ATOM 2772 O O . PHE B 1 66 ? -8.328 -20.203 2.025 1 74.88 66 PHE B O 1
ATOM 2779 N N . ARG B 1 67 ? -6.816 -18.5 1.74 1 67.81 67 ARG B N 1
ATOM 2780 C CA . ARG B 1 67 ? -6.824 -18.156 3.158 1 67.81 67 ARG B CA 1
ATOM 2781 C C . ARG B 1 67 ? -7.824 -17.031 3.443 1 67.81 67 ARG B C 1
ATOM 2783 O O . ARG B 1 67 ? -8.125 -16.75 4.602 1 67.81 67 ARG B O 1
ATOM 2790 N N . SER B 1 68 ? -8.352 -16.453 2.4 1 70.19 68 SER B N 1
ATOM 2791 C CA . SER B 1 68 ? -9.305 -15.391 2.664 1 70.19 68 SER B CA 1
ATOM 2792 C C . SER B 1 68 ? -10.594 -15.938 3.275 1 70.19 68 SER B C 1
ATOM 2794 O O . SER B 1 68 ? -10.844 -17.141 3.23 1 70.19 68 SER B O 1
ATOM 2796 N N . PRO B 1 69 ? -11.398 -15.039 3.9 1 69.5 69 PRO B N 1
ATOM 2797 C CA . PRO B 1 69 ? -12.641 -15.484 4.535 1 69.5 69 PRO B CA 1
ATOM 2798 C C . PRO B 1 69 ? -13.547 -16.25 3.58 1 69.5 69 PRO B C 1
ATOM 2800 O O . PRO B 1 69 ? -14.352 -17.078 4.02 1 69.5 69 PRO B O 1
ATOM 2803 N N . LYS B 1 70 ? -13.516 -16.031 2.312 1 69.56 70 LYS B N 1
ATOM 2804 C CA . LYS B 1 70 ? -14.336 -16.719 1.328 1 69.56 70 LYS B CA 1
ATOM 2805 C C . LYS B 1 70 ? -13.508 -17.719 0.529 1 69.56 70 LYS B C 1
ATOM 2807 O O . LYS B 1 70 ? -13.945 -18.188 -0.525 1 69.56 70 LYS B O 1
ATOM 2812 N N . GLY B 1 71 ? -12.367 -18.062 1.208 1 75.44 71 GLY B N 1
ATOM 2813 C CA . GLY B 1 71 ? -11.438 -18.906 0.477 1 75.44 71 GLY B CA 1
ATOM 2814 C C . GLY B 1 71 ? -11.688 -20.375 0.683 1 75.44 71 GLY B C 1
ATOM 2815 O O . GLY B 1 71 ? -12.68 -20.766 1.312 1 75.44 71 GLY B O 1
ATOM 2816 N N . LEU B 1 72 ? -10.922 -21.219 0.073 1 75.75 72 LEU B N 1
ATOM 2817 C CA . LEU B 1 72 ? -11.023 -22.672 0.065 1 75.75 72 LEU B CA 1
ATOM 2818 C C . LEU B 1 72 ? -10.945 -23.234 1.482 1 75.75 72 LEU B C 1
ATOM 2820 O O . LEU B 1 72 ? -11.641 -24.188 1.815 1 75.75 72 LEU B O 1
ATOM 2824 N N . PHE B 1 73 ? -10.141 -22.641 2.326 1 75.38 73 PHE B N 1
ATOM 2825 C CA . PHE B 1 73 ? -9.961 -23.109 3.695 1 75.38 73 PHE B CA 1
ATOM 2826 C C . PHE B 1 73 ? -11.266 -23 4.477 1 75.38 73 PHE B C 1
ATOM 2828 O O . PHE B 1 73 ? -11.609 -23.906 5.246 1 75.38 73 PHE B O 1
ATOM 2835 N N . ALA B 1 74 ? -11.953 -21.906 4.203 1 74.62 74 ALA B N 1
ATOM 2836 C CA . ALA B 1 74 ? -13.234 -21.703 4.883 1 74.62 74 ALA B CA 1
ATOM 2837 C C . ALA B 1 74 ? -14.242 -22.781 4.484 1 74.62 74 ALA B C 1
ATOM 2839 O O . ALA B 1 74 ? -14.977 -23.297 5.328 1 74.62 74 ALA B O 1
ATOM 2840 N N . SER B 1 75 ? -14.289 -23.141 3.268 1 74.88 75 SER B N 1
ATOM 2841 C CA . SER B 1 75 ? -15.242 -24.125 2.754 1 74.88 75 SER B CA 1
ATOM 2842 C C . SER B 1 75 ? -14.891 -25.531 3.229 1 74.88 75 SER B C 1
ATOM 2844 O O . SER B 1 75 ? -15.781 -26.328 3.518 1 74.88 75 SER B O 1
ATOM 2846 N N . MET B 1 76 ? -13.625 -25.828 3.395 1 77.12 76 MET B N 1
ATOM 2847 C CA . MET B 1 76 ? -13.164 -27.156 3.746 1 77.12 76 MET B CA 1
ATOM 2848 C C . MET B 1 76 ? -13.328 -27.422 5.242 1 77.12 76 MET B C 1
ATOM 2850 O O . MET B 1 76 ? -13.469 -28.562 5.668 1 77.12 76 MET B O 1
ATOM 2854 N N . LYS B 1 77 ? -13.281 -26.312 5.984 1 76.44 77 LYS B N 1
ATOM 2855 C CA . LYS B 1 77 ? -13.328 -26.422 7.438 1 76.44 77 LYS B CA 1
ATOM 2856 C C . LYS B 1 77 ? -14.602 -27.141 7.891 1 76.44 77 LYS B C 1
ATOM 2858 O O . LYS B 1 77 ? -14.562 -27.953 8.82 1 76.44 77 LYS B O 1
ATOM 2863 N N . SER B 1 78 ? -15.664 -26.906 7.176 1 74.06 78 SER B N 1
ATOM 2864 C CA . SER B 1 78 ? -16.953 -27.453 7.594 1 74.06 78 SER B CA 1
ATOM 2865 C C . SER B 1 78 ? -17.016 -28.969 7.383 1 74.06 78 SER B C 1
ATOM 2867 O O . SER B 1 78 ? -17.75 -29.656 8.078 1 74.06 78 SER B O 1
ATOM 2869 N N . SER B 1 79 ? -16.281 -29.531 6.512 1 74.81 79 SER B N 1
ATOM 2870 C CA . SER B 1 79 ? -16.359 -30.938 6.168 1 74.81 79 SER B CA 1
ATOM 2871 C C . SER B 1 79 ? -15.25 -31.75 6.832 1 74.81 79 SER B C 1
ATOM 2873 O O . SER B 1 79 ? -15.164 -32.969 6.656 1 74.81 79 SER B O 1
ATOM 2875 N N . LEU B 1 80 ? -14.453 -31.047 7.582 1 80.38 80 LEU B N 1
ATOM 2876 C CA . LEU B 1 80 ? -13.289 -31.703 8.172 1 80.38 80 LEU B CA 1
ATOM 2877 C C . LEU B 1 80 ? -13.656 -32.375 9.492 1 80.38 80 LEU B C 1
ATOM 2879 O O . LEU B 1 80 ? -14.453 -31.828 10.266 1 80.38 80 LEU B O 1
ATOM 2883 N N . PRO B 1 81 ? -13.109 -33.562 9.641 1 79.62 81 PRO B N 1
ATOM 2884 C CA . PRO B 1 81 ? -13.266 -34.156 10.969 1 79.62 81 PRO B CA 1
ATOM 2885 C C . PRO B 1 81 ? -12.742 -33.25 12.086 1 79.62 81 PRO B C 1
ATOM 2887 O O . PRO B 1 81 ? -11.836 -32.438 11.859 1 79.62 81 PRO B O 1
ATOM 2890 N N . SER B 1 82 ? -13.266 -33.344 13.266 1 78.06 82 SER B N 1
ATOM 2891 C CA . SER B 1 82 ? -13.047 -32.438 14.383 1 78.06 82 SER B CA 1
ATOM 2892 C C . SER B 1 82 ? -11.586 -32.438 14.805 1 78.06 82 SER B C 1
ATOM 2894 O O . SER B 1 82 ? -11.102 -31.438 15.367 1 78.06 82 SER B O 1
ATOM 2896 N N . ASN B 1 83 ? -10.922 -33.438 14.445 1 83.88 83 ASN B N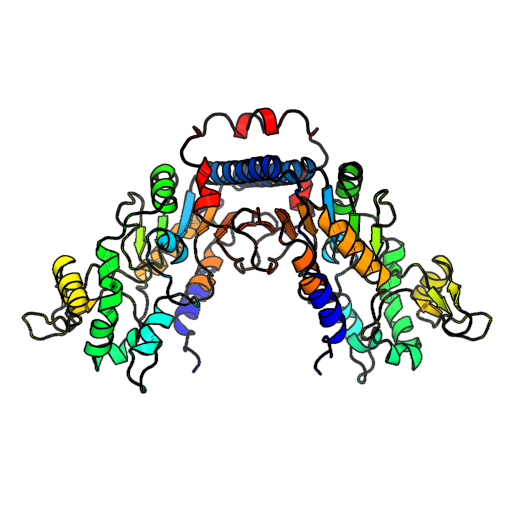 1
ATOM 2897 C CA . ASN B 1 83 ? -9.562 -33.531 14.961 1 83.88 83 ASN B CA 1
ATOM 2898 C C . ASN B 1 83 ? -8.547 -32.938 13.984 1 83.88 83 ASN B C 1
ATOM 2900 O O . ASN B 1 83 ? -7.34 -32.969 14.234 1 83.88 83 ASN B O 1
ATOM 2904 N N . TYR B 1 84 ? -9.078 -32.438 12.938 1 86.75 84 TYR B N 1
ATOM 2905 C CA . TYR B 1 84 ? -8.164 -31.891 11.945 1 86.75 84 TYR B CA 1
ATOM 2906 C C . TYR B 1 84 ? -8.469 -30.422 11.688 1 86.75 84 TYR B C 1
ATOM 2908 O O . TYR B 1 84 ? -9.625 -30 11.742 1 86.75 84 TYR B O 1
ATOM 2916 N N . SER B 1 85 ? -7.355 -29.719 11.477 1 86.06 85 SER B N 1
ATOM 2917 C CA . SER B 1 85 ? -7.473 -28.359 10.969 1 86.06 85 SER B CA 1
ATOM 2918 C C . SER B 1 85 ? -7.281 -28.312 9.453 1 86.06 85 SER B C 1
ATOM 2920 O O . SER B 1 85 ? -6.84 -29.297 8.852 1 86.06 85 SER B O 1
ATOM 2922 N N . VAL B 1 86 ? -7.66 -27.297 8.82 1 83.62 86 VAL B N 1
ATOM 2923 C CA . VAL B 1 86 ? -7.531 -27.141 7.375 1 83.62 86 VAL B CA 1
ATOM 2924 C C . VAL B 1 86 ? -6.059 -27.219 6.977 1 83.62 86 VAL B C 1
ATOM 2926 O O . VAL B 1 86 ? -5.727 -27.75 5.918 1 83.62 86 VAL B O 1
ATOM 2929 N N . GLU B 1 87 ? -5.27 -26.734 7.859 1 85.69 87 GLU B N 1
ATOM 2930 C CA . GLU B 1 87 ? -3.834 -26.797 7.598 1 85.69 87 GLU B CA 1
ATOM 2931 C C . GLU B 1 87 ? -3.338 -28.234 7.535 1 85.69 87 GLU B C 1
ATOM 2933 O O . GLU B 1 87 ? -2.381 -28.531 6.82 1 85.69 87 GLU B O 1
ATOM 2938 N N . ASP B 1 88 ? -4.023 -29.094 8.219 1 90.62 88 ASP B N 1
ATOM 2939 C CA . ASP B 1 88 ? -3.633 -30.5 8.242 1 90.62 88 ASP B CA 1
ATOM 2940 C C . ASP B 1 88 ? -3.836 -31.141 6.879 1 90.62 88 ASP B C 1
ATOM 2942 O O . ASP B 1 88 ? -3.125 -32.094 6.523 1 90.62 88 ASP B O 1
ATOM 2946 N N . ILE B 1 89 ? -4.742 -30.656 6.195 1 90.38 89 ILE B N 1
ATOM 2947 C CA . ILE B 1 89 ? -5.035 -31.188 4.867 1 90.38 89 ILE B CA 1
ATOM 2948 C C . ILE B 1 89 ? -3.805 -31.047 3.973 1 90.38 89 ILE B C 1
ATOM 2950 O O . ILE B 1 89 ? -3.535 -31.922 3.137 1 90.38 89 ILE B O 1
ATOM 2954 N N . PHE B 1 90 ? -3.066 -30.016 4.305 1 92 90 PHE B N 1
ATOM 2955 C CA . PHE B 1 90 ? -1.926 -29.719 3.449 1 92 90 PHE B CA 1
ATOM 2956 C C . PHE B 1 90 ? -0.616 -29.938 4.195 1 92 90 PHE B C 1
ATOM 2958 O O . PHE B 1 90 ? 0.418 -29.375 3.824 1 92 90 PHE B O 1
ATOM 2965 N N . ASP B 1 91 ? -0.639 -30.688 5.172 1 94.12 91 ASP B N 1
ATOM 2966 C CA . ASP B 1 91 ? 0.571 -31.031 5.91 1 94.12 91 ASP B CA 1
ATOM 2967 C C . ASP B 1 91 ? 1.2 -32.312 5.363 1 94.12 91 ASP B C 1
ATOM 2969 O O . ASP B 1 91 ? 0.512 -33.312 5.176 1 94.12 91 ASP B O 1
ATOM 2973 N N . LEU B 1 92 ? 2.5 -32.281 5.223 1 96 92 LEU B N 1
ATOM 2974 C CA . LEU B 1 92 ? 3.184 -33.406 4.578 1 96 92 LEU B CA 1
ATOM 2975 C C . LEU B 1 92 ? 3.039 -34.688 5.402 1 96 92 LEU B C 1
ATOM 2977 O O . LEU B 1 92 ? 2.648 -35.719 4.875 1 96 92 LEU B O 1
ATOM 2981 N N . GLN B 1 93 ? 3.348 -34.594 6.668 1 96.38 93 GLN B N 1
ATOM 2982 C CA . GLN B 1 93 ? 3.289 -35.781 7.516 1 96.38 93 GLN B CA 1
ATOM 2983 C C . GLN B 1 93 ? 1.869 -36.344 7.586 1 96.38 93 GLN B C 1
ATOM 2985 O O . GLN B 1 93 ? 1.669 -37.562 7.531 1 96.38 93 GLN B O 1
ATOM 2990 N N . THR B 1 94 ? 0.923 -35.438 7.691 1 95.81 94 THR B N 1
ATOM 2991 C CA . THR B 1 94 ? -0.471 -35.875 7.703 1 95.81 94 THR B CA 1
ATOM 2992 C C . THR B 1 94 ? -0.827 -36.594 6.406 1 95.81 94 THR B C 1
ATOM 2994 O O . THR B 1 94 ? -1.522 -37.625 6.426 1 95.81 94 THR B O 1
ATOM 2997 N N . PHE B 1 95 ? -0.354 -36.125 5.336 1 96.94 95 PHE B N 1
ATOM 2998 C CA . PHE B 1 95 ? -0.63 -36.75 4.051 1 96.94 95 PHE B CA 1
ATOM 2999 C C . PHE B 1 95 ? -0.032 -38.125 3.988 1 96.94 95 PHE B C 1
ATOM 3001 O O . PHE B 1 95 ? -0.686 -39.062 3.533 1 96.94 95 PHE B O 1
ATOM 3008 N N . LEU B 1 96 ? 1.156 -38.25 4.441 1 96.12 96 LEU B N 1
ATOM 3009 C CA . LEU B 1 96 ? 1.836 -39.562 4.395 1 96.12 96 LEU B CA 1
ATOM 3010 C C . LEU B 1 96 ? 1.152 -40.562 5.316 1 96.12 96 LEU B C 1
ATOM 3012 O O . LEU B 1 96 ? 1.076 -41.75 4.992 1 96.12 96 LEU B O 1
ATOM 3016 N N . ASP B 1 97 ? 0.602 -40.031 6.395 1 96.06 97 ASP B N 1
ATOM 3017 C CA . ASP B 1 97 ? -0.056 -40.906 7.371 1 96.06 97 ASP B CA 1
ATOM 3018 C C . ASP B 1 97 ? -1.486 -41.219 6.945 1 96.06 97 ASP B C 1
ATOM 3020 O O . ASP B 1 97 ? -1.962 -42.344 7.137 1 96.06 97 ASP B O 1
ATOM 3024 N N . ASN B 1 98 ? -2.137 -40.219 6.414 1 95.69 98 ASN B N 1
ATOM 3025 C CA . ASN B 1 98 ? -3.541 -40.344 6.039 1 95.69 98 ASN B CA 1
ATOM 3026 C C . ASN B 1 98 ? -3.854 -39.562 4.77 1 95.69 98 ASN B C 1
ATOM 3028 O O . ASN B 1 98 ? -4.539 -38.531 4.816 1 95.69 98 ASN B O 1
ATOM 3032 N N . PRO B 1 99 ? -3.453 -40.125 3.627 1 96.94 99 PRO B N 1
ATOM 3033 C CA . PRO B 1 99 ? -3.658 -39.438 2.361 1 96.94 99 PRO B CA 1
ATOM 3034 C C . PRO B 1 99 ? -5.137 -39.219 2.029 1 96.94 99 PRO B C 1
ATOM 3036 O O . PRO B 1 99 ? -5.477 -38.375 1.206 1 96.94 99 PRO B O 1
ATOM 3039 N N . ALA B 1 100 ? -6.035 -39.969 2.66 1 94.75 100 ALA B N 1
ATOM 3040 C CA . ALA B 1 100 ? -7.465 -39.844 2.387 1 94.75 100 ALA B CA 1
ATOM 3041 C C . ALA B 1 100 ? -8.008 -38.5 2.793 1 94.75 100 ALA B C 1
ATOM 3043 O O . ALA B 1 100 ? -8.938 -37.969 2.17 1 94.75 100 ALA B O 1
ATOM 3044 N N . LEU B 1 101 ? -7.406 -37.938 3.805 1 93.38 101 LEU B N 1
ATOM 3045 C CA . LEU B 1 101 ? -7.836 -36.625 4.258 1 93.38 101 LEU B CA 1
ATOM 3046 C C . LEU B 1 101 ? -7.695 -35.594 3.143 1 93.38 101 LEU B C 1
ATOM 3048 O O . LEU B 1 101 ? -8.633 -34.844 2.867 1 93.38 101 LEU B O 1
ATOM 3052 N N . PHE B 1 102 ? -6.605 -35.562 2.5 1 94.19 102 PHE B N 1
ATOM 3053 C CA . PHE B 1 102 ? -6.359 -34.625 1.396 1 94.19 102 PHE B CA 1
ATOM 3054 C C . PHE B 1 102 ? -7.281 -34.938 0.222 1 94.19 102 PHE B C 1
ATOM 3056 O O . PHE B 1 102 ? -7.945 -34.031 -0.3 1 94.19 102 PHE B O 1
ATOM 3063 N N . TYR B 1 103 ? -7.309 -36.125 -0.161 1 94.75 103 TYR B N 1
ATOM 3064 C CA . TYR B 1 103 ? -8.031 -36.469 -1.373 1 94.75 103 TYR B CA 1
ATOM 3065 C C . TYR B 1 103 ? -9.531 -36.25 -1.197 1 94.75 103 TYR B C 1
ATOM 3067 O O . TYR B 1 103 ? -10.227 -35.906 -2.15 1 94.75 103 TYR B O 1
ATOM 3075 N N . SER B 1 104 ? -10.031 -36.5 -0.002 1 91.31 104 SER B N 1
ATOM 3076 C CA . SER B 1 104 ? -11.438 -36.188 0.254 1 91.31 104 SER B CA 1
ATOM 3077 C C . SER B 1 104 ? -11.734 -34.719 0.083 1 91.31 104 SER B C 1
ATOM 3079 O O . SER B 1 104 ? -12.766 -34.344 -0.475 1 91.31 104 SER B O 1
ATOM 3081 N N . ALA B 1 105 ? -10.789 -33.938 0.538 1 88.25 105 ALA B N 1
ATOM 3082 C CA . ALA B 1 105 ? -10.938 -32.469 0.424 1 88.25 105 ALA B CA 1
ATOM 3083 C C . ALA B 1 105 ? -10.664 -32 -1.004 1 88.25 105 ALA B C 1
ATOM 3085 O O . ALA B 1 105 ? -11.133 -30.938 -1.412 1 88.25 105 ALA B O 1
ATOM 3086 N N . ALA B 1 106 ? -9.969 -32.812 -1.729 1 88.12 106 ALA B N 1
ATOM 3087 C CA . ALA B 1 106 ? -9.492 -32.438 -3.057 1 88.12 106 ALA B CA 1
ATOM 3088 C C . ALA B 1 106 ? -10.641 -32.375 -4.059 1 88.12 106 ALA B C 1
ATOM 3090 O O . ALA B 1 106 ? -10.477 -31.875 -5.176 1 88.12 106 ALA B O 1
ATOM 3091 N N . ARG B 1 107 ? -11.812 -32.812 -3.678 1 86.5 107 ARG B N 1
ATOM 3092 C CA . ARG B 1 107 ? -13 -32.656 -4.508 1 86.5 107 ARG B CA 1
ATOM 3093 C C . ARG B 1 107 ? -13.234 -31.188 -4.875 1 86.5 107 ARG B C 1
ATOM 3095 O O . ARG B 1 107 ? -13.695 -30.891 -5.973 1 86.5 107 ARG B O 1
ATOM 3102 N N . SER B 1 108 ? -12.836 -30.375 -3.975 1 83.44 108 SER B N 1
ATOM 3103 C CA . SER B 1 108 ? -13.008 -28.938 -4.16 1 83.44 108 SER B CA 1
ATOM 3104 C C . SER B 1 108 ? -12.102 -28.406 -5.27 1 83.44 108 SER B C 1
ATOM 3106 O O . SER B 1 108 ? -12.328 -27.328 -5.801 1 83.44 108 SER B O 1
ATOM 3108 N N . PHE B 1 109 ? -11.086 -29.188 -5.625 1 85.31 109 PHE B N 1
ATOM 3109 C CA . PHE B 1 109 ? -10.133 -28.781 -6.648 1 85.31 109 PHE B CA 1
ATOM 3110 C C . PHE B 1 109 ? -10.586 -29.234 -8.031 1 85.31 109 PHE B C 1
ATOM 3112 O O . PHE B 1 109 ? -10.047 -28.781 -9.047 1 85.31 109 PHE B O 1
ATOM 3119 N N . ALA B 1 110 ? -11.578 -30.047 -8.055 1 86.12 110 ALA B N 1
ATOM 3120 C CA . ALA B 1 110 ? -11.984 -30.641 -9.336 1 86.12 110 ALA B CA 1
ATOM 3121 C C . ALA B 1 110 ? -12.422 -29.562 -10.32 1 86.12 110 ALA B C 1
ATOM 3123 O O . ALA B 1 110 ? -12.18 -29.688 -11.523 1 86.12 110 ALA B O 1
ATOM 3124 N N . SER B 1 111 ? -12.945 -28.516 -9.812 1 85.56 111 SER B N 1
ATOM 3125 C CA . SER B 1 111 ? -13.453 -27.453 -10.664 1 85.56 111 SER B CA 1
ATOM 3126 C C . SER B 1 111 ? -12.305 -26.688 -11.32 1 85.56 111 SER B C 1
ATOM 3128 O O . SER B 1 111 ? -12.508 -26 -12.328 1 85.56 111 SER B O 1
ATOM 3130 N N . ILE B 1 112 ? -11.148 -26.797 -10.766 1 89.38 112 ILE B N 1
ATOM 3131 C CA . ILE B 1 112 ? -9.969 -26.109 -11.273 1 89.38 112 ILE B CA 1
ATOM 3132 C C . ILE B 1 112 ? -9.633 -26.625 -12.672 1 89.38 112 ILE B C 1
ATOM 3134 O O . ILE B 1 112 ? -9.094 -25.891 -13.5 1 89.38 112 ILE B O 1
ATOM 3138 N N . GLU B 1 113 ? -9.992 -27.844 -12.898 1 88.62 113 GLU B N 1
ATOM 3139 C CA . GLU B 1 113 ? -9.688 -28.469 -14.18 1 88.62 113 GLU B CA 1
ATOM 3140 C C . GLU B 1 113 ? -10.32 -27.703 -15.336 1 88.62 113 GLU B C 1
ATOM 3142 O O . GLU B 1 113 ? -9.758 -27.641 -16.438 1 88.62 113 GLU B O 1
ATOM 3147 N N . LYS B 1 114 ? -11.422 -27.109 -15.078 1 89 114 LYS B N 1
ATOM 3148 C CA . LYS B 1 114 ? -12.195 -26.453 -16.141 1 89 114 LYS B CA 1
ATOM 3149 C C . LYS B 1 114 ? -11.992 -24.938 -16.109 1 89 114 LYS B C 1
ATOM 3151 O O . LYS B 1 114 ? -12.547 -24.219 -16.953 1 89 114 LYS B O 1
ATOM 3156 N N . ALA B 1 115 ? -11.203 -24.469 -15.242 1 91.31 115 ALA B N 1
ATOM 3157 C CA . ALA B 1 115 ? -10.992 -23.031 -15.117 1 91.31 115 ALA B CA 1
ATOM 3158 C C . ALA B 1 115 ? -10.211 -22.484 -16.312 1 91.31 115 ALA B C 1
ATOM 3160 O O . ALA B 1 115 ? -9.32 -23.156 -16.828 1 91.31 115 ALA B O 1
ATOM 3161 N N . LYS B 1 116 ? -10.586 -21.266 -16.719 1 91.56 116 LYS B N 1
ATOM 3162 C CA . LYS B 1 116 ? -9.945 -20.609 -17.859 1 91.56 116 LYS B CA 1
ATOM 3163 C C . LYS B 1 116 ? -9.102 -19.422 -17.406 1 91.56 116 LYS B C 1
ATOM 3165 O O . LYS B 1 116 ? -9.383 -18.812 -16.375 1 91.56 116 LYS B O 1
ATOM 3170 N N . PRO B 1 117 ? -8.102 -19.109 -18.234 1 92.12 117 PRO B N 1
ATOM 3171 C CA . PRO B 1 117 ? -7.254 -17.969 -17.891 1 92.12 117 PRO B CA 1
ATOM 3172 C C . PRO B 1 117 ? -8.039 -16.672 -17.766 1 92.12 117 PRO B C 1
ATOM 3174 O O . PRO B 1 117 ? -9.023 -16.469 -18.469 1 92.12 117 PRO B O 1
ATOM 3177 N N . THR B 1 118 ? -7.613 -15.812 -16.859 1 91.5 118 THR B N 1
ATOM 3178 C CA . THR B 1 118 ? -8.242 -14.523 -16.594 1 91.5 118 THR B CA 1
ATOM 3179 C C . THR B 1 118 ? -7.621 -13.43 -17.453 1 91.5 118 THR B C 1
ATOM 3181 O O . THR B 1 118 ? -6.754 -13.703 -18.281 1 91.5 118 THR B O 1
ATOM 3184 N N . ALA B 1 119 ? -8.125 -12.117 -17.266 1 87.88 119 ALA B N 1
ATOM 3185 C CA . ALA B 1 119 ? -7.582 -10.961 -17.969 1 87.88 119 ALA B CA 1
ATOM 3186 C C . ALA B 1 119 ? -6.098 -10.781 -17.656 1 87.88 119 ALA B C 1
ATOM 3188 O O . ALA B 1 119 ? -5.328 -10.344 -18.531 1 87.88 119 ALA B O 1
ATOM 3189 N N . VAL B 1 120 ? -5.688 -11.172 -16.453 1 91.5 120 VAL B N 1
ATOM 3190 C CA . VAL B 1 120 ? -4.289 -11.047 -16.062 1 91.5 120 VAL B CA 1
ATOM 3191 C C . VAL B 1 120 ? -3.426 -11.984 -16.891 1 91.5 120 VAL B C 1
ATOM 3193 O O . VAL B 1 120 ? -2.375 -11.594 -17.391 1 91.5 120 VAL B O 1
ATOM 3196 N N . HIS B 1 121 ? -3.881 -13.188 -17.094 1 91.56 121 HIS B N 1
ATOM 3197 C CA . HIS B 1 121 ? -3.141 -14.172 -17.875 1 91.56 121 HIS B CA 1
ATOM 3198 C C . HIS B 1 121 ? -3 -13.727 -19.328 1 91.56 121 HIS B C 1
ATOM 3200 O O . HIS B 1 121 ? -1.925 -13.844 -19.922 1 91.56 121 HIS B O 1
ATOM 3206 N N . ARG B 1 122 ? -4.043 -13.211 -19.844 1 88.19 122 ARG B N 1
ATOM 3207 C CA . ARG B 1 122 ? -4.012 -12.703 -21.219 1 88.19 122 ARG B CA 1
ATOM 3208 C C . ARG B 1 122 ? -3.033 -11.539 -21.344 1 88.19 122 ARG B C 1
ATOM 3210 O O . ARG B 1 122 ? -2.289 -11.461 -22.328 1 88.19 122 ARG B O 1
ATOM 3217 N N . TRP B 1 123 ? -3.074 -10.672 -20.375 1 88.69 123 TRP B N 1
ATOM 3218 C CA . TRP B 1 123 ? -2.158 -9.539 -20.375 1 88.69 123 TRP B CA 1
ATOM 3219 C C . TRP B 1 123 ? -0.709 -10.008 -20.297 1 88.69 123 TRP B C 1
ATOM 3221 O O . TRP B 1 123 ? 0.159 -9.492 -21 1 88.69 123 TRP B O 1
ATOM 3231 N N . LEU B 1 124 ? -0.425 -10.992 -19.516 1 91.38 124 LEU B N 1
ATOM 3232 C CA . LEU B 1 124 ? 0.918 -11.555 -19.391 1 91.38 124 LEU B CA 1
ATOM 3233 C C . LEU B 1 124 ? 1.381 -12.148 -20.719 1 91.38 124 LEU B C 1
ATOM 3235 O O . LEU B 1 124 ? 2.559 -12.047 -21.062 1 91.38 124 LEU B O 1
ATOM 3239 N N . GLN B 1 125 ? 0.457 -12.742 -21.391 1 88.25 125 GLN B N 1
ATOM 3240 C CA . GLN B 1 125 ? 0.792 -13.297 -22.688 1 88.25 125 GLN B CA 1
ATOM 3241 C C . GLN B 1 125 ? 1.257 -12.211 -23.656 1 88.25 125 GLN B C 1
ATOM 3243 O O . GLN B 1 125 ? 2.188 -12.414 -24.438 1 88.25 125 GLN B O 1
ATOM 3248 N N . LEU B 1 126 ? 0.635 -11.047 -23.562 1 83.06 126 LEU B N 1
ATOM 3249 C CA . LEU B 1 126 ? 0.978 -9.922 -24.422 1 83.06 126 LEU B CA 1
ATOM 3250 C C . LEU B 1 126 ? 2.344 -9.352 -24.062 1 83.06 126 LEU B C 1
ATOM 3252 O O . LEU B 1 126 ? 3.053 -8.828 -24.922 1 83.06 126 LEU B O 1
ATOM 3256 N N . MET B 1 127 ? 2.805 -9.578 -22.812 1 86 127 MET B N 1
ATOM 3257 C CA . MET B 1 127 ? 4.031 -8.984 -22.281 1 86 127 MET B CA 1
ATOM 3258 C C . MET B 1 127 ? 5.215 -9.93 -22.484 1 86 127 MET B C 1
ATOM 3260 O O . MET B 1 127 ? 6.352 -9.586 -22.141 1 86 127 MET B O 1
ATOM 3264 N N . GLN B 1 128 ? 5.074 -10.969 -23.047 1 80.88 128 GLN B N 1
ATOM 3265 C CA . GLN B 1 128 ? 6.02 -12.078 -23.016 1 80.88 128 GLN B CA 1
ATOM 3266 C C . GLN B 1 128 ? 7.387 -11.656 -23.547 1 80.88 128 GLN B C 1
ATOM 3268 O O . GLN B 1 128 ? 8.414 -12.016 -22.969 1 80.88 128 GLN B O 1
ATOM 3273 N N . PRO B 1 129 ? 7.496 -10.742 -24.547 1 80.69 129 PRO B N 1
ATOM 3274 C CA . PRO B 1 129 ? 8.836 -10.391 -25 1 80.69 129 PRO B CA 1
ATOM 3275 C C . PRO B 1 129 ? 9.672 -9.695 -23.922 1 80.69 129 PRO B C 1
ATOM 3277 O O . PRO B 1 129 ? 10.898 -9.805 -23.922 1 80.69 129 PRO B O 1
ATOM 3280 N N . SER B 1 130 ? 9.062 -9.102 -22.938 1 85.94 130 SER B N 1
ATOM 3281 C CA . SER B 1 130 ? 9.758 -8.359 -21.906 1 85.94 130 SER B CA 1
ATOM 3282 C C . SER B 1 130 ? 9.742 -9.117 -20.578 1 85.94 130 SER B C 1
ATOM 3284 O O . SER B 1 130 ? 10.406 -8.719 -19.625 1 85.94 130 SER B O 1
ATOM 3286 N N . LEU B 1 131 ? 9.008 -10.234 -20.516 1 92.56 131 LEU B N 1
ATOM 3287 C CA . LEU B 1 131 ? 8.914 -11.023 -19.281 1 92.56 131 LEU B CA 1
ATOM 3288 C C . LEU B 1 131 ? 10.102 -11.977 -19.156 1 92.56 131 LEU B C 1
ATOM 3290 O O . LEU B 1 131 ? 10.211 -12.938 -19.906 1 92.56 131 LEU B O 1
ATOM 3294 N N . GLN B 1 132 ? 10.891 -11.719 -18.219 1 94.69 132 GLN B N 1
ATOM 3295 C CA . GLN B 1 132 ? 12.055 -12.555 -17.953 1 94.69 132 GLN B CA 1
ATOM 3296 C C . GLN B 1 132 ? 11.656 -13.836 -17.234 1 94.69 132 GLN B C 1
ATOM 3298 O O . GLN B 1 132 ? 12.234 -14.898 -17.469 1 94.69 132 GLN B O 1
ATOM 3303 N N . LEU B 1 133 ? 10.75 -13.672 -16.375 1 96.69 133 LEU B N 1
ATOM 3304 C CA . LEU B 1 133 ? 10.352 -14.797 -15.523 1 96.69 133 LEU B CA 1
ATOM 3305 C C . LEU B 1 133 ? 9.016 -14.523 -14.844 1 96.69 133 LEU B C 1
ATOM 3307 O O . LEU B 1 133 ? 8.781 -13.414 -14.359 1 96.69 133 LEU B O 1
ATOM 3311 N N . VAL B 1 134 ? 8.148 -15.453 -14.883 1 96.88 134 VAL B N 1
ATOM 3312 C CA . VAL B 1 134 ? 6.938 -15.43 -14.062 1 96.88 134 VAL B CA 1
ATOM 3313 C C . VAL B 1 134 ? 7.039 -16.469 -12.961 1 96.88 134 VAL B C 1
ATOM 3315 O O . VAL B 1 134 ? 7.34 -17.641 -13.219 1 96.88 134 VAL B O 1
ATOM 3318 N N . ILE B 1 135 ? 6.902 -16.031 -11.734 1 95.94 135 ILE B N 1
ATOM 3319 C CA . ILE B 1 135 ? 6.875 -16.891 -10.562 1 95.94 135 ILE B CA 1
ATOM 3320 C C . ILE B 1 135 ? 5.453 -16.969 -10.016 1 95.94 135 ILE B C 1
ATOM 3322 O O . ILE B 1 135 ? 4.906 -15.969 -9.539 1 95.94 135 ILE B O 1
ATOM 3326 N N . THR B 1 136 ? 4.879 -18.141 -10.078 1 95.88 136 THR B N 1
ATOM 3327 C CA . THR B 1 136 ? 3.525 -18.281 -9.555 1 95.88 136 THR B CA 1
ATOM 3328 C C . THR B 1 136 ? 3.523 -19.109 -8.273 1 95.88 136 THR B C 1
ATOM 3330 O O . THR B 1 136 ? 4.234 -20.109 -8.18 1 95.88 136 THR B O 1
ATOM 3333 N N . GLN B 1 137 ? 2.75 -18.594 -7.34 1 93.31 137 GLN B N 1
ATOM 3334 C CA . GLN B 1 137 ? 2.498 -19.328 -6.109 1 93.31 137 GLN B CA 1
ATOM 3335 C C . GLN B 1 137 ? 1.3 -20.266 -6.266 1 93.31 137 GLN B C 1
ATOM 3337 O O . GLN B 1 137 ? 1.003 -21.062 -5.371 1 93.31 137 GLN B O 1
ATOM 3342 N N . ASN B 1 138 ? 0.66 -20.141 -7.379 1 93.31 138 ASN B N 1
ATOM 3343 C CA . ASN B 1 138 ? -0.563 -20.906 -7.609 1 93.31 138 ASN B CA 1
ATOM 3344 C C . ASN B 1 138 ? -0.259 -22.328 -8.055 1 93.31 138 ASN B C 1
ATOM 3346 O O . ASN B 1 138 ? 0.774 -22.578 -8.68 1 93.31 138 ASN B O 1
ATOM 3350 N N . ILE B 1 139 ? -1.234 -23.156 -7.73 1 93.44 139 ILE B N 1
ATOM 3351 C CA . ILE B 1 139 ? -1.043 -24.562 -8.078 1 93.44 139 ILE B CA 1
ATOM 3352 C C . ILE B 1 139 ? -2.082 -24.984 -9.109 1 93.44 139 ILE B C 1
ATOM 3354 O O . ILE B 1 139 ? -2.209 -26.172 -9.422 1 93.44 139 ILE B O 1
ATOM 3358 N N . ASP B 1 140 ? -2.828 -24.078 -9.727 1 93.06 140 ASP B N 1
ATOM 3359 C CA . ASP B 1 140 ? -3.99 -24.359 -10.562 1 93.06 140 ASP B CA 1
ATOM 3360 C C . ASP B 1 140 ? -3.592 -24.484 -12.031 1 93.06 140 ASP B C 1
ATOM 3362 O O . ASP B 1 140 ? -4.422 -24.828 -12.883 1 93.06 140 ASP B O 1
ATOM 3366 N N . SER B 1 141 ? -2.408 -24.172 -12.422 1 92.88 141 SER B N 1
ATOM 3367 C CA . SER B 1 141 ? -1.829 -24.391 -13.742 1 92.88 141 SER B CA 1
ATOM 3368 C C . SER B 1 141 ? -2.338 -23.359 -14.75 1 92.88 141 SER B C 1
ATOM 3370 O O . SER B 1 141 ? -2.121 -23.516 -15.953 1 92.88 141 SER B O 1
ATOM 3372 N N . LEU B 1 142 ? -2.982 -22.312 -14.305 1 94.12 142 LEU B N 1
ATOM 3373 C CA . LEU B 1 142 ? -3.535 -21.344 -15.258 1 94.12 142 LEU B CA 1
ATOM 3374 C C . LEU B 1 142 ? -2.424 -20.625 -16 1 94.12 142 LEU B C 1
ATOM 3376 O O . LEU B 1 142 ? -2.633 -20.141 -17.125 1 94.12 142 LEU B O 1
ATOM 3380 N N . GLU B 1 143 ? -1.246 -20.562 -15.422 1 95.06 143 GLU B N 1
ATOM 3381 C CA . GLU B 1 143 ? -0.117 -19.875 -16.047 1 95.06 143 GLU B CA 1
ATOM 3382 C C . GLU B 1 143 ? 0.606 -20.766 -17.031 1 95.06 143 GLU B C 1
ATOM 3384 O O . GLU B 1 143 ? 1.547 -20.328 -17.703 1 95.06 143 GLU B O 1
ATOM 3389 N N . SER B 1 144 ? 0.158 -22.016 -17.234 1 92.06 144 SER B N 1
ATOM 3390 C CA . SER B 1 144 ? 0.873 -23.016 -18.031 1 92.06 144 SER B CA 1
ATOM 3391 C C . SER B 1 144 ? 0.958 -22.609 -19.5 1 92.06 144 SER B C 1
ATOM 3393 O O . SER B 1 144 ? 1.858 -23.047 -20.219 1 92.06 144 SER B O 1
ATOM 3395 N N . GLU B 1 145 ? 0.096 -21.75 -19.938 1 86.44 145 GLU B N 1
ATOM 3396 C CA . GLU B 1 145 ? 0.065 -21.391 -21.344 1 86.44 145 GLU B CA 1
ATOM 3397 C C . GLU B 1 145 ? 1.037 -20.25 -21.656 1 86.44 145 GLU B C 1
ATOM 3399 O O . GLU B 1 145 ? 1.202 -19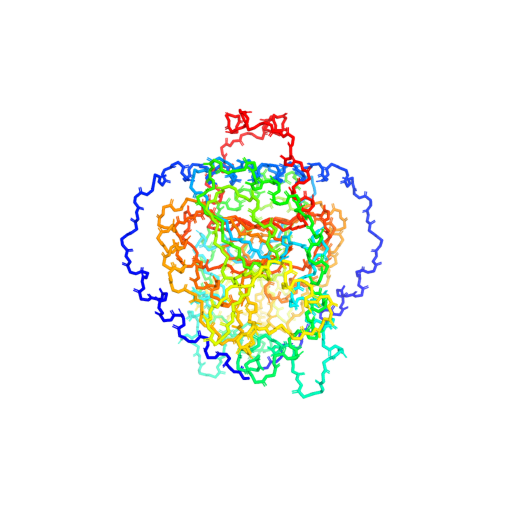.859 -22.812 1 86.44 145 GLU B O 1
ATOM 3404 N N . LEU B 1 146 ? 1.655 -19.75 -20.625 1 90.19 146 LEU B N 1
ATOM 3405 C CA . LEU B 1 146 ? 2.629 -18.688 -20.844 1 90.19 146 LEU B CA 1
ATOM 3406 C C . LEU B 1 146 ? 3.887 -19.234 -21.516 1 90.19 146 LEU B C 1
ATOM 3408 O O . LEU B 1 146 ? 4.297 -20.359 -21.234 1 90.19 146 LEU B O 1
ATOM 3412 N N . SER B 1 147 ? 4.512 -18.406 -22.422 1 88.75 147 SER B N 1
ATOM 3413 C CA . SER B 1 147 ? 5.684 -18.844 -23.172 1 88.75 147 SER B CA 1
ATOM 3414 C C . SER B 1 147 ? 6.977 -18.406 -22.5 1 88.75 147 SER B C 1
ATOM 3416 O O . SER B 1 147 ? 8.062 -18.875 -22.859 1 88.75 147 SER B O 1
ATOM 3418 N N . CYS B 1 148 ? 6.898 -17.578 -21.578 1 90.88 148 CYS B N 1
ATOM 3419 C CA . CYS B 1 148 ? 8.07 -17.125 -20.828 1 90.88 148 CYS B CA 1
ATOM 3420 C C . CYS B 1 148 ? 8.469 -18.125 -19.766 1 90.88 148 CYS B C 1
ATOM 3422 O O . CYS B 1 148 ? 7.711 -19.062 -19.469 1 90.88 148 CYS B O 1
ATOM 3424 N N . PRO B 1 149 ? 9.719 -18.062 -19.312 1 94.69 149 PRO B N 1
ATOM 3425 C CA . PRO B 1 149 ? 10.086 -18.938 -18.203 1 94.69 149 PRO B CA 1
ATOM 3426 C C . PRO B 1 149 ? 9.125 -18.844 -17.016 1 94.69 149 PRO B C 1
ATOM 3428 O O . PRO B 1 149 ? 8.734 -17.734 -16.641 1 94.69 149 PRO B O 1
ATOM 3431 N N . LEU B 1 150 ? 8.742 -19.984 -16.594 1 96.12 150 LEU B N 1
ATOM 3432 C CA . LEU B 1 150 ? 7.723 -20.062 -15.555 1 96.12 150 LEU B CA 1
ATOM 3433 C C . LEU B 1 150 ? 8.188 -20.953 -14.406 1 96.12 150 LEU B C 1
ATOM 3435 O O . LEU B 1 150 ? 8.727 -22.031 -14.633 1 96.12 150 LEU B O 1
ATOM 3439 N N . ILE B 1 151 ? 8.047 -20.453 -13.188 1 96.19 151 ILE B N 1
ATOM 3440 C CA . ILE B 1 151 ? 8.344 -21.234 -11.992 1 96.19 151 ILE B CA 1
ATOM 3441 C C . ILE B 1 151 ? 7.082 -21.406 -11.156 1 96.19 151 ILE B C 1
ATOM 3443 O O . ILE B 1 151 ? 6.434 -20.422 -10.789 1 96.19 151 ILE B O 1
ATOM 3447 N N . TYR B 1 152 ? 6.75 -22.625 -10.938 1 96.06 152 TYR B N 1
ATOM 3448 C CA . TYR B 1 152 ? 5.703 -22.953 -9.977 1 96.06 152 TYR B CA 1
ATOM 3449 C C . TYR B 1 152 ? 6.285 -23.141 -8.586 1 96.06 152 TYR B C 1
ATOM 3451 O O . TYR B 1 152 ? 6.773 -24.234 -8.242 1 96.06 152 TYR B O 1
ATOM 3459 N N . LEU B 1 153 ? 6.137 -22.172 -7.77 1 93.44 153 LEU B N 1
ATOM 3460 C CA . LEU B 1 153 ? 6.805 -22.156 -6.477 1 93.44 153 LEU B CA 1
ATOM 3461 C C . LEU B 1 153 ? 6.23 -23.234 -5.562 1 93.44 153 LEU B C 1
ATOM 3463 O O . LEU B 1 153 ? 6.973 -23.891 -4.816 1 93.44 153 LEU B O 1
ATOM 3467 N N . HIS B 1 154 ? 4.898 -23.406 -5.633 1 92.56 154 HIS B N 1
ATOM 3468 C CA . HIS B 1 154 ? 4.238 -24.359 -4.758 1 92.56 154 HIS B CA 1
ATOM 3469 C C . HIS B 1 154 ? 3.795 -25.594 -5.531 1 92.56 154 HIS B C 1
ATOM 3471 O O . HIS B 1 154 ? 2.957 -26.375 -5.055 1 92.56 154 HIS B O 1
ATOM 3477 N N . GLY B 1 155 ? 4.273 -25.75 -6.703 1 94.56 155 GLY B N 1
ATOM 3478 C CA . GLY B 1 155 ? 4 -26.938 -7.496 1 94.56 155 GLY B CA 1
ATOM 3479 C C . GLY B 1 155 ? 2.682 -26.875 -8.242 1 94.56 155 GLY B C 1
ATOM 3480 O O . GLY B 1 155 ? 2.156 -25.781 -8.484 1 94.56 155 GLY B O 1
ATOM 3481 N N . LEU B 1 156 ? 2.225 -28.125 -8.695 1 94.81 156 LEU B N 1
ATOM 3482 C CA . LEU B 1 156 ? 1.043 -28.219 -9.547 1 94.81 156 LEU B CA 1
ATOM 3483 C C . LEU B 1 156 ? 0.142 -29.375 -9.117 1 94.81 156 LEU B C 1
ATOM 3485 O O . LEU B 1 156 ? 0.627 -30.453 -8.797 1 94.81 156 LEU B O 1
ATOM 3489 N N . LEU B 1 157 ? -1.138 -29.047 -9.164 1 94.69 157 LEU B N 1
ATOM 3490 C CA . LEU B 1 157 ? -2.125 -30.078 -8.891 1 94.69 157 LEU B CA 1
ATOM 3491 C C . LEU B 1 157 ? -2.234 -31.047 -10.062 1 94.69 157 LEU B C 1
ATOM 3493 O O . LEU B 1 157 ? -2.688 -32.188 -9.898 1 94.69 157 LEU B O 1
ATOM 3497 N N . ALA B 1 158 ? -1.795 -30.641 -11.203 1 95.12 158 ALA B N 1
ATOM 3498 C CA . ALA B 1 158 ? -2.029 -31.359 -12.445 1 95.12 158 ALA B CA 1
ATOM 3499 C C . ALA B 1 158 ? -1.102 -32.562 -12.57 1 95.12 158 ALA B C 1
ATOM 3501 O O . ALA B 1 158 ? -1.241 -33.375 -13.484 1 95.12 158 ALA B O 1
ATOM 3502 N N . SER B 1 159 ? -0.209 -32.719 -11.625 1 96.69 159 SER B N 1
ATOM 3503 C CA . SER B 1 159 ? 0.694 -33.875 -11.641 1 96.69 159 SER B CA 1
ATOM 3504 C C . SER B 1 159 ? 0.862 -34.469 -10.25 1 96.69 159 SER B C 1
ATOM 3506 O O . SER B 1 159 ? 0.526 -33.812 -9.25 1 96.69 159 SER B O 1
ATOM 3508 N N . GLY B 1 160 ? 1.28 -35.688 -10.227 1 98 160 GLY B N 1
ATOM 3509 C CA . GLY B 1 160 ? 1.562 -36.406 -8.984 1 98 160 GLY B CA 1
ATOM 3510 C C . GLY B 1 160 ? 2.729 -37.344 -9.094 1 98 160 GLY B C 1
ATOM 3511 O O . GLY B 1 160 ? 3.162 -37.688 -10.203 1 98 160 GLY B O 1
ATOM 3512 N N . THR B 1 161 ? 3.23 -37.719 -7.969 1 98.38 161 THR B N 1
ATOM 3513 C CA . THR B 1 161 ? 4.375 -38.625 -7.914 1 98.38 161 THR B CA 1
ATOM 3514 C C . THR B 1 161 ? 4.168 -39.688 -6.848 1 98.38 161 THR B C 1
ATOM 3516 O O . THR B 1 161 ? 3.791 -39.375 -5.715 1 98.38 161 THR B O 1
ATOM 3519 N N . CYS B 1 162 ? 4.379 -40.906 -7.297 1 98.56 162 CYS B N 1
ATOM 3520 C CA . CYS B 1 162 ? 4.289 -42 -6.344 1 98.56 162 CYS B CA 1
ATOM 3521 C C . CYS B 1 162 ? 5.355 -41.875 -5.266 1 98.56 162 CYS B C 1
ATOM 3523 O O . CYS B 1 162 ? 6.527 -41.625 -5.566 1 98.56 162 CYS B O 1
ATOM 3525 N N . GLN B 1 163 ? 4.984 -42.094 -4.047 1 97.44 163 GLN B N 1
ATOM 3526 C CA . GLN B 1 163 ? 5.891 -41.875 -2.922 1 97.44 163 GLN B CA 1
ATOM 3527 C C . GLN B 1 163 ? 6.754 -43.125 -2.691 1 97.44 163 GLN B C 1
ATOM 3529 O O . GLN B 1 163 ? 7.691 -43.094 -1.892 1 97.44 163 GLN B O 1
ATOM 3534 N N . ASN B 1 164 ? 6.508 -44.188 -3.445 1 96.88 164 ASN B N 1
ATOM 3535 C CA . ASN B 1 164 ? 7.273 -45.438 -3.32 1 96.88 164 ASN B CA 1
ATOM 3536 C C . ASN B 1 164 ? 8.242 -45.594 -4.484 1 96.88 164 ASN B C 1
ATOM 3538 O O . ASN B 1 164 ? 9.445 -45.781 -4.277 1 96.88 164 ASN B O 1
ATOM 3542 N N . CYS B 1 165 ? 7.742 -45.5 -5.75 1 97.94 165 CYS B N 1
ATOM 3543 C CA . CYS B 1 165 ? 8.586 -45.812 -6.895 1 97.94 165 CYS B CA 1
ATOM 3544 C C . CYS B 1 165 ? 8.867 -44.594 -7.734 1 97.94 165 CYS B C 1
ATOM 3546 O O . CYS B 1 165 ? 9.539 -44.656 -8.758 1 97.94 165 CYS B O 1
ATOM 3548 N N . SER B 1 166 ? 8.266 -43.438 -7.461 1 97.62 166 SER B N 1
ATOM 3549 C CA . SER B 1 166 ? 8.523 -42.125 -8.062 1 97.62 166 SER B CA 1
ATOM 3550 C C . SER B 1 166 ? 7.91 -42.031 -9.453 1 97.62 166 SER B C 1
ATOM 3552 O O . SER B 1 166 ? 8.234 -41.125 -10.219 1 97.62 166 SER B O 1
ATOM 3554 N N . GLN B 1 167 ? 7.098 -43 -9.703 1 97.56 167 GLN B N 1
ATOM 3555 C CA . GLN B 1 167 ? 6.391 -42.906 -10.977 1 97.56 167 GLN B CA 1
ATOM 3556 C C . GLN B 1 167 ? 5.488 -41.656 -11.016 1 97.56 167 GLN B C 1
ATOM 3558 O O . GLN B 1 167 ? 4.828 -41.344 -10.031 1 97.56 167 GLN B O 1
ATOM 3563 N N . LYS B 1 168 ? 5.484 -41.062 -12.164 1 98.06 168 LYS B N 1
ATOM 3564 C CA . LYS B 1 168 ? 4.676 -39.875 -12.328 1 98.06 168 LYS B CA 1
ATOM 3565 C C . LYS B 1 168 ? 3.24 -40.219 -12.719 1 98.06 168 LYS B C 1
ATOM 3567 O O . LYS B 1 168 ? 3.004 -41.188 -13.445 1 98.06 168 LYS B O 1
ATOM 3572 N N . ALA B 1 169 ? 2.324 -39.469 -12.156 1 97.75 169 ALA B N 1
ATOM 3573 C CA . ALA B 1 169 ? 0.917 -39.594 -12.531 1 97.75 169 ALA B CA 1
ATOM 3574 C C . ALA B 1 169 ? 0.484 -38.406 -13.422 1 97.75 169 ALA B C 1
ATOM 3576 O O . ALA B 1 169 ? 0.897 -37.281 -13.211 1 97.75 169 ALA B O 1
ATOM 3577 N N . SER B 1 170 ? -0.395 -38.688 -14.406 1 96.44 170 SER B N 1
ATOM 3578 C CA . SER B 1 170 ? -0.853 -37.719 -15.375 1 96.44 170 SER B CA 1
ATOM 3579 C C . SER B 1 170 ? -1.911 -36.781 -14.766 1 96.44 170 SER B C 1
ATOM 3581 O O . SER B 1 170 ? -2.463 -37.094 -13.711 1 96.44 170 SER B O 1
ATOM 3583 N N . LYS B 1 171 ? -2.123 -35.719 -15.508 1 95.88 171 LYS B N 1
ATOM 3584 C CA . LYS B 1 171 ? -3.176 -34.781 -15.125 1 95.88 171 LYS B CA 1
ATOM 3585 C C . LYS B 1 171 ? -4.527 -35.469 -15.031 1 95.88 171 LYS B C 1
ATOM 3587 O O . LYS B 1 171 ? -5.273 -35.281 -14.07 1 95.88 171 LYS B O 1
ATOM 3592 N N . GLN B 1 172 ? -4.797 -36.281 -16 1 95.62 172 GLN B N 1
ATOM 3593 C CA . GLN B 1 172 ? -6.066 -37 -16.031 1 95.62 172 GLN B CA 1
ATOM 3594 C C . GLN B 1 172 ? -6.23 -37.875 -14.805 1 95.62 172 GLN B C 1
ATOM 3596 O O . GLN B 1 172 ? -7.289 -37.875 -14.172 1 95.62 172 GLN B O 1
ATOM 3601 N N . THR B 1 173 ? -5.16 -38.594 -14.508 1 96.5 173 THR B N 1
ATOM 3602 C CA . THR B 1 173 ? -5.203 -39.469 -13.352 1 96.5 173 THR B CA 1
ATOM 3603 C C . THR B 1 173 ? -5.473 -38.688 -12.07 1 96.5 173 THR B C 1
ATOM 3605 O O . THR B 1 173 ? -6.34 -39.031 -11.281 1 96.5 173 THR B O 1
ATOM 3608 N N . MET B 1 174 ? -4.789 -37.625 -11.922 1 97.19 174 MET B N 1
ATOM 3609 C CA . MET B 1 174 ? -4.914 -36.844 -10.703 1 97.19 174 MET B CA 1
ATOM 3610 C C . MET B 1 174 ? -6.332 -36.312 -10.555 1 97.19 174 MET B C 1
ATOM 3612 O O . MET B 1 174 ? -6.973 -36.5 -9.516 1 97.19 174 MET B O 1
ATOM 3616 N N . PHE B 1 175 ? -6.891 -35.688 -11.578 1 96.06 175 PHE B N 1
ATOM 3617 C CA . PHE B 1 175 ? -8.188 -35.031 -11.461 1 96.06 175 PHE B CA 1
ATOM 3618 C C . PHE B 1 175 ? -9.312 -36.062 -11.367 1 96.06 175 PHE B C 1
ATOM 3620 O O . PHE B 1 175 ? -10.352 -35.781 -10.758 1 96.06 175 PHE B O 1
ATOM 3627 N N . ASP B 1 176 ? -9.117 -37.219 -11.953 1 96.62 176 ASP B N 1
ATOM 3628 C CA . ASP B 1 176 ? -10.078 -38.281 -11.734 1 96.62 176 ASP B CA 1
ATOM 3629 C C . ASP B 1 176 ? -10.211 -38.625 -10.25 1 96.62 176 ASP B C 1
ATOM 3631 O O . ASP B 1 176 ? -11.32 -38.781 -9.742 1 96.62 176 ASP B O 1
ATOM 3635 N N . HIS B 1 177 ? -9.047 -38.688 -9.625 1 96.75 177 HIS B N 1
ATOM 3636 C CA . HIS B 1 177 ? -9.062 -39.031 -8.211 1 96.75 177 HIS B CA 1
ATOM 3637 C C . HIS B 1 177 ? -9.555 -37.844 -7.367 1 96.75 177 HIS B C 1
ATOM 3639 O O . HIS B 1 177 ? -10.211 -38.062 -6.34 1 96.75 177 HIS B O 1
ATOM 3645 N N . TYR B 1 178 ? -9.211 -36.625 -7.785 1 93.88 178 TYR B N 1
ATOM 3646 C CA . TYR B 1 178 ? -9.773 -35.5 -7.086 1 93.88 178 TYR B CA 1
ATOM 3647 C C . TYR B 1 178 ? -11.297 -35.5 -7.141 1 93.88 178 TYR B C 1
ATOM 3649 O O . TYR B 1 178 ? -11.969 -35.312 -6.121 1 93.88 178 TYR B O 1
ATOM 3657 N N . ARG B 1 179 ? -11.883 -35.719 -8.328 1 94.44 179 ARG B N 1
ATOM 3658 C CA . ARG B 1 179 ? -13.328 -35.719 -8.523 1 94.44 179 ARG B CA 1
ATOM 3659 C C . ARG B 1 179 ? -14 -36.781 -7.652 1 94.44 179 ARG B C 1
ATOM 3661 O O . ARG B 1 179 ? -15.07 -36.531 -7.09 1 94.44 179 ARG B O 1
ATOM 3668 N N . LYS B 1 180 ? -13.344 -37.875 -7.492 1 95.25 180 LYS B N 1
ATOM 3669 C CA . LYS B 1 180 ? -13.898 -39 -6.738 1 95.25 180 LYS B CA 1
ATOM 3670 C C . LYS B 1 180 ? -13.664 -38.844 -5.242 1 95.25 180 LYS B C 1
ATOM 3672 O O . LYS B 1 180 ? -14.328 -39.469 -4.426 1 95.25 180 LYS B O 1
ATOM 3677 N N . GLY B 1 181 ? -12.711 -38 -4.93 1 93.38 181 GLY B N 1
ATOM 3678 C CA . GLY B 1 181 ? -12.336 -37.844 -3.533 1 93.38 181 GLY B CA 1
ATOM 3679 C C . GLY B 1 181 ? -11.68 -39.094 -2.945 1 93.38 181 GLY B C 1
ATOM 3680 O O . GLY B 1 181 ? -11.891 -39.406 -1.773 1 93.38 181 GLY B O 1
ATOM 3681 N N . LYS B 1 182 ? -10.992 -39.844 -3.787 1 96.12 182 LYS B N 1
ATOM 3682 C CA . LYS B 1 182 ? -10.375 -41.094 -3.367 1 96.12 182 LYS B CA 1
ATOM 3683 C C . LYS B 1 182 ? -8.859 -41.062 -3.566 1 96.12 182 LYS B C 1
ATOM 3685 O O . LYS B 1 182 ? -8.375 -40.5 -4.543 1 96.12 182 LYS B O 1
ATOM 3690 N N . VAL B 1 183 ? -8.266 -41.719 -2.736 1 97.81 183 VAL B N 1
ATOM 3691 C CA . VAL B 1 183 ? -6.805 -41.719 -2.752 1 97.81 183 VAL B CA 1
ATOM 3692 C C . VAL B 1 183 ? -6.309 -42.344 -4.062 1 97.81 183 VAL B C 1
ATOM 3694 O O . VAL B 1 183 ? -6.848 -43.344 -4.527 1 97.81 183 VAL B O 1
ATOM 3697 N N . ALA B 1 184 ? -5.309 -41.781 -4.625 1 97.75 184 ALA B N 1
ATOM 3698 C CA . ALA B 1 184 ? -4.648 -42.312 -5.809 1 97.75 184 ALA B CA 1
ATOM 3699 C C . ALA B 1 184 ? -3.484 -43.219 -5.414 1 97.75 184 ALA B C 1
ATOM 3701 O O . ALA B 1 184 ? -2.572 -42.812 -4.703 1 97.75 184 ALA B O 1
ATOM 3702 N N . TYR B 1 185 ? -3.51 -44.406 -5.957 1 97.69 185 TYR B N 1
ATOM 3703 C CA . TYR B 1 185 ? -2.424 -45.375 -5.707 1 97.69 185 TYR B CA 1
ATOM 3704 C C . TYR B 1 185 ? -1.732 -45.75 -7.008 1 97.69 185 TYR B C 1
ATOM 3706 O O . TYR B 1 185 ? -2.385 -45.906 -8.039 1 97.69 185 TYR B O 1
ATOM 3714 N N . CYS B 1 186 ? -0.51 -45.875 -6.906 1 97.62 186 CYS B N 1
ATOM 3715 C CA . CYS B 1 186 ? 0.311 -46.375 -8 1 97.62 186 CYS B CA 1
ATOM 3716 C C . CYS B 1 186 ? 0.162 -47.906 -8.156 1 97.62 186 CYS B C 1
ATOM 3718 O O . CYS B 1 186 ? -0.31 -48.562 -7.238 1 97.62 186 CYS B O 1
ATOM 3720 N N . GLN B 1 187 ? 0.58 -48.375 -9.281 1 96.5 187 GLN B N 1
ATOM 3721 C CA . GLN B 1 187 ? 0.555 -49.812 -9.516 1 96.5 187 GLN B CA 1
ATOM 3722 C C . GLN B 1 187 ? 1.441 -50.562 -8.516 1 96.5 187 GLN B C 1
ATOM 3724 O O . GLN B 1 187 ? 1.16 -51.688 -8.156 1 96.5 187 GLN B O 1
ATOM 3729 N N . CYS B 1 188 ? 2.355 -49.875 -7.984 1 97.69 188 CYS B N 1
ATOM 3730 C CA . CYS B 1 188 ? 3.293 -50.5 -7.047 1 97.69 188 CYS B CA 1
ATOM 3731 C C . CYS B 1 188 ? 2.709 -50.531 -5.637 1 97.69 188 CYS B C 1
ATOM 3733 O O . CYS B 1 188 ? 3.309 -51.094 -4.727 1 97.69 188 CYS B O 1
ATOM 3735 N N . GLY B 1 189 ? 1.655 -49.938 -5.469 1 96.69 189 GLY B N 1
ATOM 3736 C CA . GLY B 1 189 ? 0.99 -49.906 -4.176 1 96.69 189 GLY B CA 1
ATOM 3737 C C . GLY B 1 189 ? 1.258 -48.656 -3.383 1 96.69 189 GLY B C 1
ATOM 3738 O O . GLY B 1 189 ? 0.652 -48.438 -2.332 1 96.69 189 GLY B O 1
ATOM 3739 N N . GLY B 1 190 ? 2.102 -47.844 -3.873 1 97.62 190 GLY B N 1
ATOM 3740 C CA . GLY B 1 190 ? 2.42 -46.594 -3.193 1 97.62 190 GLY B CA 1
ATOM 3741 C C . GLY B 1 190 ? 1.387 -45.5 -3.42 1 97.62 190 GLY B C 1
ATOM 3742 O O . GLY B 1 190 ? 0.703 -45.5 -4.445 1 97.62 190 GLY B O 1
ATOM 3743 N N . VAL B 1 191 ? 1.312 -44.562 -2.477 1 98.19 191 VAL B N 1
ATOM 3744 C CA . VAL B 1 191 ? 0.388 -43.438 -2.596 1 98.19 191 VAL B CA 1
ATOM 3745 C C . VAL B 1 191 ? 0.96 -42.406 -3.555 1 98.19 191 VAL B C 1
ATOM 3747 O O . VAL B 1 191 ? 2.164 -42.125 -3.541 1 98.19 191 VAL B O 1
ATOM 3750 N N . ILE B 1 192 ? 0.082 -41.875 -4.398 1 98.38 192 ILE B N 1
ATOM 3751 C CA . ILE B 1 192 ? 0.484 -40.812 -5.293 1 98.38 192 ILE B CA 1
ATOM 3752 C C . ILE B 1 192 ? 0.242 -39.469 -4.613 1 98.38 192 ILE B C 1
ATOM 3754 O O . ILE B 1 192 ? -0.891 -39.125 -4.25 1 98.38 192 ILE B O 1
ATOM 3758 N N . LYS B 1 193 ? 1.319 -38.719 -4.402 1 98.25 193 LYS B N 1
ATOM 3759 C CA . LYS B 1 193 ? 1.231 -37.344 -3.865 1 98.25 193 LYS B CA 1
ATOM 3760 C C . LYS B 1 193 ? 1.115 -36.312 -4.984 1 98.25 193 LYS B C 1
ATOM 3762 O O . LYS B 1 193 ? 1.897 -36.344 -5.938 1 98.25 193 LYS B O 1
ATOM 3767 N N . PRO B 1 194 ? 0.075 -35.469 -4.891 1 97.44 194 PRO B N 1
ATOM 3768 C CA . PRO B 1 194 ? 0.124 -34.344 -5.832 1 97.44 194 PRO B CA 1
ATOM 3769 C C . PRO B 1 194 ? 1.43 -33.562 -5.742 1 97.44 194 PRO B C 1
ATOM 3771 O O . PRO B 1 194 ? 1.999 -33.438 -4.656 1 97.44 194 PRO B O 1
ATOM 3774 N N . ASP B 1 195 ? 1.891 -33.125 -6.91 1 97 195 ASP B N 1
ATOM 3775 C CA . ASP B 1 195 ? 3.168 -32.406 -6.938 1 97 195 ASP B CA 1
ATOM 3776 C C . ASP B 1 195 ? 3.006 -30.953 -6.473 1 97 195 ASP B C 1
ATOM 3778 O O . ASP B 1 195 ? 3.385 -30.031 -7.184 1 97 195 ASP B O 1
ATOM 3782 N N . ILE B 1 196 ? 2.455 -30.797 -5.344 1 95.69 196 ILE B N 1
ATOM 3783 C CA . ILE B 1 196 ? 2.387 -29.5 -4.668 1 95.69 196 ILE B CA 1
ATOM 3784 C C . ILE B 1 196 ? 3.242 -29.547 -3.402 1 95.69 196 ILE B C 1
ATOM 3786 O O . ILE B 1 196 ? 3.604 -30.625 -2.92 1 95.69 196 ILE B O 1
ATOM 3790 N N . VAL B 1 197 ? 3.605 -28.406 -2.975 1 94.25 197 VAL B N 1
ATOM 3791 C CA . VAL B 1 197 ? 4.406 -28.312 -1.757 1 94.25 197 VAL B CA 1
ATOM 3792 C C . VAL B 1 197 ? 3.486 -28.219 -0.541 1 94.25 197 VAL B C 1
ATOM 3794 O O . VAL B 1 197 ? 2.729 -27.266 -0.398 1 94.25 197 VAL B O 1
ATOM 3797 N N . PHE B 1 198 ? 3.553 -29.203 0.304 1 93.88 198 PHE B N 1
ATOM 3798 C CA . PHE B 1 198 ? 2.771 -29.234 1.534 1 93.88 198 PHE B CA 1
ATOM 3799 C C . PHE B 1 198 ? 3.449 -28.422 2.629 1 93.88 198 PHE B C 1
ATOM 3801 O O . PHE B 1 198 ? 4.613 -28.047 2.496 1 93.88 198 PHE B O 1
ATOM 3808 N N . TYR B 1 199 ? 2.596 -28.062 3.594 1 88.69 199 TYR B N 1
ATOM 3809 C CA . TYR B 1 199 ? 3.205 -27.484 4.789 1 88.69 199 TYR B CA 1
ATOM 3810 C C . TYR B 1 199 ? 4.25 -28.438 5.375 1 88.69 199 TYR B C 1
ATOM 3812 O O . TYR B 1 199 ? 4.043 -29.641 5.426 1 88.69 199 TYR B O 1
ATOM 3820 N N . ASN B 1 200 ? 5.418 -27.781 5.746 1 89.38 200 ASN B N 1
ATOM 3821 C CA . ASN B 1 200 ? 6.543 -28.516 6.32 1 89.38 200 ASN B CA 1
ATOM 3822 C C . ASN B 1 200 ? 7.309 -29.297 5.258 1 89.38 200 ASN B C 1
ATOM 3824 O O . ASN B 1 200 ? 8.008 -30.266 5.57 1 89.38 200 ASN B O 1
ATOM 3828 N N . GLU B 1 201 ? 6.992 -29.062 4.102 1 91.06 201 GLU B N 1
ATOM 3829 C CA . GLU B 1 201 ? 7.777 -29.562 2.98 1 91.06 201 GLU B CA 1
ATOM 3830 C C . GLU B 1 201 ? 8.672 -28.469 2.396 1 91.06 201 GLU B C 1
ATOM 3832 O O . GLU B 1 201 ? 8.219 -27.344 2.188 1 91.06 201 GLU B O 1
ATOM 3837 N N . SER B 1 202 ? 9.891 -28.766 2.15 1 88.81 202 SER B N 1
ATOM 3838 C CA . SER B 1 202 ? 10.828 -27.781 1.629 1 88.81 202 SER B CA 1
ATOM 3839 C C . SER B 1 202 ? 10.547 -27.484 0.159 1 88.81 202 SER B C 1
ATOM 3841 O O . SER B 1 202 ? 10.234 -28.375 -0.617 1 88.81 202 SER B O 1
ATOM 3843 N N . ILE B 1 203 ? 10.641 -26.234 -0.164 1 88.69 203 ILE B N 1
ATOM 3844 C CA . ILE B 1 203 ? 10.594 -25.844 -1.567 1 88.69 203 ILE B CA 1
ATOM 3845 C C . ILE B 1 203 ? 11.891 -26.25 -2.262 1 88.69 203 ILE B C 1
ATOM 3847 O O . ILE B 1 203 ? 12.961 -26.266 -1.644 1 88.69 203 ILE B O 1
ATOM 3851 N N . ASN B 1 204 ? 11.773 -26.641 -3.469 1 89.88 204 ASN B N 1
ATOM 3852 C CA . ASN B 1 204 ? 12.938 -27.031 -4.258 1 89.88 204 ASN B CA 1
ATOM 3853 C C . ASN B 1 204 ? 13.992 -25.938 -4.273 1 89.88 204 ASN B C 1
ATOM 3855 O O . ASN B 1 204 ? 13.742 -24.828 -4.758 1 89.88 204 ASN B O 1
ATOM 3859 N N . SER B 1 205 ? 15.172 -26.203 -3.828 1 90.5 205 SER B N 1
ATOM 3860 C CA . SER B 1 205 ? 16.25 -25.219 -3.703 1 90.5 205 SER B CA 1
ATOM 3861 C C . SER B 1 205 ? 16.703 -24.719 -5.07 1 90.5 205 SER B C 1
ATOM 3863 O O . SER B 1 205 ? 17.125 -23.562 -5.199 1 90.5 205 SER B O 1
ATOM 3865 N N . ASP B 1 206 ? 16.578 -25.578 -6.059 1 93.25 206 ASP B N 1
ATOM 3866 C CA . ASP B 1 206 ? 16.969 -25.172 -7.402 1 93.25 206 ASP B CA 1
ATOM 3867 C C . ASP B 1 206 ? 16.078 -24.047 -7.93 1 93.25 206 ASP B C 1
ATOM 3869 O O . ASP B 1 206 ? 16.531 -23.156 -8.633 1 93.25 206 ASP B O 1
ATOM 3873 N N . LEU B 1 207 ? 14.836 -24.203 -7.57 1 93.06 207 LEU B N 1
ATOM 3874 C CA . LEU B 1 207 ? 13.898 -23.156 -7.98 1 93.06 207 LEU B CA 1
ATOM 3875 C C . LEU B 1 207 ? 14.234 -21.828 -7.312 1 93.06 207 LEU B C 1
ATOM 3877 O O . LEU B 1 207 ? 14.25 -20.781 -7.973 1 93.06 207 LEU B O 1
ATOM 3881 N N . ILE B 1 208 ? 14.562 -21.891 -6.074 1 91.69 208 ILE B N 1
ATOM 3882 C CA . ILE B 1 208 ? 14.922 -20.688 -5.312 1 91.69 208 ILE B CA 1
ATOM 3883 C C . ILE B 1 208 ? 16.188 -20.062 -5.891 1 91.69 208 ILE B C 1
ATOM 3885 O O . ILE B 1 208 ? 16.25 -18.844 -6.078 1 91.69 208 ILE B O 1
ATOM 3889 N N . GLN B 1 209 ? 17.125 -20.922 -6.207 1 93.56 209 GLN B N 1
ATOM 3890 C CA . GLN B 1 209 ? 18.359 -20.438 -6.793 1 93.56 209 GLN B CA 1
ATOM 3891 C C . GLN B 1 209 ? 18.109 -19.781 -8.148 1 93.56 209 GLN B C 1
ATOM 3893 O O . GLN B 1 209 ? 18.734 -18.75 -8.477 1 93.56 209 GLN B O 1
ATOM 3898 N N . SER B 1 210 ? 17.266 -20.344 -8.898 1 95.31 210 SER B N 1
ATOM 3899 C CA . SER B 1 210 ? 16.922 -19.781 -10.203 1 95.31 210 SER B CA 1
ATOM 3900 C C . SER B 1 210 ? 16.297 -18.406 -10.055 1 95.31 210 SER B C 1
ATOM 3902 O O . SER B 1 210 ? 16.578 -17.5 -10.836 1 95.31 210 SER B O 1
ATOM 3904 N N . ILE B 1 211 ? 15.5 -18.219 -9.078 1 95 211 ILE B N 1
ATOM 3905 C CA . ILE B 1 211 ? 14.844 -16.938 -8.812 1 95 211 ILE B CA 1
ATOM 3906 C C . ILE B 1 211 ? 15.891 -15.898 -8.406 1 95 211 ILE B C 1
ATOM 3908 O O . ILE B 1 211 ? 15.883 -14.773 -8.906 1 95 211 ILE B O 1
ATOM 3912 N N . GLN B 1 212 ? 16.75 -16.328 -7.547 1 94.12 212 GLN B N 1
ATOM 3913 C CA . GLN B 1 212 ? 17.812 -15.43 -7.105 1 94.12 212 GLN B CA 1
ATOM 3914 C C . GLN B 1 212 ? 18.672 -14.961 -8.281 1 94.12 212 GLN B C 1
ATOM 3916 O O . GLN B 1 212 ? 18.969 -13.773 -8.406 1 94.12 212 GLN B O 1
ATOM 3921 N N . THR B 1 213 ? 19 -15.922 -9.086 1 95.75 213 THR B N 1
ATOM 3922 C CA . THR B 1 213 ? 19.812 -15.609 -10.242 1 95.75 213 THR B CA 1
ATOM 3923 C C . THR B 1 213 ? 19.078 -14.648 -11.18 1 95.75 213 THR B C 1
ATOM 3925 O O . THR B 1 213 ? 19.656 -13.648 -11.617 1 95.75 213 THR B O 1
ATOM 3928 N N . ALA B 1 214 ? 17.859 -14.906 -11.43 1 95.81 214 ALA B N 1
ATOM 3929 C CA . ALA B 1 214 ? 17.062 -14.07 -12.32 1 95.81 214 ALA B CA 1
ATOM 3930 C C . ALA B 1 214 ? 16.891 -12.664 -11.742 1 95.81 214 ALA B C 1
ATOM 3932 O O . ALA B 1 214 ? 16.844 -11.68 -12.484 1 95.81 214 ALA B O 1
ATOM 3933 N N . SER B 1 215 ? 16.781 -12.555 -10.406 1 95.38 215 SER B N 1
ATOM 3934 C CA . SER B 1 215 ? 16.516 -11.281 -9.734 1 95.38 215 SER B CA 1
ATOM 3935 C C . SER B 1 215 ? 17.641 -10.289 -9.969 1 95.38 215 SER B C 1
ATOM 3937 O O . SER B 1 215 ? 17.422 -9.078 -9.938 1 95.38 215 SER B O 1
ATOM 3939 N N . LYS B 1 216 ? 18.812 -10.766 -10.297 1 94.25 216 LYS B N 1
ATOM 3940 C CA . LYS B 1 216 ? 20 -9.922 -10.414 1 94.25 216 LYS B CA 1
ATOM 3941 C C . LYS B 1 216 ? 19.891 -8.977 -11.602 1 94.25 216 LYS B C 1
ATOM 3943 O O . LYS B 1 216 ? 20.453 -7.887 -11.586 1 94.25 216 LYS B O 1
ATOM 3948 N N . THR B 1 217 ? 19.141 -9.359 -12.578 1 93.81 217 THR B N 1
ATOM 3949 C CA . THR B 1 217 ? 19.062 -8.547 -13.781 1 93.81 217 THR B CA 1
ATOM 3950 C C . THR B 1 217 ? 17.688 -7.906 -13.914 1 93.81 217 THR B C 1
ATOM 3952 O O . THR B 1 217 ? 17.391 -7.25 -14.922 1 93.81 217 THR B O 1
ATOM 3955 N N . CYS B 1 218 ? 16.891 -8.07 -12.898 1 94.44 218 CYS B N 1
ATOM 3956 C CA . CYS B 1 218 ? 15.516 -7.574 -12.945 1 94.44 218 CYS B CA 1
ATOM 3957 C C . CYS B 1 218 ? 15.492 -6.055 -12.828 1 94.44 218 CYS B C 1
ATOM 3959 O O . CYS B 1 218 ? 16.109 -5.484 -11.93 1 94.44 218 CYS B O 1
ATOM 3961 N N . ASP B 1 219 ? 14.742 -5.414 -13.773 1 91.62 219 ASP B N 1
ATOM 3962 C CA . ASP B 1 219 ? 14.625 -3.965 -13.664 1 91.62 219 ASP B CA 1
ATOM 3963 C C . ASP B 1 219 ? 13.258 -3.566 -13.109 1 91.62 219 ASP B C 1
ATOM 3965 O O . ASP B 1 219 ? 13.094 -2.463 -12.586 1 91.62 219 ASP B O 1
ATOM 3969 N N . LEU B 1 220 ? 12.297 -4.449 -13.227 1 94.31 220 LEU B N 1
ATOM 3970 C CA . LEU B 1 220 ? 10.969 -4.195 -12.664 1 94.31 220 LEU B CA 1
ATOM 3971 C C . LEU B 1 220 ? 10.367 -5.477 -12.102 1 94.31 220 LEU B C 1
ATOM 3973 O O . LEU B 1 220 ? 10.266 -6.484 -12.797 1 94.31 220 LEU B O 1
ATOM 3977 N N . LEU B 1 221 ? 10.023 -5.383 -10.844 1 95.25 221 LEU B N 1
ATOM 3978 C CA . LEU B 1 221 ? 9.242 -6.438 -10.211 1 95.25 221 LEU B CA 1
ATOM 3979 C C . LEU B 1 221 ? 7.758 -6.086 -10.195 1 95.25 221 LEU B C 1
ATOM 3981 O O . LEU B 1 221 ? 7.379 -5 -9.742 1 95.25 221 LEU B O 1
ATOM 3985 N N . VAL B 1 222 ? 6.934 -6.922 -10.797 1 96 222 VAL B N 1
ATOM 3986 C CA . VAL B 1 222 ? 5.484 -6.754 -10.734 1 96 222 VAL B CA 1
ATOM 3987 C C . VAL B 1 222 ? 4.879 -7.816 -9.82 1 96 222 VAL B C 1
ATOM 3989 O O . VAL B 1 222 ? 5.141 -9.008 -9.984 1 96 222 VAL B O 1
ATOM 3992 N N . VAL B 1 223 ? 4.164 -7.418 -8.828 1 94.88 223 VAL B N 1
ATOM 3993 C CA . VAL B 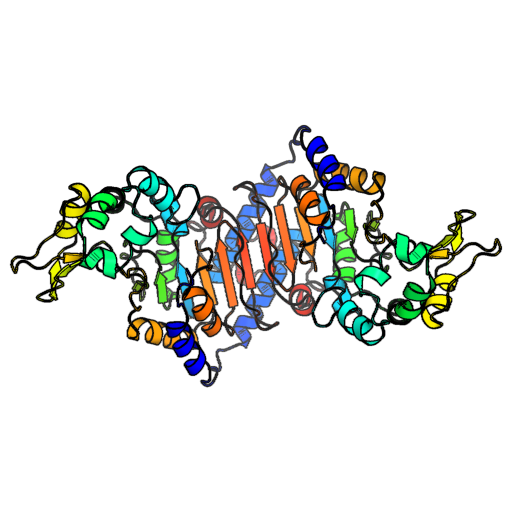1 223 ? 3.496 -8.312 -7.891 1 94.88 223 VAL B CA 1
ATOM 3994 C C . VAL B 1 223 ? 1.984 -8.234 -8.086 1 94.88 223 VAL B C 1
ATOM 3996 O O . VAL B 1 223 ? 1.406 -7.145 -8.062 1 94.88 223 VAL B O 1
ATOM 3999 N N . MET B 1 224 ? 1.339 -9.422 -8.25 1 95.38 224 MET B N 1
ATOM 4000 C CA . MET B 1 224 ? -0.087 -9.406 -8.562 1 95.38 224 MET B CA 1
ATOM 4001 C C . MET B 1 224 ? -0.828 -10.484 -7.766 1 95.38 224 MET B C 1
ATOM 4003 O O . MET B 1 224 ? -0.468 -11.656 -7.82 1 95.38 224 MET B O 1
ATOM 4007 N N . GLY B 1 225 ? -1.849 -10.062 -7.051 1 91.94 225 GLY B N 1
ATOM 4008 C CA . GLY B 1 225 ? -2.826 -10.984 -6.504 1 91.94 225 GLY B CA 1
ATOM 4009 C C . GLY B 1 225 ? -2.316 -11.75 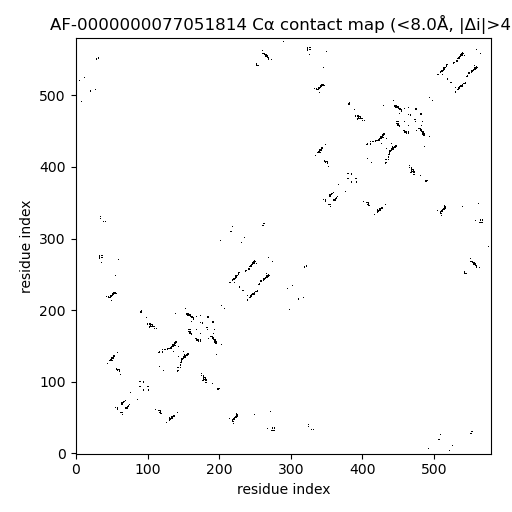-5.293 1 91.94 225 GLY B C 1
ATOM 4010 O O . GLY B 1 225 ? -2.609 -12.938 -5.129 1 91.94 225 GLY B O 1
ATOM 4011 N N . THR B 1 226 ? -1.53 -11.125 -4.512 1 89.81 226 THR B N 1
ATOM 4012 C CA . THR B 1 226 ? -0.989 -11.797 -3.336 1 89.81 226 THR B CA 1
ATOM 4013 C C . THR B 1 226 ? -0.849 -10.812 -2.174 1 89.81 226 THR B C 1
ATOM 4015 O O . THR B 1 226 ? -0.549 -9.641 -2.381 1 89.81 226 THR B O 1
ATOM 4018 N N . SER B 1 227 ? -1.052 -11.289 -1.003 1 79.38 227 SER B N 1
ATOM 4019 C CA . SER B 1 227 ? -0.828 -10.484 0.191 1 79.38 227 SER B CA 1
ATOM 4020 C C . SER B 1 227 ? 0.634 -10.531 0.623 1 79.38 227 SER B C 1
ATOM 4022 O O . SER B 1 227 ? 1.068 -9.719 1.447 1 79.38 227 SER B O 1
ATOM 4024 N N . PHE B 1 228 ? 1.396 -11.305 0.046 1 76.5 228 PHE B N 1
ATOM 4025 C CA . PHE B 1 228 ? 2.807 -11.5 0.362 1 76.5 228 PHE B CA 1
ATOM 4026 C C . PHE B 1 228 ? 3.008 -11.664 1.863 1 76.5 228 PHE B C 1
ATOM 4028 O O . PHE B 1 228 ? 4.02 -11.219 2.412 1 76.5 228 PHE B O 1
ATOM 4035 N N . SER B 1 229 ? 2.078 -12.172 2.521 1 69.62 229 SER B N 1
ATOM 4036 C CA . SER B 1 229 ? 2.123 -12.258 3.979 1 69.62 229 SER B CA 1
ATOM 4037 C C . SER B 1 229 ? 2.727 -13.586 4.438 1 69.62 229 SER B C 1
ATOM 4039 O O . SER B 1 229 ? 2.965 -13.781 5.629 1 69.62 229 SER B O 1
ATOM 4041 N N . THR B 1 230 ? 3.045 -14.422 3.484 1 68.69 230 THR B N 1
ATOM 4042 C CA . THR B 1 230 ? 3.506 -15.75 3.875 1 68.69 230 THR B CA 1
ATOM 4043 C C . THR B 1 230 ? 4.93 -15.992 3.385 1 68.69 230 THR B C 1
ATOM 4045 O O . THR B 1 230 ? 5.344 -15.445 2.361 1 68.69 230 THR B O 1
ATOM 4048 N N . GLN B 1 231 ? 5.703 -16.703 4.281 1 70.56 231 GLN B N 1
ATOM 4049 C CA . GLN B 1 231 ? 6.988 -17.188 3.789 1 70.56 231 GLN B CA 1
ATOM 4050 C C . GLN B 1 231 ? 6.797 -18.172 2.643 1 70.56 231 GLN B C 1
ATOM 4052 O O . GLN B 1 231 ? 5.77 -18.844 2.562 1 70.56 231 GLN B O 1
ATOM 4057 N N . PRO B 1 232 ? 7.758 -18.172 1.749 1 72.69 232 PRO B N 1
ATOM 4058 C CA . PRO B 1 232 ? 9.047 -17.484 1.659 1 72.69 232 PRO B CA 1
ATOM 4059 C C . PRO B 1 232 ? 8.961 -16.156 0.901 1 72.69 232 PRO B C 1
ATOM 4061 O O . PRO B 1 232 ? 9.984 -15.516 0.66 1 72.69 232 PRO B O 1
ATOM 4064 N N . MET B 1 233 ? 7.781 -15.805 0.592 1 75.88 233 MET B N 1
ATOM 4065 C CA . MET B 1 233 ? 7.633 -14.68 -0.328 1 75.88 233 MET B CA 1
ATOM 4066 C C . MET B 1 233 ? 8.195 -13.406 0.281 1 75.88 233 MET B C 1
ATOM 4068 O O . MET B 1 233 ? 8.867 -12.625 -0.405 1 75.88 233 MET B O 1
ATOM 4072 N N . THR B 1 234 ? 7.98 -13.211 1.519 1 75.38 234 THR B N 1
ATOM 4073 C CA . THR B 1 234 ? 8.477 -12.008 2.174 1 75.38 234 THR B CA 1
ATOM 4074 C C . THR B 1 234 ? 10 -11.914 2.061 1 75.38 234 THR B C 1
ATOM 4076 O O . THR B 1 234 ? 10.547 -10.828 1.886 1 75.38 234 THR B O 1
ATOM 4079 N N . GLY B 1 235 ? 10.648 -13.109 2.119 1 77.5 235 GLY B N 1
ATOM 4080 C CA . GLY B 1 235 ? 12.102 -13.148 1.992 1 77.5 235 GLY B CA 1
ATOM 4081 C C . GLY B 1 235 ? 12.578 -12.938 0.569 1 77.5 235 GLY B C 1
ATOM 4082 O O . GLY B 1 235 ? 13.609 -12.297 0.345 1 77.5 235 GLY B O 1
ATOM 4083 N N . LEU B 1 236 ? 11.797 -13.383 -0.362 1 83.75 236 LEU B N 1
ATOM 4084 C CA . LEU B 1 236 ? 12.164 -13.297 -1.772 1 83.75 236 LEU B CA 1
ATOM 4085 C C . LEU B 1 236 ? 12.195 -11.844 -2.236 1 83.75 236 LEU B C 1
ATOM 4087 O O . LEU B 1 236 ? 13 -11.484 -3.102 1 83.75 236 LEU B O 1
ATOM 4091 N N . LEU B 1 237 ? 11.461 -10.992 -1.619 1 83.75 237 LEU B N 1
ATOM 4092 C CA . LEU B 1 237 ? 11.344 -9.602 -2.047 1 83.75 237 LEU B CA 1
ATOM 4093 C C . LEU B 1 237 ? 12.648 -8.852 -1.82 1 83.75 237 LEU B C 1
ATOM 4095 O O . LEU B 1 237 ? 12.922 -7.852 -2.496 1 83.75 237 LEU B O 1
ATOM 4099 N N . ARG B 1 238 ? 13.422 -9.328 -0.918 1 84 238 ARG B N 1
ATOM 4100 C CA . ARG B 1 238 ? 14.68 -8.672 -0.593 1 84 238 ARG B CA 1
ATOM 4101 C C . ARG B 1 238 ? 15.648 -8.727 -1.771 1 84 238 ARG B C 1
ATOM 4103 O O . ARG B 1 238 ? 16.516 -7.863 -1.905 1 84 238 ARG B O 1
ATOM 4110 N N . TRP B 1 239 ? 15.508 -9.766 -2.611 1 90.06 239 TRP B N 1
ATOM 4111 C CA . TRP B 1 239 ? 16.375 -9.914 -3.771 1 90.06 239 TRP B CA 1
ATOM 4112 C C . TRP B 1 239 ? 16.047 -8.875 -4.836 1 90.06 239 TRP B C 1
ATOM 4114 O O . TRP B 1 239 ? 16.812 -8.703 -5.797 1 90.06 239 TRP B O 1
ATOM 4124 N N . PHE B 1 240 ? 14.977 -8.164 -4.594 1 90.56 240 PHE B N 1
ATOM 4125 C CA . PHE B 1 240 ? 14.5 -7.234 -5.613 1 90.56 240 PHE B CA 1
ATOM 4126 C C . PHE B 1 240 ? 14.625 -5.793 -5.129 1 90.56 240 PHE B C 1
ATOM 4128 O O . PHE B 1 240 ? 13.922 -4.906 -5.629 1 90.56 240 PHE B O 1
ATOM 4135 N N . ASP B 1 241 ? 15.391 -5.52 -4.164 1 84.75 241 ASP B N 1
ATOM 4136 C CA . ASP B 1 241 ? 15.523 -4.199 -3.559 1 84.75 241 ASP B CA 1
ATOM 4137 C C . ASP B 1 241 ? 16.062 -3.184 -4.562 1 84.75 241 ASP B C 1
ATOM 4139 O O . ASP B 1 241 ? 15.828 -1.981 -4.426 1 84.75 241 ASP B O 1
ATOM 4143 N N . HIS B 1 242 ? 16.672 -3.637 -5.574 1 86.44 242 HIS B N 1
ATOM 4144 C CA . HIS B 1 242 ? 17.328 -2.744 -6.523 1 86.44 242 HIS B CA 1
ATOM 4145 C C . HIS B 1 242 ? 16.391 -2.395 -7.68 1 86.44 242 HIS B C 1
ATOM 4147 O O . HIS B 1 242 ? 16.719 -1.521 -8.492 1 86.44 242 HIS B O 1
ATOM 4153 N N . CYS B 1 243 ? 15.266 -3.111 -7.773 1 88.5 243 CYS B N 1
ATOM 4154 C CA . CYS B 1 243 ? 14.359 -2.941 -8.898 1 88.5 243 CYS B CA 1
ATOM 4155 C C . CYS B 1 243 ? 13.195 -2.023 -8.523 1 88.5 243 CYS B C 1
ATOM 4157 O O . CYS B 1 243 ? 12.898 -1.847 -7.348 1 88.5 243 CYS B O 1
ATOM 4159 N N . ASP B 1 244 ? 12.648 -1.383 -9.594 1 90.12 244 ASP B N 1
ATOM 4160 C CA . ASP B 1 244 ? 11.328 -0.796 -9.391 1 90.12 244 ASP B CA 1
ATOM 4161 C C . ASP B 1 244 ? 10.289 -1.874 -9.086 1 90.12 244 ASP B C 1
ATOM 4163 O O . ASP B 1 244 ? 10.461 -3.037 -9.453 1 90.12 244 ASP B O 1
ATOM 4167 N N . VAL B 1 245 ? 9.289 -1.445 -8.344 1 92.69 245 VAL B N 1
ATOM 4168 C CA . VAL B 1 245 ? 8.258 -2.426 -8.016 1 92.69 245 VAL B CA 1
ATOM 4169 C C . VAL B 1 245 ? 6.875 -1.826 -8.266 1 92.69 245 VAL B C 1
ATOM 4171 O O . VAL B 1 245 ? 6.629 -0.663 -7.941 1 92.69 245 VAL B O 1
ATOM 4174 N N . VAL B 1 246 ? 6.035 -2.549 -8.93 1 94.12 246 VAL B N 1
ATOM 4175 C CA . VAL B 1 246 ? 4.625 -2.217 -9.094 1 94.12 246 VAL B CA 1
ATOM 4176 C C . VAL B 1 246 ? 3.76 -3.355 -8.555 1 94.12 246 VAL B C 1
ATOM 4178 O O . VAL B 1 246 ? 3.926 -4.512 -8.953 1 94.12 246 VAL B O 1
ATOM 4181 N N . VAL B 1 247 ? 2.904 -2.973 -7.617 1 93.56 247 VAL B N 1
ATOM 4182 C CA . VAL B 1 247 ? 1.968 -3.939 -7.051 1 93.56 247 VAL B CA 1
ATOM 4183 C C . VAL B 1 247 ? 0.567 -3.689 -7.605 1 93.56 247 VAL B C 1
ATOM 4185 O O . VAL B 1 247 ? 0.062 -2.566 -7.547 1 93.56 247 VAL B O 1
ATOM 4188 N N . LEU B 1 248 ? 0.009 -4.668 -8.258 1 93.56 248 LEU B N 1
ATOM 4189 C CA . LEU B 1 248 ? -1.398 -4.688 -8.641 1 93.56 248 LEU B CA 1
ATOM 4190 C C . LEU B 1 248 ? -2.182 -5.68 -7.789 1 93.56 248 LEU B C 1
ATOM 4192 O O . LEU B 1 248 ? -2.002 -6.891 -7.914 1 93.56 248 LEU B O 1
ATOM 4196 N N . ASN B 1 249 ? -2.977 -5.141 -6.902 1 91.06 249 ASN B N 1
ATOM 4197 C CA . ASN B 1 249 ? -3.617 -5.988 -5.902 1 91.06 249 ASN B CA 1
ATOM 4198 C C . ASN B 1 249 ? -4.922 -5.383 -5.402 1 91.06 249 ASN B C 1
ATOM 4200 O O . ASN B 1 249 ? -5.152 -4.18 -5.562 1 91.06 249 ASN B O 1
ATOM 4204 N N . GLN B 1 250 ? -5.742 -6.262 -4.805 1 85.81 250 GLN B N 1
ATOM 4205 C CA . GLN B 1 250 ? -6.965 -5.754 -4.195 1 85.81 250 GLN B CA 1
ATOM 4206 C C . GLN B 1 250 ? -6.668 -5.012 -2.896 1 85.81 250 GLN B C 1
ATOM 4208 O O . GLN B 1 250 ? -7.273 -3.975 -2.615 1 85.81 250 GLN B O 1
ATOM 4213 N N . THR B 1 251 ? -5.789 -5.527 -2.109 1 82.38 251 THR B N 1
ATOM 4214 C CA . THR B 1 251 ? -5.414 -4.918 -0.836 1 82.38 251 THR B CA 1
ATOM 4215 C C . THR B 1 251 ? -3.941 -4.527 -0.837 1 82.38 251 THR B C 1
ATOM 4217 O O . THR B 1 251 ? -3.154 -5.051 -1.627 1 82.38 251 THR B O 1
ATOM 4220 N N . SER B 1 252 ? -3.625 -3.617 0.03 1 83.69 252 SER B N 1
ATOM 4221 C CA . SER B 1 252 ? -2.242 -3.158 0.117 1 83.69 252 SER B CA 1
ATOM 4222 C C . SER B 1 252 ? -1.313 -4.281 0.564 1 83.69 252 SER B C 1
ATOM 4224 O O . SER B 1 252 ? -1.742 -5.215 1.246 1 83.69 252 SER B O 1
ATOM 4226 N N . VAL B 1 253 ? -0.109 -4.164 0.084 1 83.31 253 VAL B N 1
ATOM 4227 C CA . VAL B 1 253 ? 0.929 -5.121 0.456 1 83.31 253 VAL B CA 1
ATOM 4228 C C . VAL B 1 253 ? 2.062 -4.398 1.179 1 83.31 253 VAL B C 1
ATOM 4230 O O . VAL B 1 253 ? 2.451 -3.293 0.789 1 83.31 253 VAL B O 1
ATOM 4233 N N . ASN B 1 254 ? 2.447 -4.992 2.242 1 79.38 254 ASN B N 1
ATOM 4234 C CA . ASN B 1 254 ? 3.598 -4.43 2.941 1 79.38 254 ASN B CA 1
ATOM 4235 C C . ASN B 1 254 ? 4.906 -4.773 2.234 1 79.38 254 ASN B C 1
ATOM 4237 O O . ASN B 1 254 ? 5.273 -5.945 2.137 1 79.38 254 ASN B O 1
ATOM 4241 N N . LEU B 1 255 ? 5.508 -3.826 1.716 1 78.38 255 LEU B N 1
ATOM 4242 C CA . LEU B 1 255 ? 6.793 -4.016 1.054 1 78.38 255 LEU B CA 1
ATOM 4243 C C . LEU B 1 255 ? 7.941 -3.613 1.972 1 78.38 255 LEU B C 1
ATOM 4245 O O . LEU B 1 255 ? 7.805 -2.691 2.779 1 78.38 255 LEU B O 1
ATOM 4249 N N . PRO B 1 256 ? 9.016 -4.402 1.863 1 74.06 256 PRO B N 1
ATOM 4250 C CA . PRO B 1 256 ? 10.188 -3.955 2.613 1 74.06 256 PRO B CA 1
ATOM 4251 C C . PRO B 1 256 ? 10.68 -2.574 2.178 1 74.06 256 PRO B C 1
ATOM 4253 O O . PRO B 1 256 ? 10.312 -2.1 1.099 1 74.06 256 PRO B O 1
ATOM 4256 N N . SER B 1 257 ? 11.406 -1.949 3.117 1 72.38 257 SER B N 1
ATOM 4257 C CA . SER B 1 257 ? 12.008 -0.658 2.793 1 72.38 257 SER B CA 1
ATOM 4258 C C . SER B 1 257 ? 12.844 -0.739 1.522 1 72.38 257 SER B C 1
ATOM 4260 O O . SER B 1 257 ? 13.562 -1.718 1.309 1 72.38 257 SER B O 1
ATOM 4262 N N . ARG B 1 258 ? 12.664 0.201 0.719 1 77.69 258 ARG B N 1
ATOM 4263 C CA . ARG B 1 258 ? 13.352 0.246 -0.567 1 77.69 258 ARG B CA 1
ATOM 4264 C C . ARG B 1 258 ? 14.188 1.515 -0.697 1 77.69 258 ARG B C 1
ATOM 4266 O O . ARG B 1 258 ? 13.938 2.502 -0.003 1 77.69 258 ARG B O 1
ATOM 4273 N N . PRO B 1 259 ? 15.219 1.367 -1.568 1 74.44 259 PRO B N 1
ATOM 4274 C CA . PRO B 1 259 ? 15.992 2.588 -1.815 1 74.44 259 PRO B CA 1
ATOM 4275 C C . PRO B 1 259 ? 15.125 3.744 -2.309 1 74.44 259 PRO B C 1
ATOM 4277 O O . PRO B 1 259 ? 14.148 3.523 -3.037 1 74.44 259 PRO B O 1
ATOM 4280 N N . ILE B 1 260 ? 15.5 4.938 -1.942 1 66.19 260 ILE B N 1
ATOM 4281 C CA . ILE B 1 260 ? 14.727 6.152 -2.162 1 66.19 260 ILE B CA 1
ATOM 4282 C C . ILE B 1 260 ? 14.633 6.445 -3.658 1 66.19 260 ILE B C 1
ATOM 4284 O O . ILE B 1 260 ? 13.711 7.125 -4.109 1 66.19 260 ILE B O 1
ATOM 4288 N N . ASP B 1 261 ? 15.523 5.863 -4.414 1 71.31 261 ASP B N 1
ATOM 4289 C CA . ASP B 1 261 ? 15.57 6.207 -5.832 1 71.31 261 ASP B CA 1
ATOM 4290 C C . ASP B 1 261 ? 14.82 5.18 -6.672 1 71.31 261 ASP B C 1
ATOM 4292 O O . ASP B 1 261 ? 14.828 5.246 -7.902 1 71.31 261 ASP B O 1
ATOM 4296 N N . ARG B 1 262 ? 14.188 4.258 -5.98 1 81.75 262 ARG B N 1
ATOM 4297 C CA . ARG B 1 262 ? 13.422 3.246 -6.707 1 81.75 262 ARG B CA 1
ATOM 4298 C C . ARG B 1 262 ? 11.922 3.488 -6.574 1 81.75 262 ARG B C 1
ATOM 4300 O O . ARG B 1 262 ? 11.445 3.855 -5.5 1 81.75 262 ARG B O 1
ATOM 4307 N N . LEU B 1 263 ? 11.312 3.248 -7.727 1 85.06 263 LEU B N 1
ATOM 4308 C CA . LEU B 1 263 ? 9.867 3.41 -7.762 1 85.06 263 LEU B CA 1
ATOM 4309 C C . LEU B 1 263 ? 9.172 2.279 -7.012 1 85.06 263 LEU B C 1
ATOM 4311 O O . LEU B 1 263 ? 9.555 1.114 -7.141 1 85.06 263 LEU B O 1
ATOM 4315 N N . SER B 1 264 ? 8.273 2.641 -6.195 1 89.25 264 SER B N 1
ATOM 4316 C CA . SER B 1 264 ? 7.359 1.705 -5.555 1 89.25 264 SER B CA 1
ATOM 4317 C C . SER B 1 264 ? 5.914 2.184 -5.66 1 89.25 264 SER B C 1
ATOM 4319 O O . SER B 1 264 ? 5.547 3.197 -5.062 1 89.25 264 SER B O 1
ATOM 4321 N N . LEU B 1 265 ? 5.18 1.43 -6.492 1 92.12 265 LEU B N 1
ATOM 4322 C CA . LEU B 1 265 ? 3.805 1.811 -6.793 1 92.12 265 LEU B CA 1
ATOM 4323 C C . LEU B 1 265 ? 2.842 0.674 -6.469 1 92.12 265 LEU B C 1
ATOM 4325 O O . LEU B 1 265 ? 3.111 -0.486 -6.789 1 92.12 265 LEU B O 1
ATOM 4329 N N . GLN B 1 266 ? 1.77 1.031 -5.805 1 92.06 266 GLN B N 1
ATOM 4330 C CA . GLN B 1 266 ? 0.708 0.055 -5.586 1 92.06 266 GLN B CA 1
ATOM 4331 C C . GLN B 1 266 ? -0.618 0.545 -6.16 1 92.06 266 GLN B C 1
ATOM 4333 O O . GLN B 1 266 ? -1.082 1.636 -5.824 1 92.06 266 GLN B O 1
ATOM 4338 N N . VAL B 1 267 ? -1.117 -0.186 -7.062 1 91.31 267 VAL B N 1
ATOM 4339 C CA . VAL B 1 267 ? -2.436 0.047 -7.641 1 91.31 267 VAL B CA 1
ATOM 4340 C C . VAL B 1 267 ? -3.449 -0.917 -7.027 1 91.31 267 VAL B C 1
ATOM 4342 O O . VAL B 1 267 ? -3.373 -2.129 -7.246 1 91.31 267 VAL B O 1
ATOM 4345 N N . LEU B 1 268 ? -4.352 -0.359 -6.297 1 88.5 268 LEU B N 1
ATOM 4346 C CA . LEU B 1 268 ? -5.312 -1.196 -5.586 1 88.5 268 LEU B CA 1
ATOM 4347 C C . LEU B 1 268 ? -6.664 -1.197 -6.297 1 88.5 268 LEU B C 1
ATOM 4349 O O . LEU B 1 268 ? -7.176 -0.139 -6.672 1 88.5 268 LEU B O 1
ATOM 4353 N N . GLY B 1 269 ? -7.23 -2.402 -6.484 1 84.94 269 GLY B N 1
ATOM 4354 C CA . GLY B 1 269 ? -8.5 -2.584 -7.168 1 84.94 269 GLY B CA 1
ATOM 4355 C C . GLY B 1 269 ? -8.68 -3.98 -7.734 1 84.94 269 GLY B C 1
ATOM 4356 O O . GLY B 1 269 ? -7.773 -4.812 -7.648 1 84.94 269 GLY B O 1
ATOM 4357 N N . SER B 1 270 ? -9.844 -4.18 -8.273 1 85 270 SER B N 1
ATOM 4358 C CA . SER B 1 270 ? -10.078 -5.461 -8.938 1 85 270 SER B CA 1
ATOM 4359 C C . SER B 1 270 ? -9.312 -5.547 -10.25 1 85 270 SER B C 1
ATOM 4361 O O . SER B 1 270 ? -9.125 -4.539 -10.938 1 85 270 SER B O 1
ATOM 4363 N N . PHE B 1 271 ? -8.82 -6.812 -10.539 1 89.06 271 PHE B N 1
ATOM 4364 C CA . PHE B 1 271 ? -8.102 -7 -11.789 1 89.06 271 PHE B CA 1
ATOM 4365 C C . PHE B 1 271 ? -9 -6.699 -12.984 1 89.06 271 PHE B C 1
ATOM 4367 O O . PHE B 1 271 ? -8.531 -6.223 -14.016 1 89.06 271 PHE B O 1
ATOM 4374 N N . ARG B 1 272 ? -10.297 -6.895 -12.812 1 83.12 272 ARG B N 1
ATOM 4375 C CA . ARG B 1 272 ? -11.242 -6.543 -13.867 1 83.12 272 ARG B CA 1
ATOM 4376 C C . ARG B 1 272 ? -11.172 -5.051 -14.188 1 83.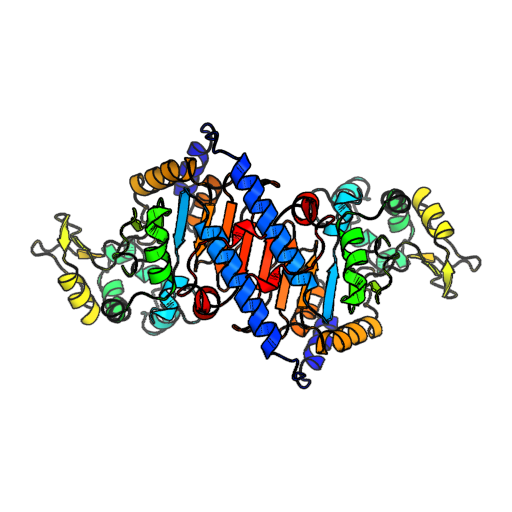12 272 ARG B C 1
ATOM 4378 O O . ARG B 1 272 ? -11.148 -4.66 -15.352 1 83.12 272 ARG B O 1
ATOM 4385 N N . THR B 1 273 ? -11.078 -4.246 -13.164 1 82.12 273 THR B N 1
ATOM 4386 C CA . THR B 1 273 ? -11.039 -2.797 -13.32 1 82.12 273 THR B CA 1
ATOM 4387 C C . THR B 1 273 ? -9.68 -2.342 -13.844 1 82.12 273 THR B C 1
ATOM 4389 O O . THR B 1 273 ? -9.602 -1.535 -14.766 1 82.12 273 THR B O 1
ATOM 4392 N N . ILE B 1 274 ? -8.617 -2.857 -13.312 1 86.94 274 ILE B N 1
ATOM 4393 C CA . ILE B 1 274 ? -7.262 -2.432 -13.633 1 86.94 274 ILE B CA 1
ATOM 4394 C C . ILE B 1 274 ? -6.941 -2.783 -15.086 1 86.94 274 ILE B C 1
ATOM 4396 O O . ILE B 1 274 ? -6.289 -2.006 -15.789 1 86.94 274 ILE B O 1
ATOM 4400 N N . PHE B 1 275 ? -7.438 -3.951 -15.547 1 86.56 275 PHE B N 1
ATOM 4401 C CA . PHE B 1 275 ? -7.043 -4.422 -16.875 1 86.56 275 PHE B CA 1
ATOM 4402 C C . PHE B 1 275 ? -8.156 -4.184 -17.891 1 86.56 275 PHE B C 1
ATOM 4404 O O . PHE B 1 275 ? -8.109 -4.715 -19 1 86.56 275 PHE B O 1
ATOM 4411 N N . GLU B 1 276 ? -9.195 -3.496 -17.469 1 74.5 276 GLU B N 1
ATOM 4412 C CA . GLU B 1 276 ? -10.352 -3.246 -18.344 1 74.5 276 GLU B CA 1
ATOM 4413 C C . GLU B 1 276 ? -9.922 -2.615 -19.656 1 74.5 276 GLU B C 1
ATOM 4415 O O . GLU B 1 276 ? -10.414 -2.996 -20.719 1 74.5 276 GLU B O 1
ATOM 4420 N N . GLU B 1 277 ? -9.008 -1.609 -19.594 1 64 277 GLU B N 1
ATOM 4421 C CA . GLU B 1 277 ? -8.633 -0.884 -20.812 1 64 277 GLU B CA 1
ATOM 4422 C C . GLU B 1 277 ? -7.297 -1.383 -21.359 1 64 277 GLU B C 1
ATOM 4424 O O . GLU B 1 277 ? -6.699 -0.74 -22.219 1 64 277 GLU B O 1
ATOM 4429 N N . ALA B 1 278 ? -6.66 -2.336 -20.812 1 63.19 278 ALA B N 1
ATOM 4430 C CA . ALA B 1 278 ? -5.332 -2.789 -21.219 1 63.19 278 ALA B CA 1
ATOM 4431 C C . ALA B 1 278 ? -5.375 -3.414 -22.609 1 63.19 278 ALA B C 1
ATOM 4433 O O . ALA B 1 278 ? -4.383 -3.391 -23.344 1 63.19 278 ALA B O 1
ATOM 4434 N N . GLU B 1 279 ? -6.352 -4.082 -23.109 1 58.53 279 GLU B N 1
ATOM 4435 C CA . GLU B 1 279 ? -6.336 -4.898 -24.328 1 58.53 279 GLU B CA 1
ATOM 4436 C C . GLU B 1 279 ? -6.27 -4.031 -25.578 1 58.53 279 GLU B C 1
ATOM 4438 O O . GLU B 1 279 ? -5.742 -4.457 -26.609 1 58.53 279 GLU B O 1
ATOM 4443 N N . GLY B 1 280 ? -6.652 -2.812 -25.594 1 52.34 280 GLY B N 1
ATOM 4444 C CA . GLY B 1 280 ? -6.848 -2.215 -26.906 1 52.34 280 GLY B CA 1
ATOM 4445 C C . GLY B 1 280 ? -5.715 -1.291 -27.312 1 52.34 280 GLY B C 1
ATOM 4446 O O . GLY B 1 280 ? -5.672 -0.819 -28.453 1 52.34 280 GLY B O 1
ATOM 4447 N N . ASP B 1 281 ? -4.895 -0.714 -26.453 1 51.72 281 ASP B N 1
ATOM 4448 C CA . ASP B 1 281 ? -4.133 0.408 -27 1 51.72 281 ASP B CA 1
ATOM 4449 C C . ASP B 1 281 ? -2.705 -0.012 -27.344 1 51.72 281 ASP B C 1
ATOM 4451 O O . ASP B 1 281 ? -2.074 -0.759 -26.594 1 51.72 281 ASP B O 1
ATOM 4455 N N . SER B 1 282 ? -2.4 0.068 -28.609 1 46.38 282 SER B N 1
ATOM 4456 C CA . SER B 1 282 ? -1.058 -0.058 -29.172 1 46.38 282 SER B CA 1
ATOM 4457 C C . SER B 1 282 ? -0.073 0.862 -28.453 1 46.38 282 SER B C 1
ATOM 4459 O O . SER B 1 282 ? -0.455 1.926 -27.969 1 46.38 282 SER B O 1
ATOM 4461 N N . GLU B 1 283 ? 1.068 0.333 -27.812 1 48.47 283 GLU B N 1
ATOM 4462 C CA . GLU B 1 283 ? 2.213 0.918 -27.109 1 48.47 283 GLU B CA 1
ATOM 4463 C C . GLU B 1 283 ? 2.656 2.217 -27.781 1 48.47 283 GLU B C 1
ATOM 4465 O O . GLU B 1 283 ? 3.271 3.07 -27.141 1 48.47 283 GLU B O 1
ATOM 4470 N N . GLU B 1 284 ? 2.418 2.457 -29.016 1 45.09 284 GLU B N 1
ATOM 4471 C CA . GLU B 1 284 ? 3.26 3.373 -29.781 1 45.09 284 GLU B CA 1
ATOM 4472 C C . GLU B 1 284 ? 2.98 4.824 -29.406 1 45.09 284 GLU B C 1
ATOM 4474 O O . GLU B 1 284 ? 1.825 5.254 -29.375 1 45.09 284 GLU B O 1
ATOM 4479 N N . GLY B 1 285 ? 4.051 5.594 -29.016 1 46.84 285 GLY B N 1
ATOM 4480 C CA . GLY B 1 285 ? 4.203 7.039 -28.953 1 46.84 285 GLY B CA 1
ATOM 4481 C C . GLY B 1 285 ? 3.74 7.625 -27.641 1 46.84 285 GLY B C 1
ATOM 4482 O O . GLY B 1 285 ? 3.746 8.844 -27.453 1 46.84 285 GLY B O 1
ATOM 4483 N N . PHE B 1 286 ? 3.232 6.82 -26.797 1 47.69 286 PHE B N 1
ATOM 4484 C CA . PHE B 1 286 ? 2.633 7.363 -25.578 1 47.69 286 PHE B CA 1
ATOM 4485 C C . PHE B 1 286 ? 3.68 8.078 -24.734 1 47.69 286 PHE B C 1
ATOM 4487 O O . PHE B 1 286 ? 3.449 9.195 -24.266 1 47.69 286 PHE B O 1
ATOM 4494 N N . TRP B 1 287 ? 4.84 7.539 -24.547 1 47.84 287 TRP B N 1
ATOM 4495 C CA . TRP B 1 287 ? 5.844 8.117 -23.656 1 47.84 287 TRP B CA 1
ATOM 4496 C C . TRP B 1 287 ? 6.574 9.273 -24.344 1 47.84 287 TRP B C 1
ATOM 4498 O O . TRP B 1 287 ? 7.262 10.055 -23.688 1 47.84 287 TRP B O 1
ATOM 4508 N N . ASP B 1 288 ? 6.555 9.266 -25.719 1 49 288 ASP B N 1
ATOM 4509 C CA . ASP B 1 288 ? 7.219 10.336 -26.453 1 49 288 ASP B CA 1
ATOM 4510 C C . ASP B 1 288 ? 6.598 11.695 -26.125 1 49 288 ASP B C 1
ATOM 4512 O O . ASP B 1 288 ? 7.281 12.719 -26.141 1 49 288 ASP B O 1
ATOM 4516 N N . GLY B 1 289 ? 5.324 11.781 -25.766 1 41.47 289 GLY B N 1
ATOM 4517 C CA . GLY B 1 289 ? 4.641 13.047 -25.547 1 41.47 289 GLY B CA 1
ATOM 4518 C C . GLY B 1 289 ? 4.512 13.406 -24.094 1 41.47 289 GLY B C 1
ATOM 4519 O O . GLY B 1 289 ? 3.826 14.375 -23.734 1 41.47 289 GLY B O 1
ATOM 4520 N N . VAL B 1 290 ? 4.969 12.547 -23.312 1 45.84 290 VAL B N 1
ATOM 4521 C CA . VAL B 1 290 ? 4.867 12.875 -21.891 1 45.84 290 VAL B CA 1
ATOM 4522 C C . VAL B 1 290 ? 6.125 13.609 -21.438 1 45.84 290 VAL B C 1
ATOM 4524 O O . VAL B 1 290 ? 7.242 13.188 -21.75 1 45.84 290 VAL B O 1
#

Foldseek 3Di:
DPPCVPPVVVVVVVPVPDDDDPPVVPVVLVVVLVVLQVVLLVQLPAAQEEEEEEPQQQVVLVQAHDPDCPHLQVVLQVVADPVDHSLLLQAPVSCQVPVLSVLLSLLSLLVLVVGAGDLVLVSQQVSQNRYQEYEYCDQSCNNVPRPHHYHHFFYHQQKWAFPPPRDIDGSVQSSVSSNVSHWDADPVGGTIGRGGAGVVRDTDVVSVVVLLVSLVPHAEYEYERDQLPDPPSLVSLVSNLNHAYEYEEQDDHDHPDHDPPHHYYYDHDRPCSSCVPVPDDDSPPPVVVD/DPPCVPPVVVVVVVVVPDDDDPPVVPVVLVVVLVVLQVVLLVQLPAAQEEEEEEPQQQVVQVQAHDPDCPHLQVVLQVVADPVDHSLLLQADVSCQVPVLSVLLSLLSLLVLVVTAGDLVLVSQQVSQNRYQEYEYCDQSCNNVPHPHHYHHFFYHQQKWAFPPPRDIDGSVQSSVSSNVSHWDADPVGTTIGGGGAGVVRDTDVVSVVVLLVSLVPHAEYEYERDQLPDPPSLVSLVSNLNHAYEYEEQDDHDHPDHDPPHHYYYDHDRPCSSSVPVPDDDSPPPVVVD

Organism: Blastocystis hominis (NCBI:txid12968)

Secondary structure (DSSP, 8-state):
------HHHHHHHHHTTS------HHHHHHHHHHHHHHHHHHHHH-SSEEEEE-GGGGGGGT---SSSTTSHHHHHHTTS-TT--HHHHTBHHHHHH-HHHHHHHGGGGGGGGG----HHHHHHHHTGGGEEEEEE---S-GGGG--S-EEETTEEEEEEEETTT--EE-HHHHHHHHHHT---B-TTSPBEEEEEPPBTPPPPHHHHHHHHHHHTT-SEEEEES----STTHHHHGGGGTTSEEEEEESS---PPP--TTS-EEEEES-HHHHTTTTSS---TTTGGG-/------HHHHHHHHHTTS------HHHHHHHHHHHHHHHHHHHHT-SSEEEEE-GGGGGGGT---SSSTTSHHHHHHTTS-TT--HHHHTBHHHHHH-HHHHHHHGGGGGGGGG----HHHHHHHHTGGGEEEEEE---S-GGGG--S-EEETTEEEEEEEETTT--EE-HHHHHHHHHHT---B-TTSPBEEEEEPPBTPPPPHHHHHHHHHHHTT-SEEEEES----STTHHHHGGGGTTSEEEEEESS---PPP--TTS-EEEEES-HHHHTTTTSS---TTTGGG-

Solvent-accessible surface area (backbone atoms only — not comparable to full-atom values): 31881 Å² total; per-residue (Å²): 137,78,74,82,70,59,63,68,50,50,58,57,62,67,62,68,75,65,85,80,67,87,62,75,57,64,62,55,44,52,52,46,49,49,52,35,40,51,52,53,51,53,60,66,70,48,67,30,27,34,36,40,38,25,44,53,58,41,38,83,36,72,40,63,34,52,82,47,88,82,8,49,44,54,65,48,48,76,76,44,59,90,89,52,57,60,66,46,48,40,20,43,69,48,33,75,75,42,46,50,59,34,21,46,58,29,37,76,52,38,62,48,76,74,48,55,69,32,74,66,53,54,51,50,55,75,41,36,94,27,37,61,31,39,38,28,56,44,39,69,60,66,69,67,79,50,88,41,53,73,42,54,67,33,26,30,56,53,31,26,32,20,76,68,80,58,49,74,42,49,43,66,58,40,46,54,26,18,60,66,30,38,66,47,64,39,96,86,68,24,51,42,41,56,41,46,61,31,48,96,45,80,67,62,62,66,58,53,50,51,49,56,58,55,35,58,66,36,52,32,39,36,38,33,18,54,63,59,81,46,86,64,49,57,64,56,51,64,62,43,49,87,20,28,35,40,33,45,20,68,58,79,52,85,69,79,90,57,55,61,84,36,47,35,37,36,44,32,32,41,68,68,60,55,50,62,65,55,83,74,65,78,78,78,67,54,70,77,69,100,136,79,73,82,70,60,63,69,52,51,59,56,62,68,61,68,75,66,86,80,64,89,62,74,57,63,62,54,44,50,51,44,50,49,53,34,39,50,52,54,50,53,58,66,71,48,69,31,26,36,36,42,38,25,46,53,57,40,38,82,37,72,41,63,32,53,85,48,88,82,8,50,44,53,65,47,49,75,76,44,59,90,88,52,56,61,66,46,48,40,20,43,69,47,34,77,74,42,44,52,58,33,20,46,58,30,37,75,51,39,61,47,76,74,48,54,71,34,75,66,52,54,51,49,56,73,42,34,94,28,37,62,33,39,39,28,54,43,40,70,60,67,69,68,80,49,89,40,52,72,43,54,67,34,27,30,56,54,30,25,32,20,76,69,82,59,49,74,40,49,44,66,58,40,46,54,25,18,60,67,30,38,65,46,65,40,95,85,66,24,51,42,40,57,42,46,62,31,49,97,43,80,65,62,61,66,58,54,49,49,49,54,60,54,34,61,66,35,52,31,40,37,39,32,18,52,63,58,80,46,85,64,48,58,64,56,52,63,60,43,49,87,19,28,36,40,33,45,18,68,58,77,52,86,70,79,91,58,55,62,84,36,47,34,37,36,43,33,30,40,67,68,60,54,50,62,66,56,83,75,67,76,80,78,66,52,71,77,71,101

pLDDT: mean 82.31, std 17.36, range [18.7, 98.56]

Sequence (580 aa):
MKREDGGDENEIEKSLISKKPKLDLSTNSRQSKLIHKVILKFIRSKKHIIVIIGAGVSVDAGIPDFRSPKGLFASMKSSLPSNYSVEDIFDLQTFLDNPALFYSAARSFASIEKAKPTAVHRWLQLMQPSLQLVITQNIDSLESELSCPLIYLHGLLASGTCQNCSQKASKQTMFDHYRKGKVAYCQCGGVIKPDIVFYNESINSDLIQSIQTASKTCDLLVVMGTSFSTQPMTGLLRWFDHCDVVVLNQTSVNLPSRPIDRLSLQVLGSFRTIFEEAEGDSEEGFWDGVMKREDGGDENEIEKSLISKKPKLDLSTNSRQSKLIHKVILKFIRSKKHIIVIIGAGVSVDAGIPDFRSPKGLFASMKSSLPSNYSVEDIFDLQTFLDNPALFYSAARSFASIEKAKPTAVHRWLQLMQPSLQLVITQNIDSLESELSCPLIYLHGLLASGTCQNCSQKASKQTMFDHYRKGKVAYCQCGGVIKPDIVFYNESINSDLIQSIQTASKTCDLLVVMGTSFSTQPMTGLLRWFDHCDVVVLNQTSVNLPSRPIDRLSLQVLGSFRTIFEEAEGDSEEGFWDGV

Nearest PDB structures (foldseek):
  5zgc-assembly4_D  TM=7.910E-01  e=6.850E-20  Homo sapiens
  2h2i-assembly1_A  TM=8.423E-01  e=2.002E-18  Thermotoga maritima
  3pdh-assembly1_A  TM=8.400E-01  e=2.486E-16  Thermotoga maritima
  2h4h-assembly1_A  TM=8.130E-01  e=1.069E-16  Thermotoga maritima
  2h2f-assembly1_A  TM=8.180E-01  e=4.543E-16  Thermotoga maritima

Radius of gyration: 27.7 Å; Cα contacts (8 Å, |Δi|>4): 995; chains: 2; bounding box: 55×88×67 Å